Protein AF-0000000075761284 (afdb_homodimer)

Foldseek 3Di:
DDDDDDDPPPDPPPPPPCPDPDDPCPDDDDDPPPDPDDDDDDDDDDDDDDDDDDDDDDDDDPDPDPDPPPPDPPPPPPPPPVPPCPPPPFPPPPPPCPVVDVPPPDWAKEWEAEQCAQVFFDPLLLVQVLVVCLVPAHAEYEYQENQHQAQDLVSLVVSLVSVVSSCVSHHNYYHHAYALNNFHDPPPVCLVPPRNPSVCVRVNDDRWDWDDDPAAIEIEDHQYHSVDRQAGEDDPVNLVVLLVVLQVDDLQHQYEYGHAFWLDDPDPVCPVRHYHVSQVSQQSNLVSRHAEYEYERVQDFDKDWCCVVHVNHPDIYIYGYAHHAGGPPHDDPAARKIWMWTWDTGPKTKIKIWIWGDDPSHTGTDDIDIDID/DCPDDDDPCPDPDDPPPPPDPDDPCPDDDPDPCPPPDDDDDDDDDDDDDDDDDDDDDDDDDDDDDPDDPPPDPPPPPPPCPPPPCPPPPFPPPPPPCPVVDVPPPDWAKEWEAEQCAQVFFDPLLLVQVLVVCLVPAHAEYEYQENQHQAQDLVSLVVSLVSVVSSCVSHHNYYHHAYALNNFHDPPPVCLVPPRNPSVCVRVNDDRWDWDDDPAAIEIEDHQYHSVDRQAGEDDPVNLVVLLVVLQVDDLQHQYEYGHAFWLDDPDPVCPVRHYHVSQVSQQSNLVSRHAEYEYERVQDFDKDWCCVVHVNHPDIYIYGYAHHAGGPPHDDPAARKIWMWTWDTGPKTKIKIWIWGDDPSHTGTDDIDIDID

Organism: Stutzerimonas stutzeri (strain A1501) (NCBI:txid379731)

Secondary structure (DSSP, 8-state):
-----------------------------------------------------------------------------------------------------TT----EEEEEE----BTSB-HHHHHHHHHHHHHH-EEEEEE-S--BSS--HHHHHHHHHHHHHHHHHTEEEEEE---GGGS-SS-HHHHHH-TTHHHHHHH-S-SS-EEE-SSEEEEE----BTTBSS--B--HHHHHHHHHHHHHS-TTSEEEEE-SS-SS-SSGGGGGGSPBTHHHHHHHHHHTT--EEEE-SS---EEEEGGGT-TT-SS--EEEE---SSBS---TTPPSEEEEEEEE-SSS-EEEEEEEEEETTEEEEEEEEEEE-/-----------------------------------------------------------------------------------------------------TT----EEEEEE----BTSB-HHHHHHHHHHHHHH-EEEEEE-S--BSS--HHHHHHHHHHHHHHHHHTEEEEEE---GGGS-SS-HHHHHH-TTHHHHHHH-S-SS-EEE-SSEEEEE----BTTBSS--B--HHHHHHHHHHHHHS-TTSEEEEE-SS-SS-SSGGGGGGSPBTHHHHHHHHHHTT--EEEE-SS---EEEEGGGT-TT-SS--EEEE---SSBS---TTPPSEEEEEEEE-SSS-EEEEEEEEEETTEEEEEEEEEEE-

pLDDT: mean 73.94, std 33.38, range [15.12, 98.94]

Radius of gyration: 34.35 Å; Cα contacts (8 Å, |Δi|>4): 1394; chains: 2; bounding box: 116×117×104 Å

Solvent-accessible surface area (backbone atoms only — not comparable to full-atom values): 42391 Å² total; per-residue (Å²): 141,83,82,80,87,81,74,88,77,83,80,76,84,77,80,76,80,77,78,80,77,78,71,84,74,85,71,87,72,88,68,87,76,76,80,73,81,90,77,88,79,85,85,81,90,79,88,82,87,86,76,86,85,76,84,71,84,70,85,82,77,85,71,82,82,79,81,76,78,80,76,77,79,77,77,70,83,74,77,75,73,76,69,78,73,74,69,73,79,68,81,59,75,30,60,74,67,65,62,49,58,96,81,51,75,78,74,51,32,36,36,40,39,14,35,29,18,26,86,48,46,37,70,65,47,48,49,26,50,50,52,47,35,51,74,65,40,28,51,28,34,37,35,32,11,20,54,17,57,60,39,42,62,68,28,42,51,51,48,43,52,51,52,52,52,42,40,74,39,38,31,68,40,76,47,59,30,56,20,52,31,31,30,38,77,81,47,57,66,45,23,71,72,40,36,49,47,55,49,30,73,61,70,42,82,60,51,51,42,73,50,74,62,93,48,33,37,40,40,34,38,60,30,56,41,81,89,36,71,82,58,24,44,57,50,71,67,55,40,50,52,51,29,52,53,41,61,73,44,68,80,37,32,45,29,36,39,36,31,17,45,28,80,71,50,72,46,76,91,44,56,85,50,36,30,43,53,35,66,68,37,47,38,51,26,20,69,33,61,41,40,35,36,35,22,16,80,74,24,56,60,50,72,48,64,38,40,71,81,40,76,80,40,75,43,69,32,33,39,45,34,24,16,13,36,30,25,76,69,56,36,72,59,52,54,36,21,34,37,36,37,41,48,37,55,38,90,64,31,34,36,40,39,31,36,31,31,55,52,97,77,32,66,40,77,39,34,38,33,60,45,73,96,139,84,78,75,83,80,75,83,72,87,78,85,84,76,87,75,81,76,81,80,78,81,72,87,70,84,81,90,74,88,67,86,65,81,74,80,82,74,85,91,82,87,90,82,89,81,88,80,84,85,80,83,92,80,88,76,84,76,89,82,78,84,73,81,81,80,81,81,80,78,77,78,78,78,78,72,81,74,79,73,74,76,70,77,75,72,66,73,76,68,82,60,74,30,58,71,69,64,64,50,58,97,80,50,74,78,76,50,33,37,36,38,41,15,35,29,18,26,86,47,44,37,68,67,47,49,49,26,50,50,52,48,37,52,74,64,40,29,50,29,34,36,35,34,10,19,56,17,58,60,39,42,62,69,28,43,50,52,49,44,52,51,52,52,51,41,39,74,39,38,31,68,42,76,48,61,30,58,19,53,30,32,31,38,78,81,47,57,66,46,23,72,74,40,34,48,47,54,50,30,74,60,71,42,82,59,51,50,42,73,48,73,61,92,50,34,38,40,39,35,39,60,31,58,41,81,90,37,72,83,58,24,44,56,49,72,67,56,40,51,54,49,27,52,53,42,60,72,43,67,80,39,32,46,29,35,40,36,30,18,46,27,81,69,50,74,46,76,91,41,54,84,50,36,28,42,53,35,65,68,37,48,39,51,28,21,70,32,60,39,40,36,37,35,21,16,80,73,24,56,60,51,73,49,64,38,40,71,81,39,76,80,39,75,43,69,31,35,39,45,34,24,15,13,36,29,25,74,69,57,36,72,59,51,55,37,21,32,37,36,36,42,48,37,53,38,89,66,31,34,36,39,38,32,35,32,30,55,52,97,75,32,66,39,76,40,35,37,33,59,44,75,96

InterPro domains:
  IPR004843 Calcineurin-like, phosphoesterase domain [PF00149] (109-300)
  IPR029052 Metallo-dependent phosphatase-like [G3DSA:3.60.21.10] (109-354)
  IPR029052 Metallo-dependent phosphatase-like [SSF56300] (106-347)
  IPR050884 Cyclic nucleotide phosphodiesterase class-III [PTHR42988] (107-355)

Sequence (746 aa):
MRHPETAPSHASCTVAVAVSRLAYRCGGSAGIFVRMDRLPCFTRLAQGQGAPEATRRLVQGRTSRNHEVVAQPLQFPLASRRLERRTPKGFECNNASHQPGPSAKPMTSIVQISDTHFGTEQPAVVQALEDHVREHRADLLVFSGDITQRARRGQFASAAAFVRRLEADGVGDTLVIPGNHDIPLYNVFARLFTPYGNYRQHFGDDLEPVFENEQMLVIGLNTTHPRRHKDGVVTARQVERVARRLGESDPGKIRIVVAHQPFGAMVPSDLSNLQHGAEPALQRWAEHGLDLVMGGHIHLPYVLPLSRQYPGLAREIWMVQAGTTLSTRLRGTSPNSFNRLKLHPGDEKKVCVERWDLSAGRFVLGSHFNLSWMRHPETAPSHASCTVAVAVSRLAYRCGGSAGIFVRMDRLPCFTRLAQGQGAPEATRRLVQGRTSRNHEVVAQPLQFPLASRRLERRTPKGFECNNASHQPGPSAKPMTSIVQISDTHFGTEQPAVVQALEDHVREHRADLLVFSGDITQRARRGQFASAAAFVRRLEADGVGDTLVIPGNHDIPLYNVFARLFTPYGNYRQHFGDDLEPVFENEQMLVIGLNTTHPRRHKDGVVTARQVERVARRLGESDPGKIRIVVAHQPFGAMVPSDLSNLQHGAEPALQRWAEHGLDLVMGGHIHLPYVLPLSRQYPGLAREIWMVQAGTTLSTRLRGTSPNSFNRLKLHPGDEKKVCVERWDLSAGRFVLGSHFNLSW

Structure (mmCIF, N/CA/C/O backbone):
data_AF-0000000075761284-model_v1
#
loop_
_entity.id
_entity.type
_entity.pdbx_description
1 polymer 'Probable DNA repair exonuclease'
#
loop_
_atom_site.group_PDB
_atom_site.id
_atom_site.type_symbol
_atom_site.label_atom_id
_atom_site.label_alt_id
_atom_site.label_comp_id
_atom_site.label_asym_id
_atom_site.label_entity_id
_atom_site.label_seq_id
_atom_site.pdbx_PDB_ins_code
_atom_site.Cartn_x
_atom_site.Cartn_y
_atom_site.Cartn_z
_atom_site.occupancy
_atom_site.B_iso_or_equiv
_atom_site.auth_seq_id
_atom_site.auth_comp_id
_atom_site.auth_asym_id
_atom_site.auth_atom_id
_atom_site.pdbx_PDB_model_num
ATOM 1 N N . MET A 1 1 ? 57.562 38.781 41.344 1 19.28 1 MET A N 1
ATOM 2 C CA . MET A 1 1 ? 57.875 39.344 40.031 1 19.28 1 MET A CA 1
ATOM 3 C C . MET A 1 1 ? 57.25 38.469 38.906 1 19.28 1 MET A C 1
ATOM 5 O O . MET A 1 1 ? 57.625 37.312 38.75 1 19.28 1 MET A O 1
ATOM 9 N N . ARG A 1 2 ? 55.875 38.5 38.688 1 22.78 2 ARG A N 1
ATOM 10 C CA . ARG A 1 2 ? 54.594 37.875 38.469 1 22.78 2 ARG A CA 1
ATOM 11 C C . ARG A 1 2 ? 54.312 37.719 36.969 1 22.78 2 ARG A C 1
ATOM 13 O O . ARG A 1 2 ? 53.875 38.656 36.312 1 22.78 2 ARG A O 1
ATOM 20 N N . HIS A 1 3 ? 55.344 37.094 36.156 1 22.73 3 HIS A N 1
ATOM 21 C CA . HIS A 1 3 ? 55.531 37.312 34.719 1 22.73 3 HIS A CA 1
ATOM 22 C C . HIS A 1 3 ? 54.344 36.781 33.906 1 22.73 3 HIS A C 1
ATOM 24 O O . HIS A 1 3 ? 53.844 35.688 34.188 1 22.73 3 HIS A O 1
ATOM 30 N N . PRO A 1 4 ? 53.469 37.562 33.156 1 24.94 4 PRO A N 1
ATOM 31 C CA . PRO A 1 4 ? 52.188 37.531 32.5 1 24.94 4 PRO A CA 1
ATOM 32 C C . PRO A 1 4 ? 52.156 36.594 31.297 1 24.94 4 PRO A C 1
ATOM 34 O O . PRO A 1 4 ? 53.219 36.312 30.703 1 24.94 4 PRO A O 1
ATOM 37 N N . GLU A 1 5 ? 51.25 35.562 31.266 1 24.08 5 GLU A N 1
ATOM 38 C CA . GLU A 1 5 ? 50.875 34.375 30.5 1 24.08 5 GLU A CA 1
ATOM 39 C C . GLU A 1 5 ? 50.5 34.75 29.078 1 24.08 5 GLU A C 1
ATOM 41 O O . GLU A 1 5 ? 49.531 35.469 28.859 1 24.08 5 GLU A O 1
ATOM 46 N N . THR A 1 6 ? 51.5 34.969 28.188 1 20.44 6 THR A N 1
ATOM 47 C CA . THR A 1 6 ? 51.469 35.562 26.844 1 20.44 6 THR A CA 1
ATOM 48 C C . THR A 1 6 ? 50.531 34.781 25.938 1 20.44 6 THR A C 1
ATOM 50 O O . THR A 1 6 ? 50.312 33.562 26.125 1 20.44 6 THR A O 1
ATOM 53 N N . ALA A 1 7 ? 49.812 35.344 24.812 1 22.58 7 ALA A N 1
ATOM 54 C CA . ALA A 1 7 ? 48.656 35.594 23.969 1 22.58 7 ALA A CA 1
ATOM 55 C C . ALA A 1 7 ? 48.719 34.781 22.688 1 22.58 7 ALA A C 1
ATOM 57 O O . ALA A 1 7 ? 47.875 34.938 21.797 1 22.58 7 ALA A O 1
ATOM 58 N N . PRO A 1 8 ? 49.188 33.406 22.531 1 22.05 8 PRO A N 1
ATOM 59 C CA . PRO A 1 8 ? 49.656 33.125 21.172 1 22.05 8 PRO A CA 1
ATOM 60 C C . PRO A 1 8 ? 48.531 33.156 20.141 1 22.05 8 PRO A C 1
ATOM 62 O O . PRO A 1 8 ? 47.406 32.75 20.438 1 22.05 8 PRO A O 1
ATOM 65 N N . SER A 1 9 ? 48.469 34.156 19.141 1 19.34 9 SER A N 1
ATOM 66 C CA . SER A 1 9 ? 47.625 34.656 18.062 1 19.34 9 SER A CA 1
ATOM 67 C C . SER A 1 9 ? 47.531 33.656 16.922 1 19.34 9 SER A C 1
ATOM 69 O O . SER A 1 9 ? 48.5 33.375 16.25 1 19.34 9 SER A O 1
ATOM 71 N N . HIS A 1 10 ? 46.844 32.469 17.078 1 21.17 10 HIS A N 1
ATOM 72 C CA . HIS A 1 10 ? 46.812 31.422 16.062 1 21.17 10 HIS A CA 1
ATOM 73 C C . HIS A 1 10 ? 46.156 31.922 14.781 1 21.17 10 HIS A C 1
ATOM 75 O O . HIS A 1 10 ? 44.969 32.281 14.781 1 21.17 10 HIS A O 1
ATOM 81 N N . ALA A 1 11 ? 46.875 32.656 13.867 1 18.66 11 ALA A N 1
ATOM 82 C CA . ALA A 1 11 ? 46.531 33.344 12.609 1 18.66 11 ALA A CA 1
ATOM 83 C C . ALA A 1 11 ? 46 32.312 11.594 1 18.66 11 ALA A C 1
ATOM 85 O O . ALA A 1 11 ? 46.5 31.219 11.469 1 18.66 11 ALA A O 1
ATOM 86 N N . SER A 1 12 ? 44.688 32.531 11.164 1 19.27 12 SER A N 1
ATOM 87 C CA . SER A 1 12 ? 43.594 31.922 10.398 1 19.27 12 SER A CA 1
ATOM 88 C C . SER A 1 12 ? 43.906 31.906 8.906 1 19.27 12 SER A C 1
ATOM 90 O O . SER A 1 12 ? 43.031 31.688 8.078 1 19.27 12 SER A O 1
ATOM 92 N N . CYS A 1 13 ? 45.125 31.469 8.336 1 17.75 13 CYS A N 1
ATOM 93 C CA . CYS A 1 13 ? 45.438 31.812 6.953 1 17.75 13 CYS A CA 1
ATOM 94 C C . CYS A 1 13 ? 44.469 31.156 5.984 1 17.75 13 CYS A C 1
ATOM 96 O O . CYS A 1 13 ? 44.25 29.938 6.031 1 17.75 13 CYS A O 1
ATOM 98 N N . THR A 1 14 ? 43.469 31.953 5.465 1 19 14 THR A N 1
ATOM 99 C CA . THR A 1 14 ? 42.344 31.859 4.539 1 19 14 THR A CA 1
ATOM 100 C C . THR A 1 14 ? 42.812 31.469 3.143 1 19 14 THR A C 1
ATOM 102 O O . THR A 1 14 ? 43.594 32.219 2.514 1 19 14 THR A O 1
ATOM 105 N N . VAL A 1 15 ? 43.25 30.266 2.857 1 17.8 15 VAL A N 1
ATOM 106 C CA . VAL A 1 15 ? 43.844 29.969 1.55 1 17.8 15 VAL A CA 1
ATOM 107 C C . VAL A 1 15 ? 42.75 30.109 0.471 1 17.8 15 VAL A C 1
ATOM 109 O O . VAL A 1 15 ? 41.688 29.5 0.555 1 17.8 15 VAL A O 1
ATOM 112 N N . ALA A 1 16 ? 42.719 31.188 -0.371 1 18.83 16 ALA A N 1
ATOM 113 C CA . ALA A 1 16 ? 41.938 31.75 -1.463 1 18.83 16 ALA A CA 1
ATOM 114 C C . ALA A 1 16 ? 42 30.875 -2.705 1 18.83 16 ALA A C 1
ATOM 116 O O . ALA A 1 16 ? 43.062 30.734 -3.32 1 18.83 16 ALA A O 1
ATOM 117 N N . VAL A 1 17 ? 41.688 29.578 -2.703 1 18.42 17 VAL A N 1
ATOM 118 C CA . VAL A 1 17 ? 42.031 28.922 -3.971 1 18.42 17 VAL A CA 1
ATOM 119 C C . VAL A 1 17 ? 41.156 29.484 -5.082 1 18.42 17 VAL A C 1
ATOM 121 O O . VAL A 1 17 ? 39.906 29.562 -4.941 1 18.42 17 VAL A O 1
ATOM 124 N N . ALA A 1 18 ? 41.656 30.234 -6.004 1 18.38 18 ALA A N 1
ATOM 125 C CA . ALA A 1 18 ? 41.281 31 -7.191 1 18.38 18 ALA A CA 1
ATOM 126 C C . ALA A 1 18 ? 40.75 30.078 -8.297 1 18.38 18 ALA A C 1
ATOM 128 O O . ALA A 1 18 ? 41.531 29.375 -8.938 1 18.38 18 ALA A O 1
ATOM 129 N N . VAL A 1 19 ? 40.062 29.016 -8.109 1 19.11 19 VAL A N 1
ATOM 130 C CA . VAL A 1 19 ? 40 28.25 -9.344 1 19.11 19 VAL A CA 1
ATOM 131 C C . VAL A 1 19 ? 39.188 29.031 -10.383 1 19.11 19 VAL A C 1
ATOM 133 O O . VAL A 1 19 ? 38.094 29.5 -10.094 1 19.11 19 VAL A O 1
ATOM 136 N N . SER A 1 20 ? 39.781 29.578 -11.383 1 16.66 20 SER A N 1
ATOM 137 C CA . SER A 1 20 ? 39.375 30.359 -12.555 1 16.66 20 SER A CA 1
ATOM 138 C C . SER A 1 20 ? 38.375 29.594 -13.414 1 16.66 20 SER A C 1
ATOM 140 O O . SER A 1 20 ? 38.531 28.391 -13.641 1 16.66 20 SER A O 1
ATOM 142 N N . ARG A 1 21 ? 37.125 30.016 -13.367 1 18.89 21 ARG A N 1
ATOM 143 C CA . ARG A 1 21 ? 35.875 29.672 -14.062 1 18.89 21 ARG A CA 1
ATOM 144 C C . ARG A 1 21 ? 36.031 29.844 -15.57 1 18.89 21 ARG A C 1
ATOM 146 O O . ARG A 1 21 ? 36.219 30.969 -16.047 1 18.89 21 ARG A O 1
ATOM 153 N N . LEU A 1 22 ? 36.844 29.078 -16.203 1 17.3 22 LEU A N 1
ATOM 154 C CA . LEU A 1 22 ? 36.938 29.328 -17.641 1 17.3 22 LEU A CA 1
ATOM 155 C C . LEU A 1 22 ? 35.562 29.312 -18.266 1 17.3 22 LEU A C 1
ATOM 157 O O . LEU A 1 22 ? 34.688 28.5 -17.891 1 17.3 22 LEU A O 1
ATOM 161 N N . ALA A 1 23 ? 35.125 30.312 -19.141 1 18.09 23 ALA A N 1
ATOM 162 C CA . ALA A 1 23 ? 34.094 31.031 -19.875 1 18.09 23 ALA A CA 1
ATOM 163 C C . ALA A 1 23 ? 33.562 30.188 -21.031 1 18.09 23 ALA A C 1
ATOM 165 O O . ALA A 1 23 ? 32.594 30.578 -21.688 1 18.09 23 ALA A O 1
ATOM 166 N N . TYR A 1 24 ? 33.438 28.922 -20.984 1 18.19 24 TYR A N 1
ATOM 167 C CA . TYR A 1 24 ? 33.25 28.469 -22.359 1 18.19 24 TYR A CA 1
ATOM 168 C C . TYR A 1 24 ? 31.984 29.062 -22.969 1 18.19 24 TYR A C 1
ATOM 170 O O . TYR A 1 24 ? 30.938 29.078 -22.312 1 18.19 24 TYR A O 1
ATOM 178 N N . ARG A 1 25 ? 32 29.875 -24.031 1 17.42 25 ARG A N 1
ATOM 179 C CA . ARG A 1 25 ? 31.203 30.719 -24.891 1 17.42 25 ARG A CA 1
ATOM 180 C C . ARG A 1 25 ? 30.203 29.891 -25.688 1 17.42 25 ARG A C 1
ATOM 182 O O . ARG A 1 25 ? 30.547 29.312 -26.719 1 17.42 25 ARG A O 1
ATOM 189 N N . CYS A 1 26 ? 29.594 28.891 -25.297 1 18.55 26 CYS A N 1
ATOM 190 C CA . CYS A 1 26 ? 28.922 28.234 -26.406 1 18.55 26 CYS A CA 1
ATOM 191 C C . CYS A 1 26 ? 27.875 29.141 -27.016 1 18.55 26 CYS A C 1
ATOM 193 O O . CYS A 1 26 ? 26.984 29.641 -26.328 1 18.55 26 CYS A O 1
ATOM 195 N N . GLY A 1 27 ? 28.094 29.828 -28.156 1 16.64 27 GLY A N 1
ATOM 196 C CA . GLY A 1 27 ? 27.469 30.906 -28.922 1 16.64 27 GLY A CA 1
ATOM 197 C C . GLY A 1 27 ? 26.062 30.562 -29.375 1 16.64 27 GLY A C 1
ATOM 198 O O . GLY A 1 27 ? 25.141 31.344 -29.219 1 16.64 27 GLY A O 1
ATOM 199 N N . GLY A 1 28 ? 25.828 29.578 -30.281 1 18.45 28 GLY A N 1
ATOM 200 C CA . GLY A 1 28 ? 25.172 30.016 -31.5 1 18.45 28 GLY A CA 1
ATOM 201 C C . GLY A 1 28 ? 23.703 30.312 -31.312 1 18.45 28 GLY A C 1
ATOM 202 O O . GLY A 1 28 ? 23.094 29.875 -30.344 1 18.45 28 GLY A O 1
ATOM 203 N N . SER A 1 29 ? 23.031 31.219 -32.188 1 16.53 29 SER A N 1
ATOM 204 C CA . SER A 1 29 ? 22 32.219 -32.344 1 16.53 29 SER A CA 1
ATOM 205 C C . SER A 1 29 ? 20.641 31.609 -32.688 1 16.53 29 SER A C 1
ATOM 207 O O . SER A 1 29 ? 19.625 32.281 -32.719 1 16.53 29 SER A O 1
ATOM 209 N N . ALA A 1 30 ? 20.422 30.281 -33 1 19.69 30 ALA A N 1
ATOM 210 C CA . ALA A 1 30 ? 19.422 30.266 -34.062 1 19.69 30 ALA A CA 1
ATOM 211 C C . ALA A 1 30 ? 18.094 30.844 -33.562 1 19.69 30 ALA A C 1
ATOM 213 O O . ALA A 1 30 ? 17.719 30.641 -32.406 1 19.69 30 ALA A O 1
ATOM 214 N N . GLY A 1 31 ? 17.422 31.766 -34.344 1 17 31 GLY A N 1
ATOM 215 C CA . GLY A 1 31 ? 16.453 32.844 -34.312 1 17 31 GLY A CA 1
ATOM 216 C C . GLY A 1 31 ? 15.023 32.344 -34.188 1 17 31 GLY A C 1
ATOM 217 O O . GLY A 1 31 ? 14.102 33.156 -34 1 17 31 GLY A O 1
ATOM 218 N N . ILE A 1 32 ? 14.617 31.047 -34.031 1 19.94 32 ILE A N 1
ATOM 219 C CA . ILE A 1 32 ? 13.367 30.953 -34.781 1 19.94 32 ILE A CA 1
ATOM 220 C C . ILE A 1 32 ? 12.289 31.797 -34.125 1 19.94 32 ILE A C 1
ATOM 222 O O . ILE A 1 32 ? 12.125 31.734 -32.906 1 19.94 32 ILE A O 1
ATOM 226 N N . PHE A 1 33 ? 11.742 32.812 -34.875 1 16.5 33 PHE A N 1
ATOM 227 C CA . PHE A 1 33 ? 10.859 33.938 -34.688 1 16.5 33 PHE A CA 1
ATOM 228 C C . PHE A 1 33 ? 9.445 33.5 -34.344 1 16.5 33 PHE A C 1
ATOM 230 O O . PHE A 1 33 ? 8.82 32.75 -35.094 1 16.5 33 PHE A O 1
ATOM 237 N N . VAL A 1 34 ? 9.227 33.094 -33.188 1 17.59 34 VAL A N 1
ATOM 238 C CA . VAL A 1 34 ? 7.832 32.781 -32.875 1 17.59 34 VAL A CA 1
ATOM 239 C C . VAL A 1 34 ? 6.996 34.062 -32.969 1 17.59 34 VAL A C 1
ATOM 241 O O . VAL A 1 34 ? 7.227 35 -32.25 1 17.59 34 VAL A O 1
ATOM 244 N N . ARG A 1 35 ? 6.527 34.438 -34.219 1 15.56 35 ARG A N 1
ATOM 245 C CA . ARG A 1 35 ? 5.723 35.656 -34.375 1 15.56 35 ARG A CA 1
ATOM 246 C C . ARG A 1 35 ? 4.504 35.625 -33.469 1 15.56 35 ARG A C 1
ATOM 248 O O . ARG A 1 35 ? 3.758 34.625 -33.438 1 15.56 35 ARG A O 1
ATOM 255 N N . MET A 1 36 ? 4.316 36.531 -32.531 1 16.66 36 MET A N 1
ATOM 256 C CA . MET A 1 36 ? 3.389 36.969 -31.5 1 16.66 36 MET A CA 1
ATOM 257 C C . MET A 1 36 ? 2.127 37.562 -32.094 1 16.66 36 MET A C 1
ATOM 259 O O . MET A 1 36 ? 1.307 38.156 -31.391 1 16.66 36 MET A O 1
ATOM 263 N N . ASP A 1 37 ? 1.661 37.156 -33.281 1 15.7 37 ASP A N 1
ATOM 264 C CA . ASP A 1 37 ? 0.825 38.25 -33.781 1 15.7 37 ASP A CA 1
ATOM 265 C C . ASP A 1 37 ? -0.178 38.688 -32.688 1 15.7 37 ASP A C 1
ATOM 267 O O . ASP A 1 37 ? -0.492 37.906 -31.781 1 15.7 37 ASP A O 1
ATOM 271 N N . ARG A 1 38 ? -0.942 39.906 -33.094 1 16.14 38 ARG A N 1
ATOM 272 C CA . ARG A 1 38 ? -1.469 41.188 -32.625 1 16.14 38 ARG A CA 1
ATOM 273 C C . ARG A 1 38 ? -2.795 41 -31.891 1 16.14 38 ARG A C 1
ATOM 275 O O . ARG A 1 38 ? -3.447 39.969 -32.031 1 16.14 38 ARG A O 1
ATOM 282 N N . LEU A 1 39 ? -3.447 42.219 -31.531 1 16.2 39 LEU A N 1
ATOM 283 C CA . LEU A 1 39 ? -4.074 43.094 -30.516 1 16.2 39 LEU A CA 1
ATOM 284 C C . LEU A 1 39 ? -5.59 43.094 -30.688 1 16.2 39 LEU A C 1
ATOM 286 O O . LEU A 1 39 ? -6.324 43.312 -29.719 1 16.2 39 LEU A O 1
ATOM 290 N N . PRO A 1 40 ? -6.367 42.688 -31.797 1 16.16 40 PRO A N 1
ATOM 291 C CA . PRO A 1 40 ? -7.246 43.844 -32.031 1 16.16 40 PRO A CA 1
ATOM 292 C C . PRO A 1 40 ? -8.305 44 -30.938 1 16.16 40 PRO A C 1
ATOM 294 O O . PRO A 1 40 ? -8.664 43.031 -30.281 1 16.16 40 PRO A O 1
ATOM 297 N N . CYS A 1 41 ? -8.719 45.344 -30.594 1 16.38 41 CYS A N 1
ATOM 298 C CA . CYS A 1 41 ? -9.445 46.188 -29.656 1 16.38 41 CYS A CA 1
ATOM 299 C C . CYS A 1 41 ? -10.945 46.094 -29.906 1 16.38 41 CYS A C 1
ATOM 301 O O . CYS A 1 41 ? -11.742 46.562 -29.094 1 16.38 41 CYS A O 1
ATOM 303 N N . PHE A 1 42 ? -11.523 45.562 -31.031 1 15.48 42 PHE A N 1
ATOM 304 C CA . PHE A 1 42 ? -12.594 46.438 -31.484 1 15.48 42 PHE A CA 1
ATOM 305 C C . PHE A 1 42 ? -13.695 46.531 -30.438 1 15.48 42 PHE A C 1
ATOM 307 O O . PHE A 1 42 ? -13.828 45.656 -29.578 1 15.48 42 PHE A O 1
ATOM 314 N N . THR A 1 43 ? -14.867 47.312 -30.875 1 15.53 43 THR A N 1
ATOM 315 C CA . THR A 1 43 ? -15.734 48.469 -30.641 1 15.53 43 THR A CA 1
ATOM 316 C C . THR A 1 43 ? -17.031 48.031 -29.938 1 15.53 43 THR A C 1
ATOM 318 O O . THR A 1 43 ? -17.391 48.562 -28.891 1 15.53 43 THR A O 1
ATOM 321 N N . ARG A 1 44 ? -18.281 48.25 -30.688 1 15.12 44 ARG A N 1
ATOM 322 C CA . ARG A 1 44 ? -19.266 49.281 -30.422 1 15.12 44 ARG A CA 1
ATOM 323 C C . ARG A 1 44 ? -20.438 48.75 -29.609 1 15.12 44 ARG A C 1
ATOM 325 O O . ARG A 1 44 ? -20.844 49.344 -28.609 1 15.12 44 ARG A O 1
ATOM 332 N N . LEU A 1 45 ? -21.469 47.969 -30.25 1 15.48 45 LEU A N 1
ATOM 333 C CA . LEU A 1 45 ? -22.75 48.625 -30.422 1 15.48 45 LEU A CA 1
ATOM 334 C C . LEU A 1 45 ? -23.641 48.406 -29.203 1 15.48 45 LEU A C 1
ATOM 336 O O . LEU A 1 45 ? -23.594 47.344 -28.594 1 15.48 45 LEU A O 1
ATOM 340 N N . ALA A 1 46 ? -24.688 49.344 -28.969 1 15.48 46 ALA A N 1
ATOM 341 C CA . ALA A 1 46 ? -25.484 50.031 -27.953 1 15.48 46 ALA A CA 1
ATOM 342 C C . ALA A 1 46 ? -26.75 49.219 -27.609 1 15.48 46 ALA A C 1
ATOM 344 O O . ALA A 1 46 ? -27.219 49.281 -26.469 1 15.48 46 ALA A O 1
ATOM 345 N N . GLN A 1 47 ? -27.438 48.469 -28.484 1 15.96 47 GLN A N 1
ATOM 346 C CA . GLN A 1 47 ? -28.828 48.938 -28.531 1 15.96 47 GLN A CA 1
ATOM 347 C C . GLN A 1 47 ? -29.594 48.5 -27.281 1 15.96 47 GLN A C 1
ATOM 349 O O . GLN A 1 47 ? -29.219 47.531 -26.641 1 15.96 47 GLN A O 1
ATOM 354 N N . GLY A 1 48 ? -30.891 49.094 -27.109 1 15.29 48 GLY A N 1
ATOM 355 C CA . GLY A 1 48 ? -31.766 49.688 -26.109 1 15.29 48 GLY A CA 1
ATOM 356 C C . GLY A 1 48 ? -32.625 48.656 -25.406 1 15.29 48 GLY A C 1
ATOM 357 O O . GLY A 1 48 ? -32.562 48.531 -24.188 1 15.29 48 GLY A O 1
ATOM 358 N N . GLN A 1 49 ? -33.938 48.438 -25.953 1 15.55 49 GLN A N 1
ATOM 359 C CA . GLN A 1 49 ? -35.125 48.938 -25.266 1 15.55 49 GLN A CA 1
ATOM 360 C C . GLN A 1 49 ? -35.719 47.906 -24.312 1 15.55 49 GLN A C 1
ATOM 362 O O . GLN A 1 49 ? -35.281 46.75 -24.328 1 15.55 49 GLN A O 1
ATOM 367 N N . GLY A 1 50 ? -37.188 47.719 -24.422 1 15.82 50 GLY A N 1
ATOM 368 C CA . GLY A 1 50 ? -38.281 48.062 -23.547 1 15.82 50 GLY A CA 1
ATOM 369 C C . GLY A 1 50 ? -38.75 46.906 -22.703 1 15.82 50 GLY A C 1
ATOM 370 O O . GLY A 1 50 ? -38.344 45.75 -22.906 1 15.82 50 GLY A O 1
ATOM 371 N N . ALA A 1 51 ? -40.125 47.031 -22.141 1 15.95 51 ALA A N 1
ATOM 372 C CA . ALA A 1 51 ? -40.844 46.969 -20.859 1 15.95 51 ALA A CA 1
ATOM 373 C C . ALA A 1 51 ? -41.562 45.656 -20.703 1 15.95 51 ALA A C 1
ATOM 375 O O . ALA A 1 51 ? -42 45.312 -19.609 1 15.95 51 ALA A O 1
ATOM 376 N N . PRO A 1 52 ? -41.469 44.562 -21.594 1 16.19 52 PRO A N 1
ATOM 377 C CA . PRO A 1 52 ? -42.875 44.125 -21.562 1 16.19 52 PRO A CA 1
ATOM 378 C C . PRO A 1 52 ? -43.281 43.562 -20.203 1 16.19 52 PRO A C 1
ATOM 380 O O . PRO A 1 52 ? -42.406 43.125 -19.438 1 16.19 52 PRO A O 1
ATOM 383 N N . GLU A 1 53 ? -44.656 43.562 -19.984 1 16.39 53 GLU A N 1
ATOM 384 C CA . GLU A 1 53 ? -45.719 43.594 -18.984 1 16.39 53 GLU A CA 1
ATOM 385 C C . GLU A 1 53 ? -45.875 42.219 -18.297 1 16.39 53 GLU A C 1
ATOM 387 O O . GLU A 1 53 ? -45.469 41.219 -18.844 1 16.39 53 GLU A O 1
ATOM 392 N N . ALA A 1 54 ? -46.75 42.219 -17.25 1 15.57 54 ALA A N 1
ATOM 393 C CA . ALA A 1 54 ? -47.062 41.812 -15.883 1 15.57 54 ALA A CA 1
ATOM 394 C C . ALA A 1 54 ? -47.906 40.531 -15.867 1 15.57 54 ALA A C 1
ATOM 396 O O . ALA A 1 54 ? -48.094 39.938 -14.812 1 15.57 54 ALA A O 1
ATOM 397 N N . THR A 1 55 ? -48.281 39.844 -17.031 1 16.38 55 THR A N 1
ATOM 398 C CA . THR A 1 55 ? -49.625 39.344 -16.719 1 16.38 55 THR A CA 1
ATOM 399 C C . THR A 1 55 ? -49.594 38.25 -15.68 1 16.38 55 THR A C 1
ATOM 401 O O . THR A 1 55 ? -48.719 37.375 -15.719 1 16.38 55 THR A O 1
ATOM 404 N N . ARG A 1 56 ? -50.5 38.281 -14.648 1 15.21 56 ARG A N 1
ATOM 405 C CA . ARG A 1 56 ? -50.906 37.844 -13.312 1 15.21 56 ARG A CA 1
ATOM 406 C C . ARG A 1 56 ? -51.5 36.469 -13.336 1 15.21 56 ARG A C 1
ATOM 408 O O . ARG A 1 56 ? -51.969 35.938 -12.312 1 15.21 56 ARG A O 1
ATOM 415 N N . ARG A 1 57 ? -51.469 35.656 -14.453 1 16.52 57 ARG A N 1
ATOM 416 C CA . ARG A 1 57 ? -52.688 34.812 -14.328 1 16.52 57 ARG A CA 1
ATOM 417 C C . ARG A 1 57 ? -52.625 33.969 -13.07 1 16.52 57 ARG A C 1
ATOM 419 O O . ARG A 1 57 ? -51.562 33.531 -12.648 1 16.52 57 ARG A O 1
ATOM 426 N N . LEU A 1 58 ? -53.812 33.719 -12.445 1 15.88 58 LEU A N 1
ATOM 427 C CA . LEU A 1 58 ? -54.531 33.344 -11.242 1 15.88 58 LEU A CA 1
ATOM 428 C C . LEU A 1 58 ? -54.562 31.844 -11.047 1 15.88 58 LEU A C 1
ATOM 430 O O . LEU A 1 58 ? -55.062 31.344 -10.031 1 15.88 58 LEU A O 1
ATOM 434 N N . VAL A 1 59 ? -53.719 31.031 -11.703 1 17.02 59 VAL A N 1
ATOM 435 C CA . VAL A 1 59 ? -54.375 29.734 -11.766 1 17.02 59 VAL A CA 1
ATOM 436 C C . VAL A 1 59 ? -54.531 29.172 -10.359 1 17.02 59 VAL A C 1
ATOM 438 O O . VAL A 1 59 ? -53.688 29.344 -9.5 1 17.02 59 VAL A O 1
ATOM 441 N N . GLN A 1 60 ? -55.75 28.578 -10.102 1 17.77 60 GLN A N 1
ATOM 442 C CA . GLN A 1 60 ? -56.688 28.047 -9.094 1 17.77 60 GLN A CA 1
ATOM 443 C C . GLN A 1 60 ? -56.125 26.797 -8.445 1 17.77 60 GLN A C 1
ATOM 445 O O . GLN A 1 60 ? -55.438 26 -9.109 1 17.77 60 GLN A O 1
ATOM 450 N N . GLY A 1 61 ? -56.188 26.656 -7.074 1 16.45 61 GLY A N 1
ATOM 451 C CA . GLY A 1 61 ? -55.656 26 -5.879 1 16.45 61 GLY A CA 1
ATOM 452 C C . GLY A 1 61 ? -56.219 24.609 -5.664 1 16.45 61 GLY A C 1
ATOM 453 O O . GLY A 1 61 ? -56 23.984 -4.629 1 16.45 61 GLY A O 1
ATOM 454 N N . ARG A 1 62 ? -56.75 23.781 -6.715 1 18.28 62 ARG A N 1
ATOM 455 C CA . ARG A 1 62 ? -57.688 22.812 -6.145 1 18.28 62 ARG A CA 1
ATOM 456 C C . ARG A 1 62 ? -56.969 21.859 -5.195 1 18.28 62 ARG A C 1
ATOM 458 O O . ARG A 1 62 ? -55.844 21.422 -5.473 1 18.28 62 ARG A O 1
ATOM 465 N N . THR A 1 63 ? -57.5 21.625 -3.953 1 17.84 63 THR A N 1
ATOM 466 C CA . THR A 1 63 ? -57.219 21.109 -2.617 1 17.84 63 THR A CA 1
ATOM 467 C C . THR A 1 63 ? -57.312 19.578 -2.592 1 17.84 63 THR A C 1
ATOM 469 O O . THR A 1 63 ? -57.125 18.969 -1.539 1 17.84 63 THR A O 1
ATOM 472 N N . SER A 1 64 ? -56.938 18.766 -3.627 1 19.39 64 SER A N 1
ATOM 473 C CA . SER A 1 64 ? -57.438 17.422 -3.451 1 19.39 64 SER A CA 1
ATOM 474 C C . SER A 1 64 ? -56.906 16.781 -2.18 1 19.39 64 SER A C 1
ATOM 476 O O . SER A 1 64 ? -55.75 17.016 -1.805 1 19.39 64 SER A O 1
ATOM 478 N N . ARG A 1 65 ? -57.812 16.188 -1.297 1 19.86 65 ARG A N 1
ATOM 479 C CA . ARG A 1 65 ? -57.938 15.633 0.047 1 19.86 65 ARG A CA 1
ATOM 480 C C . ARG A 1 65 ? -57.188 14.305 0.155 1 19.86 65 ARG A C 1
ATOM 482 O O . ARG A 1 65 ? -57.469 13.367 -0.586 1 19.86 65 ARG A O 1
ATOM 489 N N . ASN A 1 66 ? -55.844 14.273 0.438 1 18.23 66 ASN A N 1
ATOM 490 C CA . ASN A 1 66 ? -54.938 13.133 0.521 1 18.23 66 ASN A CA 1
ATOM 491 C C . ASN A 1 66 ? -55.312 12.211 1.683 1 18.23 66 ASN A C 1
ATOM 493 O O . ASN A 1 66 ? -55.438 12.664 2.822 1 18.23 66 ASN A O 1
ATOM 497 N N . HIS A 1 67 ? -56.125 11.164 1.423 1 20.86 67 HIS A N 1
ATOM 498 C CA . HIS A 1 67 ? -56.594 10.156 2.359 1 20.86 67 HIS A CA 1
ATOM 499 C C . HIS A 1 67 ? -55.406 9.492 3.088 1 20.86 67 HIS A C 1
ATOM 501 O O . HIS A 1 67 ? -54.406 9.141 2.469 1 20.86 67 HIS A O 1
ATOM 507 N N . GLU A 1 68 ? -55.312 9.648 4.395 1 20.16 68 GLU A N 1
ATOM 508 C CA . GLU A 1 68 ? -54.375 9.32 5.465 1 20.16 68 GLU A CA 1
ATOM 509 C C . GLU A 1 68 ? -54.375 7.824 5.762 1 20.16 68 GLU A C 1
ATOM 511 O O . GLU A 1 68 ? -55.344 7.293 6.301 1 20.16 68 GLU A O 1
ATOM 516 N N . VAL A 1 69 ? -54.188 6.883 4.789 1 21.36 69 VAL A N 1
ATOM 517 C CA . VAL A 1 69 ? -54.281 5.484 5.203 1 21.36 69 VAL A CA 1
ATOM 518 C C . VAL A 1 69 ? -53.281 5.223 6.332 1 21.36 69 VAL A C 1
ATOM 520 O O . VAL A 1 69 ? -52.094 5.512 6.195 1 21.36 69 VAL A O 1
ATOM 523 N N . VAL A 1 70 ? -53.719 5.129 7.578 1 20.33 70 VAL A N 1
ATOM 524 C CA . VAL A 1 70 ? -53.062 4.926 8.867 1 20.33 70 VAL A CA 1
ATOM 525 C C . VAL A 1 70 ? -52.438 3.525 8.93 1 20.33 70 VAL A C 1
ATOM 527 O O . VAL A 1 70 ? -53.156 2.525 8.844 1 20.33 70 VAL A O 1
ATOM 530 N N . ALA A 1 71 ? -51.406 3.18 8.18 1 19.89 71 ALA A N 1
ATOM 531 C CA . ALA A 1 71 ? -50.75 1.872 8.219 1 19.89 71 ALA A CA 1
ATOM 532 C C . ALA A 1 71 ? -50.312 1.509 9.641 1 19.89 71 ALA A C 1
ATOM 534 O O . ALA A 1 71 ? -49.75 2.33 10.352 1 19.89 71 ALA A O 1
ATOM 535 N N . GLN A 1 72 ? -51.094 0.646 10.266 1 22.95 72 GLN A N 1
ATOM 536 C CA . GLN A 1 72 ? -50.875 0.095 11.594 1 22.95 72 GLN A CA 1
ATOM 537 C C . GLN A 1 72 ? -49.5 -0.546 11.719 1 22.95 72 GLN A C 1
ATOM 539 O O . GLN A 1 72 ? -49.062 -1.267 10.82 1 22.95 72 GLN A O 1
ATOM 544 N N . PRO A 1 73 ? -48.562 0.002 12.57 1 21.52 73 PRO A N 1
ATOM 545 C CA . PRO A 1 73 ? -47.156 -0.38 12.789 1 21.52 73 PRO A CA 1
ATOM 546 C C . PRO A 1 73 ? -47.031 -1.781 13.383 1 21.52 73 PRO A C 1
ATOM 548 O O . PRO A 1 73 ? -47.656 -2.1 14.383 1 21.52 73 PRO A O 1
ATOM 551 N N . LEU A 1 74 ? -47.062 -2.82 12.516 1 23.25 74 LEU A N 1
ATOM 552 C CA . LEU A 1 74 ? -46.844 -4.152 13.062 1 23.25 74 LEU A CA 1
ATOM 553 C C . LEU A 1 74 ? -45.594 -4.168 13.969 1 23.25 74 LEU A C 1
ATOM 555 O O . LEU A 1 74 ? -44.531 -3.672 13.586 1 23.25 74 LEU A O 1
ATOM 559 N N . GLN A 1 75 ? -45.781 -4.266 15.227 1 21.91 75 GLN A N 1
ATOM 560 C CA . GLN A 1 75 ? -44.844 -4.332 16.344 1 21.91 75 GLN A CA 1
ATOM 561 C C . GLN A 1 75 ? -43.938 -5.562 16.234 1 21.91 75 GLN A C 1
ATOM 563 O O . GLN A 1 75 ? -44.406 -6.695 16.344 1 21.91 75 GLN A O 1
ATOM 568 N N . PHE A 1 76 ? -43.125 -5.734 15.211 1 22.3 76 PHE A N 1
ATOM 569 C CA . PHE A 1 76 ? -42.281 -6.914 15.258 1 22.3 76 PHE A CA 1
ATOM 570 C C . PHE A 1 76 ? -41.375 -6.875 16.484 1 22.3 76 PHE A C 1
ATOM 572 O O . PHE A 1 76 ? -40.781 -5.832 16.781 1 22.3 76 PHE A O 1
ATOM 579 N N . PRO A 1 77 ? -41.625 -7.723 17.484 1 25.05 77 PRO A N 1
ATOM 580 C CA . PRO A 1 77 ? -40.75 -7.801 18.656 1 25.05 77 PRO A CA 1
ATOM 581 C C . PRO A 1 77 ? -39.281 -8.094 18.281 1 25.05 77 PRO A C 1
ATOM 583 O O . PRO A 1 77 ? -39 -9.055 17.562 1 25.05 77 PRO A O 1
ATOM 586 N N . LEU A 1 78 ? -38.5 -7.074 18.031 1 20.98 78 LEU A N 1
ATOM 587 C CA . LEU A 1 78 ? -37.062 -7.16 17.781 1 20.98 78 LEU A CA 1
ATOM 588 C C . LEU A 1 78 ? -36.344 -7.766 18.984 1 20.98 78 LEU A C 1
ATOM 590 O O . LEU A 1 78 ? -36.219 -7.125 20.047 1 20.98 78 LEU A O 1
ATOM 594 N N . ALA A 1 79 ? -36.594 -9 19.297 1 21.98 79 ALA A N 1
ATOM 595 C CA . ALA A 1 79 ? -35.75 -9.586 20.328 1 21.98 79 ALA A CA 1
ATOM 596 C C . ALA A 1 79 ? -34.281 -9.367 20 1 21.98 79 ALA A C 1
ATOM 598 O O . ALA A 1 79 ? -33.812 -9.727 18.906 1 21.98 79 ALA A O 1
ATOM 599 N N . SER A 1 80 ? -33.625 -8.344 20.562 1 21.48 80 SER A N 1
ATOM 600 C CA . SER A 1 80 ? -32.219 -7.91 20.547 1 21.48 80 SER A CA 1
ATOM 601 C C . SER A 1 80 ? -31.297 -9.023 21.016 1 21.48 80 SER A C 1
ATOM 603 O O . SER A 1 80 ? -31.234 -9.312 22.219 1 21.48 80 SER A O 1
ATOM 605 N N . ARG A 1 81 ? -31.312 -10.227 20.453 1 24.52 81 ARG A N 1
ATOM 606 C CA . ARG A 1 81 ? -30.219 -11.055 20.953 1 24.52 81 ARG A CA 1
ATOM 607 C C . ARG A 1 81 ? -28.891 -10.312 20.891 1 24.52 81 ARG A C 1
ATOM 609 O O . ARG A 1 81 ? -28.5 -9.828 19.828 1 24.52 81 ARG A O 1
ATOM 616 N N . ARG A 1 82 ? -28.469 -9.75 21.969 1 21.78 82 ARG A N 1
ATOM 617 C CA . ARG A 1 82 ? -27.156 -9.164 22.25 1 21.78 82 ARG A CA 1
ATOM 618 C C . ARG A 1 82 ? -26.031 -10.055 21.734 1 21.78 82 ARG A C 1
ATOM 620 O O . ARG A 1 82 ? -25.812 -11.156 22.234 1 21.78 82 ARG A O 1
ATOM 627 N N . LEU A 1 83 ? -25.953 -10.18 20.453 1 22.41 83 LEU A N 1
ATOM 628 C CA . LEU A 1 83 ? -24.734 -10.82 20 1 22.41 83 LEU A CA 1
ATOM 629 C C . LEU A 1 83 ? -23.516 -10.234 20.703 1 22.41 83 LEU A C 1
ATOM 631 O O . LEU A 1 83 ? -23.266 -9.031 20.625 1 22.41 83 LEU A O 1
ATOM 635 N N . GLU A 1 84 ? -23.078 -10.844 21.719 1 24.12 84 GLU A N 1
ATOM 636 C CA . GLU A 1 84 ? -21.781 -10.555 22.359 1 24.12 84 GLU A CA 1
ATOM 637 C C . GLU A 1 84 ? -20.688 -10.367 21.312 1 24.12 84 GLU A C 1
ATOM 639 O O . GLU A 1 84 ? -20.438 -11.258 20.5 1 24.12 84 GLU A O 1
ATOM 644 N N . ARG A 1 85 ? -20.578 -9.164 20.875 1 25.73 85 ARG A N 1
ATOM 645 C CA . ARG A 1 85 ? -19.5 -8.703 20 1 25.73 85 ARG A CA 1
ATOM 646 C C . ARG A 1 85 ? -18.141 -9.148 20.531 1 25.73 85 ARG A C 1
ATOM 648 O O . ARG A 1 85 ? -17.656 -8.625 21.531 1 25.73 85 ARG A O 1
ATOM 655 N N . ARG A 1 86 ? -17.812 -10.438 20.516 1 25.42 86 ARG A N 1
ATOM 656 C CA . ARG A 1 86 ? -16.406 -10.727 20.781 1 25.42 86 ARG A CA 1
ATOM 657 C C . ARG A 1 86 ? -15.508 -9.953 19.828 1 25.42 86 ARG A C 1
ATOM 659 O O . ARG A 1 86 ? -15.625 -10.078 18.609 1 25.42 86 ARG A O 1
ATOM 666 N N . THR A 1 87 ? -15.141 -8.805 20.281 1 25.42 87 THR A N 1
ATOM 667 C CA . THR A 1 87 ? -14.148 -7.969 19.594 1 25.42 87 THR A CA 1
ATOM 668 C C . THR A 1 87 ? -12.961 -8.805 19.125 1 25.42 87 THR A C 1
ATOM 670 O O . THR A 1 87 ? -12.359 -9.539 19.922 1 25.42 87 THR A O 1
ATOM 673 N N . PRO A 1 88 ? -12.969 -9.195 17.984 1 27.86 88 PRO A N 1
ATOM 674 C CA . PRO A 1 88 ? -11.742 -9.883 17.578 1 27.86 88 PRO A CA 1
ATOM 675 C C . PRO A 1 88 ? -10.477 -9.195 18.094 1 27.86 88 PRO A C 1
ATOM 677 O O . PRO A 1 88 ? -10.375 -7.969 18.047 1 27.86 88 PRO A O 1
ATOM 680 N N . LYS A 1 89 ? -9.922 -9.758 19.203 1 28.56 89 LYS A N 1
ATOM 681 C CA . LYS A 1 89 ? -8.656 -9.258 19.734 1 28.56 89 LYS A CA 1
ATOM 682 C C . LYS A 1 89 ? -7.68 -8.93 18.609 1 28.56 89 LYS A C 1
ATOM 684 O O . LYS A 1 89 ? -7.402 -9.773 17.75 1 28.56 89 LYS A O 1
ATOM 689 N N . GLY A 1 90 ? -7.598 -7.691 18.297 1 27.97 90 GLY A N 1
ATOM 690 C CA . GLY A 1 90 ? -6.684 -7.109 17.328 1 27.97 90 GLY A CA 1
ATOM 691 C C . GLY A 1 90 ? -5.273 -7.66 17.422 1 27.97 90 GLY A C 1
ATOM 692 O O . GLY A 1 90 ? -4.832 -8.047 18.516 1 27.97 90 GLY A O 1
ATOM 693 N N . PHE A 1 91 ? -4.844 -8.25 16.516 1 27.09 91 PHE A N 1
ATOM 694 C CA . PHE A 1 91 ? -3.457 -8.68 16.406 1 27.09 91 PHE A CA 1
ATOM 695 C C . PHE A 1 91 ? -2.508 -7.566 16.828 1 27.09 91 PHE A C 1
ATOM 697 O O . PHE A 1 91 ? -2.457 -6.516 16.172 1 27.09 91 PHE A O 1
ATOM 704 N N . GLU A 1 92 ? -2.307 -7.355 18.062 1 28.41 92 GLU A N 1
ATOM 705 C CA . GLU A 1 92 ? -1.368 -6.367 18.578 1 28.41 92 GLU A CA 1
ATOM 706 C C . GLU A 1 92 ? -0.012 -6.477 17.891 1 28.41 92 GLU A C 1
ATOM 708 O O . GLU A 1 92 ? 0.461 -7.578 17.609 1 28.41 92 GLU A O 1
ATOM 713 N N . CYS A 1 93 ? 0.326 -5.508 17.141 1 31.17 93 CYS A N 1
ATOM 714 C CA . CYS A 1 93 ? 1.732 -5.309 16.812 1 31.17 93 CYS A CA 1
ATOM 715 C C . CYS A 1 93 ? 2.633 -5.773 17.953 1 31.17 93 CYS A C 1
ATOM 717 O O . CYS A 1 93 ? 2.535 -5.27 19.078 1 31.17 93 CYS A O 1
ATOM 719 N N . ASN A 1 94 ? 2.77 -7.031 18.094 1 30.95 94 ASN A N 1
ATOM 720 C CA . ASN A 1 94 ? 3.668 -7.418 19.188 1 30.95 94 ASN A CA 1
ATOM 721 C C . ASN A 1 94 ? 4.793 -6.398 19.359 1 30.95 94 ASN A C 1
ATOM 723 O O . ASN A 1 94 ? 5.617 -6.211 18.469 1 30.95 94 ASN A O 1
ATOM 727 N N . ASN A 1 95 ? 4.609 -5.391 20.109 1 28.2 95 ASN A N 1
ATOM 728 C CA . ASN A 1 95 ? 5.605 -4.621 20.844 1 28.2 95 ASN A CA 1
ATOM 729 C C . ASN A 1 95 ? 6.68 -5.527 21.438 1 28.2 95 ASN A C 1
ATOM 731 O O . ASN A 1 95 ? 6.391 -6.32 22.344 1 28.2 95 ASN A O 1
ATOM 735 N N . ALA A 1 96 ? 7.609 -6.051 20.812 1 28.75 96 ALA A N 1
ATOM 736 C CA . ALA A 1 96 ? 8.641 -6.285 21.812 1 28.75 96 ALA A CA 1
ATOM 737 C C . ALA A 1 96 ? 8.523 -5.289 22.969 1 28.75 96 ALA A C 1
ATOM 739 O O . ALA A 1 96 ? 8.688 -4.082 22.766 1 28.75 96 ALA A O 1
ATOM 740 N N . SER A 1 97 ? 7.613 -5.543 23.859 1 28.02 97 SER A N 1
ATOM 741 C CA . SER A 1 97 ? 7.695 -4.84 25.141 1 28.02 97 SER A CA 1
ATOM 742 C C . SER A 1 97 ? 9.148 -4.625 25.562 1 2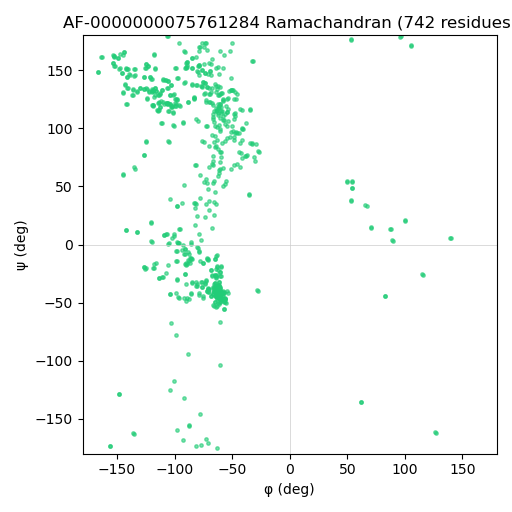8.02 97 SER A C 1
ATOM 744 O O . SER A 1 97 ? 9.766 -5.516 26.141 1 28.02 97 SER A O 1
ATOM 746 N N . HIS A 1 98 ? 10.039 -4.234 24.656 1 30.3 98 HIS A N 1
ATOM 747 C CA . HIS A 1 98 ? 11.039 -3.582 25.5 1 30.3 98 HIS A CA 1
ATOM 748 C C . HIS A 1 98 ? 10.375 -2.83 26.656 1 30.3 98 HIS A C 1
ATOM 750 O O . HIS A 1 98 ? 9.648 -1.86 26.422 1 30.3 98 HIS A O 1
ATOM 756 N N . GLN A 1 99 ? 9.977 -3.594 27.609 1 30.67 99 GLN A N 1
ATOM 757 C CA . GLN A 1 99 ? 9.789 -2.791 28.812 1 30.67 99 GLN A CA 1
ATOM 758 C C . GLN A 1 99 ? 10.812 -1.664 28.891 1 30.67 99 GLN A C 1
ATOM 760 O O . GLN A 1 99 ? 12.023 -1.913 28.875 1 30.67 99 GLN A O 1
ATOM 765 N N . PRO A 1 100 ? 10.492 -0.513 28.266 1 33.59 100 PRO A N 1
ATOM 766 C CA . PRO A 1 100 ? 11.523 0.439 28.672 1 33.59 100 PRO A CA 1
ATOM 767 C C . PRO A 1 100 ? 12.008 0.211 30.109 1 33.59 100 PRO A C 1
ATOM 769 O O . PRO A 1 100 ? 11.266 -0.321 30.938 1 33.59 100 PRO A O 1
ATOM 772 N N . GLY A 1 101 ? 13.18 -0.107 30.234 1 34.59 101 GLY A N 1
ATOM 773 C CA . GLY A 1 101 ? 13.523 0.149 31.625 1 34.59 101 GLY A CA 1
ATOM 774 C C . GLY A 1 101 ? 12.766 1.32 32.219 1 34.59 101 GLY A C 1
ATOM 775 O O . GLY A 1 101 ? 12.094 2.062 31.5 1 34.59 101 GLY A O 1
ATOM 776 N N . PRO A 1 102 ? 12.617 1.415 33.531 1 38.22 102 PRO A N 1
ATOM 777 C CA . PRO A 1 102 ? 11.961 2.557 34.156 1 38.22 102 PRO A CA 1
ATOM 778 C C . PRO A 1 102 ? 12.094 3.846 33.344 1 38.22 102 PRO A C 1
ATOM 780 O O . PRO A 1 102 ? 11.242 4.734 33.469 1 38.22 102 PRO A O 1
ATOM 783 N N . SER A 1 103 ? 13.25 4.172 32.688 1 41.06 103 SER A N 1
ATOM 784 C CA . SER A 1 103 ? 13.492 5.473 32.062 1 41.06 103 SER A CA 1
ATOM 785 C C . SER A 1 103 ? 12.938 5.523 30.641 1 41.06 103 SER A C 1
ATOM 787 O O . SER A 1 103 ? 13.312 6.395 29.859 1 41.06 103 SER A O 1
ATOM 789 N N . ALA A 1 104 ? 12.3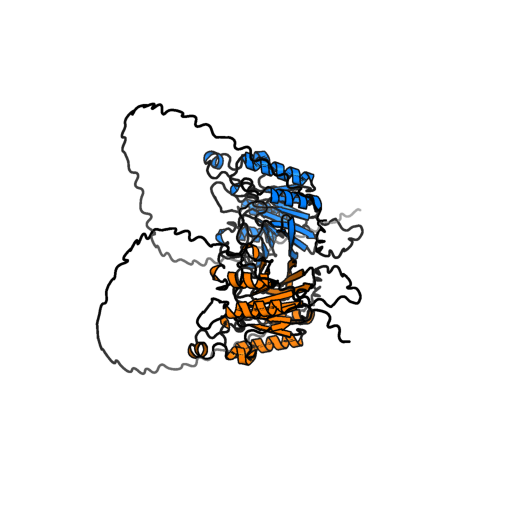28 4.547 30.078 1 47.25 104 ALA A N 1
ATOM 790 C CA . ALA A 1 104 ? 11.977 4.57 28.656 1 47.25 104 ALA A CA 1
ATOM 791 C C . ALA A 1 104 ? 10.82 5.531 28.391 1 47.25 104 ALA A C 1
ATOM 793 O O . ALA A 1 104 ? 9.758 5.422 29.016 1 47.25 104 ALA A O 1
ATOM 794 N N . LYS A 1 105 ? 11.047 6.766 27.859 1 52.38 105 LYS A N 1
ATOM 795 C CA . LYS A 1 105 ? 10.102 7.828 27.516 1 52.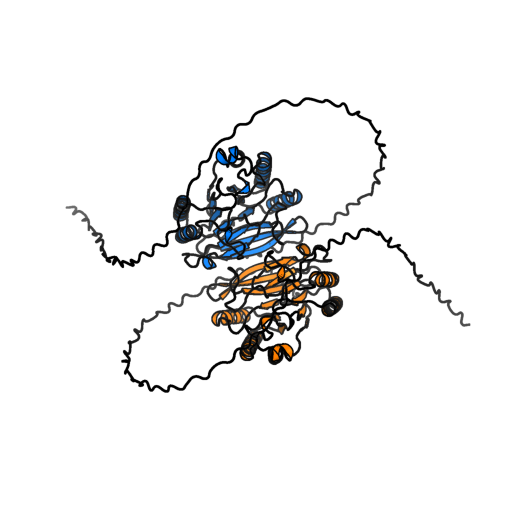38 105 LYS A CA 1
ATOM 796 C C . LYS A 1 105 ? 8.938 7.277 26.703 1 52.38 105 LYS A C 1
ATOM 798 O O . LYS A 1 105 ? 9.117 6.391 25.859 1 52.38 105 LYS A O 1
ATOM 803 N N . PRO A 1 106 ? 7.77 7.512 27.156 1 65.56 106 PRO A N 1
ATOM 804 C CA . PRO A 1 106 ? 6.57 6.988 26.5 1 65.56 106 PRO A CA 1
ATOM 805 C C . PRO A 1 106 ? 6.555 7.258 24.984 1 65.56 106 PRO A C 1
ATOM 807 O O . PRO A 1 106 ? 7.066 8.289 24.547 1 65.56 106 PRO A O 1
ATOM 810 N N . MET A 1 107 ? 6.238 6.242 24.188 1 78.12 107 MET A N 1
ATOM 811 C CA . MET A 1 107 ? 6.156 6.32 22.734 1 78.12 107 MET A CA 1
ATOM 812 C C . MET A 1 107 ? 5.125 7.359 22.297 1 78.12 107 MET A C 1
ATOM 814 O O . MET A 1 107 ? 4.016 7.398 22.828 1 78.12 107 MET A O 1
ATOM 818 N N . THR A 1 108 ? 5.59 8.453 21.625 1 90.94 108 THR A N 1
ATOM 819 C CA . THR A 1 108 ? 4.68 9.469 21.094 1 90.94 108 THR A CA 1
ATOM 820 C C . THR A 1 108 ? 3.979 8.961 19.844 1 90.94 108 THR A C 1
ATOM 822 O O . THR A 1 108 ? 4.578 8.242 19.031 1 90.94 108 THR A O 1
ATOM 825 N N . SER A 1 109 ? 2.66 9.297 19.766 1 95.75 109 SER A N 1
ATOM 826 C CA . SER A 1 109 ? 1.872 8.805 18.641 1 95.75 109 SER A CA 1
ATOM 827 C C . SER A 1 109 ? 1.166 9.953 17.922 1 95.75 109 SER A C 1
ATOM 829 O O . SER A 1 109 ? 0.783 10.945 18.547 1 95.75 109 SER A O 1
ATOM 831 N N . ILE A 1 110 ? 1.053 9.844 16.625 1 98.44 110 ILE A N 1
ATOM 832 C CA . ILE A 1 110 ? 0.351 10.789 15.766 1 98.44 110 ILE A CA 1
ATOM 833 C C . ILE A 1 110 ? -0.826 10.086 15.086 1 98.44 110 ILE A C 1
ATOM 835 O O . ILE A 1 110 ? -0.703 8.945 14.633 1 98.44 110 ILE A O 1
ATOM 839 N N . VAL A 1 111 ? -1.959 10.719 15.07 1 98.69 111 VAL A N 1
ATOM 840 C CA . VAL A 1 111 ? -3.045 10.32 14.18 1 98.69 111 VAL A CA 1
ATOM 841 C C . VAL A 1 111 ? -3.172 11.32 13.039 1 98.69 111 VAL A C 1
ATOM 843 O O . VAL A 1 111 ? -3.338 12.523 13.273 1 98.69 111 VAL A O 1
ATOM 846 N N . GLN A 1 112 ? -3.031 10.859 11.844 1 98.88 112 GLN A N 1
ATOM 847 C CA . GLN A 1 112 ? -3.18 11.711 10.664 1 98.88 112 GLN A CA 1
ATOM 848 C C . GLN A 1 112 ? -4.52 11.461 9.977 1 98.88 112 GLN A C 1
ATOM 850 O O . GLN A 1 112 ? -4.793 10.352 9.523 1 98.88 112 GLN A O 1
ATOM 855 N N . ILE A 1 113 ? -5.305 12.461 9.875 1 98.88 113 ILE A N 1
ATOM 856 C CA . ILE A 1 113 ? -6.523 12.422 9.07 1 98.88 113 ILE A CA 1
ATOM 857 C C . ILE A 1 113 ? -6.422 13.438 7.934 1 98.88 113 ILE A C 1
ATOM 859 O O . ILE A 1 113 ? -5.703 14.43 8.039 1 98.88 113 ILE A O 1
ATOM 863 N N . SER A 1 114 ? -7.102 13.148 6.84 1 98.75 114 SER A N 1
ATOM 864 C CA . SER A 1 114 ? -7.059 14.031 5.684 1 98.75 114 SER A CA 1
ATOM 865 C C . SER A 1 114 ? -8.32 13.898 4.836 1 98.75 114 SER A C 1
ATOM 867 O O . SER A 1 114 ? -9.031 12.898 4.926 1 98.75 114 SER A O 1
ATOM 869 N N . ASP A 1 115 ? -8.625 14.914 4.09 1 98.56 115 ASP A N 1
ATOM 870 C CA . ASP A 1 115 ? -9.672 14.891 3.074 1 98.56 115 ASP A CA 1
ATOM 871 C C . ASP A 1 115 ? -11 14.422 3.668 1 98.56 115 ASP A C 1
ATOM 873 O O . ASP A 1 115 ? -11.641 13.508 3.135 1 98.56 115 ASP A O 1
ATOM 877 N N . THR A 1 116 ? -11.281 15.047 4.758 1 98.69 116 THR A N 1
ATOM 878 C CA . THR A 1 116 ? -12.547 14.719 5.418 1 98.69 116 THR A CA 1
ATOM 879 C C . THR A 1 116 ? -13.727 15.297 4.645 1 98.69 116 THR A C 1
ATOM 881 O O . THR A 1 116 ? -14.844 14.781 4.73 1 98.69 116 THR A O 1
ATOM 884 N N . HIS A 1 117 ? -13.531 16.359 4.02 1 98.5 117 HIS A N 1
ATOM 885 C CA . HIS A 1 117 ? -14.547 16.984 3.178 1 98.5 117 HIS A CA 1
ATOM 886 C C . HIS A 1 117 ? -15.875 17.109 3.918 1 98.5 117 HIS A C 1
ATOM 888 O O . HIS A 1 117 ? -16.922 16.703 3.406 1 98.5 117 HIS A O 1
ATOM 894 N N . PHE A 1 118 ? -15.891 17.688 5.059 1 98.56 118 PHE A N 1
ATOM 895 C CA . PHE A 1 118 ? -17.156 18 5.715 1 98.56 118 PHE A CA 1
ATOM 896 C C . PHE A 1 118 ? -18.141 18.641 4.738 1 98.56 118 PHE A C 1
ATOM 898 O O . PHE A 1 118 ? -17.812 19.656 4.109 1 98.56 118 PHE A O 1
ATOM 905 N N . GLY A 1 119 ? -19.25 18.266 4.605 1 97.88 119 GLY A N 1
ATOM 906 C CA . GLY A 1 119 ? -20.234 18.469 3.564 1 97.88 119 GLY A CA 1
ATOM 907 C C . GLY A 1 119 ? -20.625 17.203 2.84 1 97.88 119 GLY A C 1
ATOM 908 O O . GLY A 1 119 ? -21.703 17.109 2.244 1 97.88 119 GLY A O 1
ATOM 909 N N . THR A 1 120 ? -19.656 16.203 2.83 1 98.06 120 THR A N 1
ATOM 910 C CA . THR A 1 120 ? -19.922 14.891 2.26 1 98.06 120 THR A CA 1
ATOM 911 C C . THR A 1 120 ? -19.469 13.789 3.213 1 98.06 120 THR A C 1
ATOM 913 O O . THR A 1 120 ? -19.312 12.633 2.809 1 98.06 120 THR A O 1
ATOM 916 N N . GLU A 1 121 ? -19.125 14.164 4.453 1 97.88 121 GLU A N 1
ATOM 917 C CA . GLU A 1 121 ? -18.719 13.188 5.457 1 97.88 121 GLU A CA 1
ATOM 918 C C . GLU A 1 121 ? -19.844 12.211 5.773 1 97.88 121 GLU A C 1
ATOM 920 O O . GLU A 1 121 ? -21.031 12.562 5.641 1 97.88 121 GLU A O 1
ATOM 925 N N . GLN A 1 122 ? -19.484 11.07 6.172 1 97.81 122 GLN A N 1
ATOM 926 C CA . GLN A 1 122 ? -20.453 10.039 6.547 1 97.81 122 GLN A CA 1
ATOM 927 C C . GLN A 1 122 ? -20.562 9.914 8.062 1 97.81 122 GLN A C 1
ATOM 929 O O . GLN A 1 122 ? -19.609 9.484 8.727 1 97.81 122 GLN A O 1
ATOM 934 N N . PRO A 1 123 ? -21.719 10.156 8.617 1 97.88 123 PRO A N 1
ATOM 935 C CA . PRO A 1 123 ? -21.875 10.172 10.078 1 97.88 123 PRO A CA 1
ATOM 936 C C . PRO A 1 123 ? -21.391 8.883 10.734 1 97.88 123 PRO A C 1
ATOM 938 O O . PRO A 1 123 ? -20.766 8.922 11.789 1 97.88 123 PRO A O 1
ATOM 941 N N . ALA A 1 124 ? -21.672 7.789 10.117 1 97.94 124 ALA A N 1
ATOM 942 C CA . ALA A 1 124 ? -21.25 6.512 10.695 1 97.94 124 ALA A CA 1
ATOM 943 C C . ALA A 1 124 ? -19.734 6.406 10.742 1 97.94 124 ALA A C 1
ATOM 945 O O . ALA A 1 124 ? -19.172 5.809 11.656 1 97.94 124 ALA A O 1
ATOM 946 N N . VAL A 1 125 ? -19.062 6.891 9.742 1 98.44 125 VAL A N 1
ATOM 947 C CA . VAL A 1 125 ? -17.609 6.852 9.68 1 98.44 125 VAL A CA 1
ATOM 948 C C . VAL A 1 125 ? -17.016 7.812 10.711 1 98.44 125 VAL A C 1
ATOM 950 O O . VAL A 1 125 ? -16.016 7.508 11.359 1 98.44 125 VAL A O 1
ATOM 953 N N . VAL A 1 126 ? -17.641 8.969 10.906 1 98.62 126 VAL A N 1
ATOM 954 C CA . VAL A 1 126 ? -17.25 9.938 11.93 1 98.62 126 VAL A CA 1
ATOM 955 C C . VAL A 1 126 ? -17.297 9.273 13.305 1 98.62 126 VAL A C 1
ATOM 957 O O . VAL A 1 126 ? -16.328 9.359 14.07 1 98.62 126 VAL A O 1
ATOM 960 N N . GLN A 1 127 ? -18.359 8.602 13.523 1 98.31 127 GLN A N 1
ATOM 961 C CA . GLN A 1 127 ? -18.516 7.926 14.805 1 98.31 127 GLN A CA 1
ATOM 962 C C . GLN A 1 127 ? -17.438 6.852 14.992 1 98.31 127 GLN A C 1
ATOM 964 O O . GLN A 1 127 ? -16.875 6.707 16.078 1 98.31 127 GLN A O 1
ATOM 969 N N . ALA A 1 128 ? -17.203 6.125 13.953 1 98.44 128 ALA A N 1
ATOM 970 C CA . ALA A 1 128 ? -16.188 5.074 14.016 1 98.44 128 ALA A CA 1
ATOM 971 C C . ALA A 1 128 ? -14.82 5.648 14.375 1 98.44 128 ALA A C 1
ATOM 973 O O . ALA A 1 128 ? -14.07 5.043 15.148 1 98.44 128 ALA A O 1
ATOM 974 N N . LEU A 1 129 ? -14.5 6.758 13.812 1 98.56 129 LEU A N 1
ATOM 975 C CA . LEU A 1 129 ? -13.211 7.383 14.102 1 98.56 129 LEU A CA 1
ATOM 976 C C . LEU A 1 129 ? -13.172 7.891 15.539 1 98.56 129 LEU A C 1
ATOM 978 O O . LEU A 1 129 ? -12.156 7.73 16.234 1 98.56 129 LEU A O 1
ATOM 982 N N . GLU A 1 130 ? -14.219 8.531 15.977 1 98.38 130 GLU A N 1
ATOM 983 C CA . GLU A 1 130 ? -14.289 9 17.359 1 98.38 130 GLU A CA 1
ATOM 984 C C . GLU A 1 130 ? -14.125 7.844 18.344 1 98.38 130 GLU A C 1
ATOM 986 O O . GLU A 1 130 ? -13.406 7.969 19.344 1 98.38 130 GLU A O 1
ATOM 991 N N . ASP A 1 131 ? -14.766 6.742 18.031 1 98.12 131 ASP A N 1
ATOM 992 C CA . ASP A 1 131 ? -14.617 5.551 18.859 1 98.12 131 ASP A CA 1
ATOM 993 C C . ASP A 1 131 ? -13.164 5.086 18.891 1 98.12 131 ASP A C 1
ATOM 995 O O . ASP A 1 131 ? -12.648 4.727 19.953 1 98.12 131 ASP A O 1
ATOM 999 N N . HIS A 1 132 ? -12.562 5.109 17.797 1 97.94 132 HIS A N 1
ATOM 1000 C CA . HIS A 1 132 ? -11.164 4.688 17.719 1 97.94 132 HIS A CA 1
ATOM 1001 C C . HIS A 1 132 ? -10.266 5.574 18.578 1 97.94 132 HIS A C 1
ATOM 1003 O O . HIS A 1 132 ? -9.414 5.078 19.312 1 97.94 132 HIS A O 1
ATOM 1009 N N . VAL A 1 133 ? -10.445 6.844 18.484 1 97.88 133 VAL A N 1
ATOM 1010 C CA . VAL A 1 133 ? -9.609 7.793 19.219 1 97.88 133 VAL A CA 1
ATOM 1011 C C . VAL A 1 133 ? -9.859 7.652 20.719 1 97.88 133 VAL A C 1
ATOM 1013 O O . VAL A 1 133 ? -8.93 7.758 21.516 1 97.88 133 VAL A O 1
ATOM 1016 N N . ARG A 1 134 ? -11.047 7.41 21.078 1 97.19 134 ARG A N 1
ATOM 1017 C CA . ARG A 1 134 ? -11.359 7.188 22.5 1 97.19 134 ARG A CA 1
ATOM 1018 C C . ARG A 1 134 ? -10.617 5.969 23.031 1 97.19 134 ARG A C 1
ATOM 1020 O O . ARG A 1 134 ? -10.125 5.98 24.156 1 97.19 134 ARG A O 1
ATOM 1027 N N . GLU A 1 135 ? -10.492 5.012 22.188 1 96.62 135 GLU A N 1
ATOM 1028 C CA . GLU A 1 135 ? -9.891 3.748 22.594 1 96.62 135 GLU A CA 1
ATOM 1029 C C . GLU A 1 135 ? -8.367 3.836 22.578 1 96.62 135 GLU A C 1
ATOM 1031 O O . GLU A 1 135 ? -7.695 3.246 23.438 1 96.62 135 GLU A O 1
ATOM 1036 N N . HIS A 1 136 ? -7.859 4.621 21.672 1 95.94 136 HIS A N 1
ATOM 1037 C CA . HIS A 1 136 ? -6.426 4.5 21.422 1 95.94 136 HIS A CA 1
ATOM 1038 C C . HIS A 1 136 ? -5.703 5.805 21.75 1 95.94 136 HIS A C 1
ATOM 1040 O O . HIS A 1 136 ? -4.473 5.828 21.859 1 95.94 136 HIS A O 1
ATOM 1046 N N . ARG A 1 137 ? -6.383 6.898 21.875 1 96.38 137 ARG A N 1
ATOM 1047 C CA . ARG A 1 137 ? -5.816 8.211 22.172 1 96.38 137 ARG A CA 1
ATOM 1048 C C . ARG A 1 137 ? -4.707 8.562 21.188 1 96.38 137 ARG A C 1
ATOM 1050 O O . ARG A 1 137 ? -4.465 7.828 20.219 1 96.38 137 ARG A O 1
ATOM 1057 N N . ALA A 1 138 ? -4.121 9.703 21.234 1 96.94 138 ALA A N 1
ATOM 1058 C CA . ALA A 1 138 ? -2.988 10.164 20.438 1 96.94 138 ALA A CA 1
ATOM 1059 C C . ALA A 1 138 ? -2.395 11.438 21.016 1 96.94 138 ALA A C 1
ATOM 1061 O O . ALA A 1 138 ? -3.107 12.242 21.625 1 96.94 138 ALA A O 1
ATOM 1062 N N . ASP A 1 139 ? -1.105 11.586 20.844 1 97.56 139 ASP A N 1
ATOM 1063 C CA . ASP A 1 139 ? -0.445 12.789 21.328 1 97.56 139 ASP A CA 1
ATOM 1064 C C . ASP A 1 139 ? -0.715 13.977 20.406 1 97.56 139 ASP A C 1
ATOM 1066 O O . ASP A 1 139 ? -0.789 15.117 20.875 1 97.56 139 ASP A O 1
ATOM 1070 N N . LEU A 1 140 ? -0.854 13.688 19.172 1 98.44 140 LEU A N 1
ATOM 1071 C CA . LEU A 1 140 ? -1.049 14.75 18.188 1 98.44 140 LEU A CA 1
ATOM 1072 C C . LEU A 1 140 ? -1.985 14.305 17.078 1 98.44 140 LEU A C 1
ATOM 1074 O O . LEU A 1 140 ? -1.842 13.195 16.547 1 98.44 140 LEU A O 1
ATOM 1078 N N . LEU A 1 141 ? -2.945 15.086 16.781 1 98.69 141 LEU A N 1
ATOM 1079 C CA . LEU A 1 141 ? -3.754 14.953 15.57 1 98.69 141 LEU A CA 1
ATOM 1080 C C . LEU A 1 141 ? -3.225 15.852 14.453 1 98.69 141 LEU A C 1
ATOM 1082 O O . LEU A 1 141 ? -3.115 17.062 14.633 1 98.69 141 LEU A O 1
ATOM 1086 N N . VAL A 1 142 ? -2.852 15.266 13.391 1 98.88 142 VAL A N 1
ATOM 1087 C CA . VAL A 1 142 ? -2.484 16.016 12.188 1 98.88 142 VAL A CA 1
ATOM 1088 C C . VAL A 1 142 ? -3.641 15.984 11.195 1 98.88 142 VAL A C 1
ATOM 1090 O O . VAL A 1 142 ? -4.02 14.922 10.695 1 98.88 142 VAL A O 1
ATOM 1093 N N . PHE A 1 143 ? -4.238 17.094 10.938 1 98.81 143 PHE A N 1
ATOM 1094 C CA . PHE A 1 143 ? -5.281 17.281 9.93 1 98.81 143 PHE A CA 1
ATOM 1095 C C . PHE A 1 143 ? -4.711 17.922 8.672 1 98.81 143 PHE A C 1
ATOM 1097 O O . PHE A 1 143 ? -4.574 19.141 8.594 1 98.81 143 PHE A O 1
ATOM 1104 N N . SER A 1 144 ? -4.492 17.062 7.609 1 98.62 144 SER A N 1
ATOM 1105 C CA . SER A 1 144 ? -3.596 17.469 6.531 1 98.62 144 SER A CA 1
ATOM 1106 C C . SER A 1 144 ? -4.371 18.016 5.34 1 98.62 144 SER A C 1
ATOM 1108 O O . SER A 1 144 ? -3.998 17.781 4.188 1 98.62 144 SER A O 1
ATOM 1110 N N . GLY A 1 145 ? -5.48 18.672 5.586 1 97.94 145 GLY A N 1
ATOM 1111 C CA . GLY A 1 145 ? -6.078 19.516 4.547 1 97.94 145 GLY A CA 1
ATOM 1112 C C . GLY A 1 145 ? -7.316 18.891 3.93 1 97.94 145 GLY A C 1
ATOM 1113 O O . GLY A 1 145 ? -7.691 17.766 4.266 1 97.94 145 GLY A O 1
ATOM 1114 N N . ASP A 1 146 ? -7.977 19.766 3.098 1 97.94 146 ASP A N 1
ATOM 1115 C CA . ASP A 1 146 ? -9.281 19.453 2.51 1 97.94 146 ASP A CA 1
ATOM 1116 C C . ASP A 1 146 ? -10.289 19.062 3.584 1 97.94 146 ASP A C 1
ATOM 1118 O O . ASP A 1 146 ? -10.922 18.016 3.486 1 97.94 146 ASP A O 1
ATOM 1122 N N . ILE A 1 147 ? -10.367 19.938 4.48 1 98.5 147 ILE A N 1
ATOM 1123 C CA . ILE A 1 147 ? -11.234 19.812 5.645 1 98.5 147 ILE A CA 1
ATOM 1124 C C . ILE A 1 147 ? -12.695 19.828 5.203 1 98.5 147 ILE A C 1
ATOM 1126 O O . ILE A 1 147 ? -13.492 19 5.664 1 98.5 147 ILE A O 1
ATOM 1130 N N . THR A 1 148 ? -12.969 20.703 4.246 1 98 148 THR A N 1
ATOM 1131 C CA . THR A 1 148 ? -14.336 20.922 3.795 1 98 148 THR A CA 1
ATOM 1132 C C . THR A 1 148 ? -14.492 20.547 2.322 1 98 148 THR A C 1
ATOM 1134 O O . THR A 1 148 ? -13.5 20.438 1.6 1 98 148 THR A O 1
ATOM 1137 N N . GLN A 1 149 ? -15.758 20.406 1.935 1 97 149 GLN A N 1
ATOM 1138 C CA . GLN A 1 149 ? -16.047 20.141 0.531 1 97 149 GLN A CA 1
ATOM 1139 C C . GLN A 1 149 ? -16.031 21.422 -0.29 1 97 149 GLN A C 1
ATOM 1141 O O . GLN A 1 149 ? -15.562 21.422 -1.434 1 97 149 GLN A O 1
ATOM 1146 N N . ARG A 1 150 ? -16.547 22.578 0.395 1 94.25 150 ARG A N 1
ATOM 1147 C CA . ARG A 1 150 ? -16.734 23.781 -0.406 1 94.25 150 ARG A CA 1
ATOM 1148 C C . ARG A 1 150 ? -16.375 25.031 0.387 1 94.25 150 ARG A C 1
ATOM 1150 O O . ARG A 1 150 ? -16.844 26.125 0.084 1 94.25 150 ARG A O 1
ATOM 1157 N N . ALA A 1 151 ? -15.758 24.906 1.474 1 95 151 ALA A N 1
ATOM 1158 C CA . ALA A 1 151 ? -15.258 26.016 2.281 1 95 151 ALA A CA 1
ATOM 1159 C C . ALA A 1 151 ? -16.406 26.859 2.832 1 95 151 ALA A C 1
ATOM 1161 O O . ALA A 1 151 ? -16.312 28.094 2.908 1 95 151 ALA A O 1
ATOM 1162 N N . ARG A 1 152 ? -17.484 26.234 3.139 1 94.81 152 ARG A N 1
ATOM 1163 C CA . ARG A 1 152 ? -18.625 26.938 3.715 1 94.81 152 ARG A CA 1
ATOM 1164 C C . ARG A 1 152 ? -18.484 27.062 5.23 1 94.81 152 ARG A C 1
ATOM 1166 O O . ARG A 1 152 ? -17.906 26.172 5.875 1 94.81 152 ARG A O 1
ATOM 1173 N N . ARG A 1 153 ? -19.078 28.094 5.723 1 95.19 153 ARG A N 1
ATOM 1174 C CA . ARG A 1 153 ? -18.984 28.375 7.148 1 95.19 153 ARG A CA 1
ATOM 1175 C C . ARG A 1 153 ? -19.5 27.203 7.977 1 95.19 153 ARG A C 1
ATOM 1177 O O . ARG A 1 153 ? -18.859 26.797 8.953 1 95.19 153 ARG A O 1
ATOM 1184 N N . GLY A 1 154 ? -20.641 26.688 7.605 1 97.44 154 GLY A N 1
ATOM 1185 C CA . GLY A 1 154 ? -21.219 25.562 8.328 1 97.44 154 GLY A CA 1
ATOM 1186 C C . GLY A 1 154 ? -20.344 24.312 8.289 1 97.44 154 GLY A C 1
ATOM 1187 O O . GLY A 1 154 ? -20.281 23.562 9.258 1 97.44 154 GLY A O 1
ATOM 1188 N N . GLN A 1 155 ? -19.688 24.062 7.23 1 97.88 155 GLN A N 1
ATOM 1189 C CA . GLN A 1 155 ? -18.797 22.922 7.082 1 97.88 155 GLN A CA 1
ATOM 1190 C C . GLN A 1 155 ? -17.578 23.047 7.988 1 97.88 155 GLN A C 1
ATOM 1192 O O . GLN A 1 155 ? -17.188 22.078 8.648 1 97.88 155 GLN A O 1
ATOM 1197 N N . PHE A 1 156 ? -17 24.219 8.07 1 98.06 156 PHE A N 1
ATOM 1198 C CA . PHE A 1 156 ? -15.891 24.469 8.977 1 98.06 156 PHE A CA 1
ATOM 1199 C C . PHE A 1 156 ? -16.328 24.297 10.43 1 98.06 156 PHE A C 1
ATOM 1201 O O . PHE A 1 156 ? -15.586 23.766 11.25 1 98.06 156 PHE A O 1
ATOM 1208 N N . ALA A 1 157 ? -17.516 24.812 10.695 1 98.19 157 ALA A N 1
ATOM 1209 C CA . ALA A 1 157 ? -18.031 24.688 12.055 1 98.19 157 ALA A CA 1
ATOM 1210 C C . ALA A 1 157 ? -18.172 23.219 12.461 1 98.19 157 ALA A C 1
ATOM 1212 O O . ALA A 1 157 ? -17.812 22.844 13.586 1 98.19 157 ALA A O 1
ATOM 1213 N N . SER A 1 158 ? -18.688 22.469 11.547 1 98.38 158 SER A N 1
ATOM 1214 C CA . SER A 1 158 ? -18.828 21.031 11.805 1 98.38 158 SER A CA 1
ATOM 1215 C C . SER A 1 158 ? -17.469 20.375 12.023 1 98.38 158 SER A C 1
ATOM 1217 O O . SER A 1 158 ? -17.312 19.547 12.922 1 98.38 158 SER A O 1
ATOM 1219 N N . ALA A 1 159 ? -16.562 20.703 11.258 1 98.69 159 ALA A N 1
ATOM 1220 C CA . ALA A 1 159 ? -15.211 20.141 11.383 1 98.69 159 ALA A CA 1
ATOM 1221 C C . ALA A 1 159 ? -14.57 20.547 12.703 1 98.69 159 ALA A C 1
ATOM 1223 O O . ALA A 1 159 ? -13.945 19.719 13.375 1 98.69 159 ALA A O 1
ATOM 1224 N N . ALA A 1 160 ? -14.719 21.797 13.047 1 98.44 160 ALA A N 1
ATOM 1225 C CA . ALA A 1 160 ? -14.164 22.297 14.297 1 98.44 160 ALA A CA 1
ATOM 1226 C C . ALA A 1 160 ? -14.773 21.578 15.492 1 98.44 160 ALA A C 1
ATOM 1228 O O . ALA A 1 160 ? -14.07 21.234 16.453 1 98.44 160 ALA A O 1
ATOM 1229 N N . ALA A 1 161 ? -16.062 21.359 15.414 1 98.38 161 ALA A N 1
ATOM 1230 C CA . ALA A 1 161 ? -16.75 20.625 16.469 1 98.38 161 ALA A CA 1
ATOM 1231 C C . ALA A 1 161 ? -16.219 19.188 16.578 1 98.38 161 ALA A C 1
ATOM 1233 O O . ALA A 1 161 ? -16.031 18.672 17.672 1 98.38 161 ALA A O 1
ATOM 1234 N N . PHE A 1 162 ? -16.078 18.609 15.492 1 98.69 162 PHE A N 1
ATOM 1235 C CA . PHE A 1 162 ? -15.531 17.25 15.414 1 98.69 162 PHE A CA 1
ATOM 1236 C C . PHE A 1 162 ? -14.156 17.203 16.062 1 98.69 162 PHE A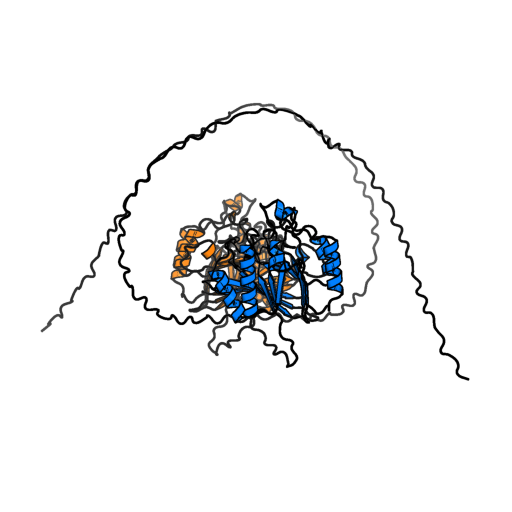 C 1
ATOM 1238 O O . PHE A 1 162 ? -13.883 16.312 16.875 1 98.69 162 PHE A O 1
ATOM 1245 N N . VAL A 1 163 ? -13.219 18.094 15.766 1 98.56 163 VAL A N 1
ATOM 1246 C CA . VAL A 1 163 ? -11.867 18.141 16.312 1 98.56 163 VAL A CA 1
ATOM 1247 C C . VAL A 1 163 ? -11.922 18.328 17.828 1 98.56 163 VAL A C 1
ATOM 1249 O O . VAL A 1 163 ? -11.164 17.688 18.562 1 98.56 163 VAL A O 1
ATOM 1252 N N . ARG A 1 164 ? -12.836 19.203 18.297 1 98.06 164 ARG A N 1
ATOM 1253 C CA . ARG A 1 164 ? -12.984 19.406 19.734 1 98.06 164 ARG A CA 1
ATOM 1254 C C . ARG A 1 164 ? -13.383 18.125 20.438 1 98.06 164 ARG A C 1
ATOM 1256 O O . ARG A 1 164 ? -12.922 17.844 21.547 1 98.06 164 ARG A O 1
ATOM 1263 N N . ARG A 1 165 ? -14.227 17.375 19.781 1 98.12 165 ARG A N 1
ATOM 1264 C CA . ARG A 1 165 ? -14.625 16.094 20.359 1 98.12 165 ARG A CA 1
ATOM 1265 C C . ARG A 1 165 ? -13.445 15.133 20.438 1 98.12 165 ARG A C 1
ATOM 1267 O O . ARG A 1 165 ? -13.281 14.406 21.422 1 98.12 165 ARG A O 1
ATOM 1274 N N . LEU A 1 166 ? -12.633 15.133 19.406 1 98.19 166 LEU A N 1
ATOM 1275 C CA . LEU A 1 166 ? -11.461 14.266 19.422 1 98.19 166 LEU A CA 1
ATOM 1276 C C . LEU A 1 166 ? -10.5 14.68 20.531 1 98.19 166 LEU A C 1
ATOM 1278 O O . LEU A 1 166 ? -9.906 13.828 21.188 1 98.19 166 LEU A O 1
ATOM 1282 N N . GLU A 1 167 ? -10.336 15.945 20.703 1 97.44 167 GLU A N 1
ATOM 1283 C CA . GLU A 1 167 ? -9.484 16.453 21.781 1 97.44 167 GLU A CA 1
ATOM 1284 C C . GLU A 1 167 ? -10 16.031 23.141 1 97.44 167 GLU A C 1
ATOM 1286 O O . GLU A 1 167 ? -9.227 15.609 24 1 97.44 167 GLU A O 1
ATOM 1291 N N . ALA A 1 168 ? -11.219 16.078 23.297 1 97.06 168 ALA A N 1
ATOM 1292 C CA . ALA A 1 168 ? -11.836 15.664 24.562 1 97.06 168 ALA A CA 1
ATOM 1293 C C . ALA A 1 168 ? -11.672 14.164 24.781 1 97.06 168 ALA A C 1
ATOM 1295 O O . ALA A 1 168 ? -11.594 13.703 25.938 1 97.06 168 ALA A O 1
ATOM 1296 N N . ASP A 1 169 ? -11.555 13.492 23.719 1 94.75 169 ASP A N 1
ATOM 1297 C CA . ASP A 1 169 ? -11.539 12.031 23.797 1 94.75 169 ASP A CA 1
ATOM 1298 C C . ASP A 1 169 ? -10.109 11.508 23.922 1 94.75 169 ASP A C 1
ATOM 1300 O O . ASP A 1 169 ? -9.898 10.305 24.094 1 94.75 169 ASP A O 1
ATOM 1304 N N . GLY A 1 170 ? -9.109 12.367 23.781 1 94.81 170 GLY A N 1
ATOM 1305 C CA . GLY A 1 170 ? -7.797 11.82 24.094 1 94.81 170 GLY A CA 1
ATOM 1306 C C . GLY A 1 170 ? -6.715 12.297 23.141 1 94.81 170 GLY A C 1
ATOM 1307 O O . GLY A 1 170 ? -5.578 11.828 23.203 1 94.81 170 GLY A O 1
ATOM 1308 N N . VAL A 1 171 ? -7.059 13.156 22.297 1 96.88 171 VAL A N 1
ATOM 1309 C CA . VAL A 1 171 ? -6.035 13.781 21.469 1 96.88 171 VAL A CA 1
ATOM 1310 C C . VAL A 1 171 ? -5.383 14.938 22.219 1 96.88 171 VAL A C 1
ATOM 1312 O O . VAL A 1 171 ? -6.074 15.82 22.719 1 96.88 171 VAL A O 1
ATOM 1315 N N . GLY A 1 172 ? -4.051 14.898 22.328 1 96 172 GLY A N 1
ATOM 1316 C CA . GLY A 1 172 ? -3.344 15.867 23.156 1 96 172 GLY A CA 1
ATOM 1317 C C . GLY A 1 172 ? -3.26 17.234 22.5 1 96 172 GLY A C 1
ATOM 1318 O O . GLY A 1 172 ? -3.445 18.266 23.172 1 96 172 GLY A O 1
ATOM 1319 N N . ASP A 1 173 ? -2.928 17.328 21.281 1 97.25 173 ASP A N 1
ATOM 1320 C CA . ASP A 1 173 ? -2.801 18.562 20.5 1 97.25 173 ASP A CA 1
ATOM 1321 C C . ASP A 1 173 ? -3.227 18.344 19.047 1 97.25 173 ASP A C 1
ATOM 1323 O O . ASP A 1 173 ? -3.389 17.203 18.609 1 97.25 173 ASP A O 1
ATOM 1327 N N . THR A 1 174 ? -3.469 19.469 18.391 1 98.12 174 THR A N 1
ATOM 1328 C CA . THR A 1 174 ? -3.922 19.359 17 1 98.12 174 THR A CA 1
ATOM 1329 C C . THR A 1 174 ? -3.131 20.297 16.109 1 98.12 174 THR A C 1
ATOM 1331 O O . THR A 1 174 ? -2.871 21.453 16.469 1 98.12 174 THR A O 1
ATOM 1334 N N . LEU A 1 175 ? -2.648 19.812 15.016 1 98.56 175 LEU A N 1
ATOM 1335 C CA . LEU A 1 175 ? -2.029 20.578 13.938 1 98.56 175 LEU A CA 1
ATOM 1336 C C . LEU A 1 175 ? -2.857 20.484 12.664 1 98.56 175 LEU A C 1
ATOM 1338 O O . LEU A 1 175 ? -3.012 19.391 12.094 1 98.56 175 LEU A O 1
ATOM 1342 N N . VAL A 1 176 ? -3.404 21.625 12.195 1 98.56 176 VAL A N 1
ATOM 1343 C CA . VAL A 1 176 ? -4.328 21.656 11.062 1 98.56 176 VAL A CA 1
ATOM 1344 C C . VAL A 1 176 ? -3.775 22.562 9.969 1 98.56 176 VAL A C 1
ATOM 1346 O O . VAL A 1 176 ? -3.311 23.672 10.242 1 98.56 176 VAL A O 1
ATOM 1349 N N . ILE A 1 177 ? -3.779 22.062 8.758 1 98.19 177 ILE A N 1
ATOM 1350 C CA . ILE A 1 177 ? -3.422 22.891 7.613 1 98.19 177 ILE A CA 1
ATOM 1351 C C . ILE A 1 177 ? -4.562 22.891 6.598 1 98.19 177 ILE A C 1
ATOM 1353 O O . ILE A 1 177 ? -5.352 21.938 6.547 1 98.19 177 ILE A O 1
ATOM 1357 N N . PRO A 1 178 ? -4.68 23.953 5.793 1 96.75 178 PRO A N 1
ATOM 1358 C CA . PRO A 1 178 ? -5.723 23.984 4.766 1 96.75 178 PRO A CA 1
ATOM 1359 C C . PRO A 1 178 ? -5.34 23.188 3.521 1 96.75 178 PRO A C 1
ATOM 1361 O O . PRO A 1 178 ? -4.152 23 3.236 1 96.75 178 PRO A O 1
ATOM 1364 N N . GLY A 1 179 ? -6.293 22.609 2.838 1 96.75 179 GLY A N 1
ATOM 1365 C CA . GLY A 1 179 ? -6.184 22.094 1.484 1 96.75 179 GLY A CA 1
ATOM 1366 C C . GLY A 1 179 ? -6.883 22.953 0.452 1 96.75 179 GLY A C 1
ATOM 1367 O O . GLY A 1 179 ? -7.414 24.016 0.783 1 96.75 179 GLY A O 1
ATOM 1368 N N . ASN A 1 180 ? -6.848 22.609 -0.807 1 93.75 180 ASN A N 1
ATOM 1369 C CA . ASN A 1 180 ? -7.395 23.438 -1.877 1 93.75 180 ASN A CA 1
ATOM 1370 C C . ASN A 1 180 ? -8.906 23.578 -1.758 1 93.75 180 ASN A C 1
ATOM 1372 O O . ASN A 1 180 ? -9.477 24.578 -2.172 1 93.75 180 ASN A O 1
ATOM 1376 N N . HIS A 1 181 ? -9.625 22.656 -1.164 1 94.31 181 HIS A N 1
ATOM 1377 C CA . HIS A 1 181 ? -11.07 22.719 -0.989 1 94.31 181 HIS A CA 1
ATOM 1378 C C . HIS A 1 181 ? -11.445 23.625 0.182 1 94.31 181 HIS A C 1
ATOM 1380 O O . HIS A 1 181 ? -12.625 23.906 0.408 1 94.31 181 HIS A O 1
ATOM 1386 N N . ASP A 1 182 ? -10.516 24.094 0.797 1 95.5 182 ASP A N 1
ATOM 1387 C CA . ASP A 1 182 ? -10.766 24.953 1.951 1 95.5 182 ASP A CA 1
ATOM 1388 C C . ASP A 1 182 ? -10.695 26.422 1.568 1 95.5 182 ASP A C 1
ATOM 1390 O O . ASP A 1 182 ? -10.781 27.297 2.432 1 95.5 182 ASP A O 1
ATOM 1394 N N . ILE A 1 183 ? -10.469 26.609 0.36 1 90.88 183 ILE A N 1
ATOM 1395 C CA . ILE A 1 183 ? -10.57 27.922 -0.269 1 90.88 183 ILE A CA 1
ATOM 1396 C C . ILE A 1 183 ? -11.828 28 -1.125 1 90.88 183 ILE A C 1
ATOM 1398 O O . ILE A 1 183 ? -12.117 27.078 -1.899 1 90.88 183 ILE A O 1
ATOM 1402 N N . PRO A 1 184 ? -12.547 29.109 -0.986 1 86.19 184 PRO A N 1
ATOM 1403 C CA . PRO A 1 184 ? -13.773 29.203 -1.778 1 86.19 184 PRO A CA 1
ATOM 1404 C C . PRO A 1 184 ? -13.516 29.094 -3.279 1 86.19 184 PRO A C 1
ATOM 1406 O O . PRO A 1 184 ? -12.641 29.781 -3.809 1 86.19 184 PRO A O 1
ATOM 1409 N N . LEU A 1 185 ? -14.289 28.234 -3.908 1 75.88 185 LEU A N 1
ATOM 1410 C CA . LEU A 1 185 ? -14.117 28.047 -5.344 1 75.88 185 LEU A CA 1
ATOM 1411 C C . LEU A 1 185 ? -14.977 29.016 -6.133 1 75.88 185 LEU A C 1
ATOM 1413 O O . LEU A 1 185 ? -14.477 29.703 -7.039 1 75.88 185 LEU A O 1
ATOM 1417 N N . TYR A 1 186 ? -16.281 29.188 -5.785 1 74.38 186 TYR A N 1
ATOM 1418 C CA . TYR A 1 186 ? -17.234 29.922 -6.602 1 74.38 186 TYR A CA 1
ATOM 1419 C C . TYR A 1 186 ? -17.391 31.359 -6.109 1 74.38 186 TYR A C 1
ATOM 1421 O O . TYR A 1 186 ? -17.812 32.25 -6.863 1 74.38 186 TYR A O 1
ATOM 1429 N N . ASN A 1 187 ? -17.203 31.578 -4.793 1 73.56 187 ASN A N 1
ATOM 1430 C CA . ASN A 1 187 ? -17.219 32.938 -4.273 1 73.56 187 ASN A CA 1
ATOM 1431 C C . ASN A 1 187 ? -15.93 33.688 -4.598 1 73.56 187 ASN A C 1
ATOM 1433 O O . ASN A 1 187 ? -15.008 33.719 -3.779 1 73.56 187 ASN A O 1
ATOM 1437 N N . VAL A 1 188 ? -15.977 34.281 -5.695 1 75.06 188 VAL A N 1
ATOM 1438 C CA . VAL A 1 188 ? -14.781 34.906 -6.262 1 75.06 188 VAL A CA 1
ATOM 1439 C C . VAL A 1 188 ? -14.312 36.031 -5.355 1 75.06 188 VAL A C 1
ATOM 1441 O O . VAL A 1 188 ? -13.109 36.219 -5.168 1 75.06 188 VAL A O 1
ATOM 1444 N N . PHE A 1 189 ? -15.336 36.688 -4.812 1 73.31 189 PHE A N 1
ATOM 1445 C CA . PHE A 1 189 ? -14.984 37.812 -3.928 1 73.31 189 PHE A CA 1
ATOM 1446 C C . PHE A 1 189 ? -14.25 37.312 -2.693 1 73.31 189 PHE A C 1
ATOM 1448 O O . PHE A 1 189 ? -13.203 37.844 -2.328 1 73.31 189 PHE A O 1
ATOM 1455 N N . ALA A 1 190 ? -14.742 36.375 -2.07 1 78 190 ALA A N 1
ATOM 1456 C CA . ALA A 1 190 ? -14.109 35.781 -0.887 1 78 190 ALA A CA 1
ATOM 1457 C C . ALA A 1 190 ? -12.773 35.125 -1.238 1 78 190 ALA A C 1
ATOM 1459 O O . ALA A 1 190 ? -11.82 35.219 -0.465 1 78 190 ALA A O 1
ATOM 1460 N N . ARG A 1 191 ? -12.711 34.5 -2.326 1 78.12 191 ARG A N 1
ATOM 1461 C CA . ARG A 1 191 ? -11.477 33.844 -2.771 1 78.12 191 ARG A CA 1
ATOM 1462 C C . ARG A 1 191 ? -10.367 34.875 -2.975 1 78.12 191 ARG A C 1
ATOM 1464 O O . ARG A 1 191 ? -9.203 34.594 -2.668 1 78.12 191 ARG A O 1
ATOM 1471 N N . LEU A 1 192 ? -10.805 36.031 -3.422 1 74.81 192 LEU A N 1
ATOM 1472 C CA . LEU A 1 192 ? -9.828 37.062 -3.748 1 74.81 192 LEU A CA 1
ATOM 1473 C C . LEU A 1 192 ? -9.438 37.875 -2.508 1 74.81 192 LEU A C 1
ATOM 1475 O O . LEU A 1 192 ? -8.273 38.219 -2.332 1 74.81 192 LEU A O 1
ATOM 1479 N N . PHE A 1 193 ? -10.43 38.031 -1.597 1 80.06 193 PHE A N 1
ATOM 1480 C CA . PHE A 1 193 ? -10.18 39 -0.546 1 80.06 193 PHE A CA 1
ATOM 1481 C C . PHE A 1 193 ? -9.977 38.312 0.799 1 80.06 193 PHE A C 1
ATOM 1483 O O . PHE A 1 193 ? -9.32 38.875 1.688 1 80.06 193 PHE A O 1
ATOM 1490 N N . THR A 1 194 ? -10.562 37.219 0.939 1 83.88 194 THR A N 1
ATOM 1491 C CA . THR A 1 194 ? -10.422 36.5 2.199 1 83.88 194 THR A CA 1
ATOM 1492 C C . THR A 1 194 ? -10.406 35 1.957 1 83.88 194 THR A C 1
ATOM 1494 O O . THR A 1 194 ? -11.211 34.25 2.527 1 83.88 194 THR A O 1
ATOM 1497 N N . PRO A 1 195 ? -9.461 34.562 1.214 1 85.69 195 PRO A N 1
ATOM 1498 C CA . PRO A 1 195 ? -9.484 33.156 0.782 1 85.69 195 PRO A CA 1
ATOM 1499 C C . PRO A 1 195 ? -9.461 32.188 1.952 1 85.69 195 PRO A C 1
ATOM 1501 O O . PRO A 1 195 ? -9.977 31.062 1.84 1 85.69 195 PRO A O 1
ATOM 1504 N N . TYR A 1 196 ? -9.055 32.625 3.105 1 92.06 196 TYR A N 1
ATOM 1505 C CA . TYR A 1 196 ? -8.969 31.734 4.25 1 92.06 196 TYR A CA 1
ATOM 1506 C C . TYR A 1 196 ? -9.852 32.219 5.395 1 92.06 196 TYR A C 1
ATOM 1508 O O . TYR A 1 196 ? -9.625 31.859 6.555 1 92.06 196 TYR A O 1
ATOM 1516 N N . GLY A 1 197 ? -10.766 33.031 5.117 1 92 197 GLY A N 1
ATOM 1517 C CA . GLY A 1 197 ? -11.57 33.656 6.156 1 92 197 GLY A CA 1
ATOM 1518 C C . GLY A 1 197 ? -12.281 32.656 7.051 1 92 197 GLY A C 1
ATOM 1519 O O . GLY A 1 197 ? -12.102 32.688 8.266 1 92 197 GLY A O 1
ATOM 1520 N N . ASN A 1 198 ? -13.047 31.797 6.41 1 93.06 198 ASN A N 1
ATOM 1521 C CA . ASN A 1 198 ? -13.789 30.812 7.191 1 93.06 198 ASN A CA 1
ATOM 1522 C C . ASN A 1 198 ? -12.852 29.828 7.898 1 93.06 198 ASN A C 1
ATOM 1524 O O . ASN A 1 198 ? -13.125 29.422 9.023 1 93.06 198 ASN A O 1
ATOM 1528 N N . TYR A 1 199 ? -11.805 29.453 7.258 1 95.12 199 TYR A N 1
ATOM 1529 C CA . TYR A 1 199 ? -10.797 28.609 7.898 1 95.12 199 TYR A CA 1
ATOM 1530 C C . TYR A 1 199 ? -10.266 29.266 9.164 1 95.12 199 TYR A C 1
ATOM 1532 O O . TYR A 1 199 ? -10.242 28.656 10.234 1 95.12 199 TYR A O 1
ATOM 1540 N N . ARG A 1 200 ? -9.875 30.547 9.094 1 95.5 200 ARG A N 1
ATOM 1541 C CA . ARG A 1 200 ? -9.266 31.281 10.195 1 95.5 200 ARG A CA 1
ATOM 1542 C C . ARG A 1 200 ? -10.25 31.469 11.344 1 95.5 200 ARG A C 1
ATOM 1544 O O . ARG A 1 200 ? -9.859 31.453 12.516 1 95.5 200 ARG A O 1
ATOM 1551 N N . GLN A 1 201 ? -11.453 31.625 10.984 1 94.5 201 GLN A N 1
ATOM 1552 C CA . GLN A 1 201 ? -12.484 31.812 11.992 1 94.5 201 GLN A CA 1
ATOM 1553 C C . GLN A 1 201 ? -12.617 30.578 12.875 1 94.5 201 GLN A C 1
ATOM 1555 O O . GLN A 1 201 ? -12.93 30.672 14.062 1 94.5 201 GLN A O 1
ATOM 1560 N N . HIS A 1 202 ? -12.289 29.469 12.375 1 95.81 202 HIS A N 1
ATOM 1561 C CA . HIS A 1 202 ? -12.586 28.25 13.094 1 95.81 202 HIS A CA 1
ATOM 1562 C C . HIS A 1 202 ? -11.312 27.547 13.555 1 95.81 202 HIS A C 1
ATOM 1564 O O . HIS A 1 202 ? -11.32 26.828 14.555 1 95.81 202 HIS A O 1
ATOM 1570 N N . PHE A 1 203 ? -10.227 27.703 12.852 1 96.19 203 PHE A N 1
ATOM 1571 C CA . PHE A 1 203 ? -9.008 26.969 13.172 1 96.19 203 PHE A CA 1
ATOM 1572 C C . PHE A 1 203 ? -7.867 27.938 13.484 1 96.19 203 PHE A C 1
ATOM 1574 O O . PHE A 1 203 ? -6.738 27.5 13.734 1 96.19 203 PHE A O 1
ATOM 1581 N N . GLY A 1 204 ? -8.18 29.234 13.477 1 94.44 204 GLY A N 1
ATOM 1582 C CA . GLY A 1 204 ? -7.188 30.234 13.859 1 94.44 204 GLY A CA 1
ATOM 1583 C C . GLY A 1 204 ? -6.473 30.844 12.672 1 94.44 204 GLY A C 1
ATOM 1584 O O . GLY A 1 204 ? -6.668 30.406 11.531 1 94.44 204 GLY A O 1
ATOM 1585 N N . ASP A 1 205 ? -5.562 31.766 12.922 1 94.56 205 ASP A N 1
ATOM 1586 C CA . ASP A 1 205 ? -4.941 32.594 11.883 1 94.56 205 ASP A CA 1
ATOM 1587 C C . ASP A 1 205 ? -3.664 31.938 11.359 1 94.56 205 ASP A C 1
ATOM 1589 O O . ASP A 1 205 ? -3.154 32.312 10.305 1 94.56 205 ASP A O 1
ATOM 1593 N N . ASP A 1 206 ? -3.166 31 12.102 1 96.31 206 ASP A N 1
ATOM 1594 C CA . ASP A 1 206 ? -1.9 30.391 11.719 1 96.31 206 ASP A CA 1
ATOM 1595 C C . ASP A 1 206 ? -2.107 29.328 10.641 1 96.31 206 ASP A C 1
ATOM 1597 O O . ASP A 1 206 ? -2.609 28.234 10.914 1 96.31 206 ASP A O 1
ATOM 1601 N N . LEU A 1 207 ? -1.704 29.625 9.438 1 96.12 207 LEU A N 1
ATOM 1602 C CA . LEU A 1 207 ? -1.874 28.734 8.289 1 96.12 207 LEU A CA 1
ATOM 1603 C C . LEU A 1 207 ? -0.715 27.75 8.195 1 96.12 207 LEU A C 1
ATOM 1605 O O . LEU A 1 207 ? -0.77 26.797 7.414 1 96.12 207 LEU A O 1
ATOM 1609 N N . GLU A 1 208 ? 0.312 27.953 8.922 1 98.12 208 GLU A N 1
ATOM 1610 C CA . GLU A 1 208 ? 1.498 27.109 8.914 1 98.12 208 GLU A CA 1
ATOM 1611 C C . GLU A 1 208 ? 1.973 26.797 10.336 1 98.12 208 GLU A C 1
ATOM 1613 O O . GLU A 1 208 ? 3.092 27.156 10.711 1 98.12 208 GLU A O 1
ATOM 1618 N N . PRO A 1 209 ? 1.166 26.078 11.078 1 98.38 209 PRO A N 1
ATOM 1619 C CA . PRO A 1 209 ? 1.476 25.812 12.484 1 98.38 209 PRO A CA 1
ATOM 1620 C C . PRO A 1 209 ? 2.674 24.891 12.672 1 98.38 209 PRO A C 1
ATOM 1622 O O . PRO A 1 209 ? 3.004 24.109 11.766 1 98.38 209 PRO A O 1
ATOM 1625 N N . VAL A 1 210 ? 3.322 25 13.852 1 98.56 210 VAL A N 1
ATOM 1626 C CA . VAL A 1 210 ? 4.449 24.156 14.227 1 98.56 210 VAL A CA 1
ATOM 1627 C C . VAL A 1 210 ? 4.176 23.5 15.578 1 98.56 210 VAL A C 1
ATOM 1629 O O . VAL A 1 210 ? 3.67 24.141 16.5 1 98.56 210 VAL A O 1
ATOM 1632 N N . PHE A 1 211 ? 4.41 22.234 15.719 1 98.31 211 PHE A N 1
ATOM 1633 C CA . PHE A 1 211 ? 4.348 21.484 16.969 1 98.31 211 PHE A CA 1
ATOM 1634 C C . PHE A 1 211 ? 5.699 20.859 17.297 1 98.31 211 PHE A C 1
ATOM 1636 O O . PHE A 1 211 ? 6.336 20.266 16.422 1 98.31 211 PHE A O 1
ATOM 1643 N N . GLU A 1 212 ? 6.105 21.062 18.516 1 97.62 212 GLU A N 1
ATOM 1644 C CA . GLU A 1 212 ? 7.363 20.453 18.922 1 97.62 212 GLU A CA 1
ATOM 1645 C C . GLU A 1 212 ? 7.289 19.938 20.359 1 97.62 212 GLU A C 1
ATOM 1647 O O . GLU A 1 212 ? 6.73 20.609 21.234 1 97.62 212 GLU A O 1
ATOM 1652 N N . ASN A 1 213 ? 7.758 18.75 20.609 1 96.06 213 ASN A N 1
ATOM 1653 C CA . ASN A 1 213 ? 8.016 18.203 21.938 1 96.06 213 ASN A CA 1
ATOM 1654 C C . ASN A 1 213 ? 9.367 17.484 22 1 96.06 213 ASN A C 1
ATOM 1656 O O . ASN A 1 213 ? 10.242 17.734 21.172 1 96.06 213 ASN A O 1
ATOM 1660 N N . GLU A 1 214 ? 9.586 16.703 22.938 1 95 214 GLU A N 1
ATOM 1661 C CA . GLU A 1 214 ? 10.891 16.094 23.141 1 95 214 GLU A CA 1
ATOM 1662 C C . GLU A 1 214 ? 11.195 15.047 22.078 1 95 214 GLU A C 1
ATOM 1664 O O . GLU A 1 214 ? 12.359 14.703 21.844 1 95 214 GLU A O 1
ATOM 1669 N N . GLN A 1 215 ? 10.164 14.703 21.344 1 96.62 215 GLN A N 1
ATOM 1670 C CA . GLN A 1 215 ? 10.359 13.539 20.5 1 96.62 215 GLN A CA 1
ATOM 1671 C C . GLN A 1 215 ? 10.195 13.906 19.016 1 96.62 215 GLN A C 1
ATOM 1673 O O . GLN A 1 215 ? 10.625 13.156 18.141 1 96.62 215 GLN A O 1
ATOM 1678 N N . MET A 1 216 ? 9.539 15.008 18.781 1 98.06 216 MET A N 1
ATOM 1679 C CA . MET A 1 216 ? 9.258 15.273 17.375 1 98.06 216 MET A CA 1
ATOM 1680 C C . MET A 1 216 ? 9.141 16.781 17.109 1 98.06 216 MET A C 1
ATOM 1682 O O . MET A 1 216 ? 8.906 17.547 1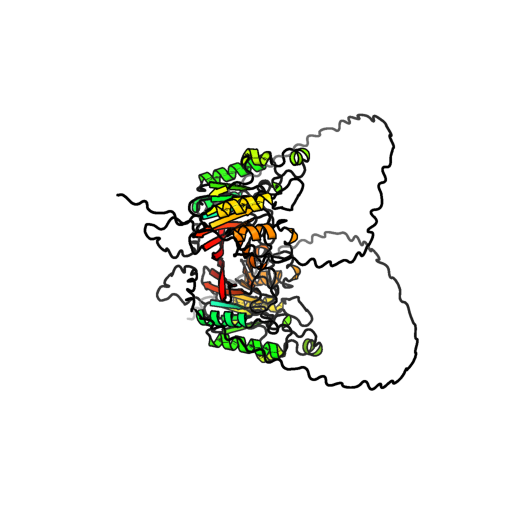8.047 1 98.06 216 MET A O 1
ATOM 1686 N N . LEU A 1 217 ? 9.414 17.156 15.93 1 98.62 217 LEU A N 1
ATOM 1687 C CA . LEU A 1 217 ? 9.109 18.453 15.32 1 98.62 217 LEU A CA 1
ATOM 1688 C C . LEU A 1 217 ? 8.203 18.266 14.109 1 98.62 217 LEU A C 1
ATOM 1690 O O . LEU A 1 217 ? 8.523 17.516 13.188 1 98.62 217 LEU A O 1
ATOM 1694 N N . VAL A 1 218 ? 7.016 18.859 14.133 1 98.81 218 VAL A N 1
ATOM 1695 C CA . VAL A 1 218 ? 6.066 18.797 13.031 1 98.81 218 VAL A CA 1
ATOM 1696 C C . VAL A 1 218 ? 5.789 20.203 12.5 1 98.81 218 VAL A C 1
ATOM 1698 O O . VAL A 1 218 ? 5.32 21.078 13.242 1 98.81 218 VAL A O 1
ATOM 1701 N N . ILE A 1 219 ? 6.09 20.438 11.242 1 98.88 219 ILE A N 1
ATOM 1702 C CA . ILE A 1 219 ? 5.93 21.75 10.617 1 98.88 219 ILE A CA 1
ATOM 1703 C C . ILE A 1 219 ? 4.828 21.672 9.562 1 98.88 219 ILE A C 1
ATOM 1705 O O . ILE A 1 219 ? 4.938 20.922 8.586 1 98.88 219 ILE A O 1
ATOM 1709 N N . GLY A 1 220 ? 3.762 22.438 9.734 1 98.81 220 GLY A N 1
ATOM 1710 C CA . GLY A 1 220 ? 2.729 22.578 8.719 1 98.81 220 GLY A CA 1
ATOM 1711 C C . GLY A 1 220 ? 3.053 23.625 7.676 1 98.81 220 GLY A C 1
ATOM 1712 O O . GLY A 1 220 ? 3.545 24.703 8.008 1 98.81 220 GLY A O 1
ATOM 1713 N N . LEU A 1 221 ? 2.785 23.297 6.406 1 98.06 221 LEU A N 1
ATOM 1714 C CA . LEU A 1 221 ? 2.979 24.219 5.293 1 98.06 221 LEU A CA 1
ATOM 1715 C C . LEU A 1 221 ? 1.661 24.484 4.574 1 98.06 221 LEU A C 1
ATOM 1717 O O . LEU A 1 221 ? 0.882 23.562 4.328 1 98.06 221 LEU A O 1
ATOM 1721 N N . ASN A 1 222 ? 1.444 25.719 4.328 1 97 222 ASN A N 1
ATOM 1722 C CA . ASN A 1 222 ? 0.352 26.078 3.432 1 97 222 ASN A CA 1
ATOM 1723 C C . ASN A 1 222 ? 0.834 26.219 1.991 1 97 222 ASN A C 1
ATOM 1725 O O . ASN A 1 222 ? 1.47 27.219 1.643 1 97 222 ASN A O 1
ATOM 1729 N N . THR A 1 223 ? 0.501 25.25 1.188 1 95.81 223 THR A N 1
ATOM 1730 C CA . THR A 1 223 ? 0.972 25.266 -0.193 1 95.81 223 THR A CA 1
ATOM 1731 C C . THR A 1 223 ? -0.165 25.625 -1.146 1 95.81 223 THR A C 1
ATOM 1733 O O . THR A 1 223 ? 0.02 25.625 -2.365 1 95.81 223 THR A O 1
ATOM 1736 N N . THR A 1 224 ? -1.313 25.859 -0.601 1 92.38 224 THR A N 1
ATOM 1737 C CA . THR A 1 224 ? -2.469 26.219 -1.417 1 92.38 224 THR A CA 1
ATOM 1738 C C . THR A 1 224 ? -2.408 27.688 -1.831 1 92.38 224 THR A C 1
ATOM 1740 O O . THR A 1 224 ? -1.72 28.484 -1.196 1 92.38 224 THR A O 1
ATOM 1743 N N . HIS A 1 225 ? -3.023 27.953 -2.904 1 84.69 225 HIS A N 1
ATOM 1744 C CA . HIS A 1 225 ? -3.098 29.312 -3.412 1 84.69 225 HIS A CA 1
ATOM 1745 C C . HIS A 1 225 ? -4.453 29.594 -4.051 1 84.69 225 HIS A C 1
ATOM 1747 O O . HIS A 1 225 ? -4.965 28.766 -4.816 1 84.69 225 HIS A O 1
ATOM 1753 N N . PRO A 1 226 ? -4.941 30.781 -3.74 1 79.06 226 PRO A N 1
ATOM 1754 C CA . PRO A 1 226 ? -6.266 31.109 -4.27 1 79.06 226 PRO A CA 1
ATOM 1755 C C . PRO A 1 226 ? -6.312 31.094 -5.797 1 79.06 226 PRO A C 1
ATOM 1757 O O . PRO A 1 226 ? -7.375 30.859 -6.383 1 79.06 226 PRO A O 1
ATOM 1760 N N . ARG A 1 227 ? -5.266 31.328 -6.43 1 75.81 227 ARG A N 1
ATOM 1761 C CA . ARG A 1 227 ? -5.266 31.391 -7.887 1 75.81 227 ARG A CA 1
ATOM 1762 C C . ARG A 1 227 ? -5.043 30.016 -8.492 1 75.81 227 ARG A C 1
ATOM 1764 O O . ARG A 1 227 ? -5.199 29.828 -9.703 1 75.81 227 ARG A O 1
ATOM 1771 N N . ARG A 1 228 ? -4.629 29.156 -7.676 1 72.12 228 ARG A N 1
ATOM 1772 C CA . ARG A 1 228 ? -4.395 27.797 -8.133 1 72.12 228 ARG A CA 1
ATOM 1773 C C . ARG A 1 228 ? -5.434 26.844 -7.559 1 72.12 228 ARG A C 1
ATOM 1775 O O . ARG A 1 228 ? -5.551 26.703 -6.336 1 72.12 228 ARG A O 1
ATOM 1782 N N . HIS A 1 229 ? -6.152 26.203 -8.375 1 73.06 229 HIS A N 1
ATOM 1783 C CA . HIS A 1 229 ? -7.297 25.422 -7.922 1 73.06 229 HIS A CA 1
ATOM 1784 C C . HIS A 1 229 ? -6.855 24.094 -7.336 1 73.06 229 HIS A C 1
ATOM 1786 O O . HIS A 1 229 ? -7.348 23.672 -6.285 1 73.06 229 HIS A O 1
ATOM 1792 N N . LYS A 1 230 ? -5.922 23.469 -7.961 1 80.81 230 LYS A N 1
ATOM 1793 C CA . LYS A 1 230 ? -5.617 22.109 -7.52 1 80.81 230 LYS A CA 1
ATOM 1794 C C . LYS A 1 230 ? -4.137 21.953 -7.18 1 80.81 230 LYS A C 1
ATOM 1796 O O . LYS A 1 230 ? -3.775 21.188 -6.281 1 80.81 230 LYS A O 1
ATOM 1801 N N . ASP A 1 231 ? -3.35 22.812 -7.684 1 85.56 231 ASP A N 1
ATOM 1802 C CA . ASP A 1 231 ? -1.904 22.609 -7.602 1 85.56 231 ASP A CA 1
ATOM 1803 C C . ASP A 1 231 ? -1.333 23.281 -6.348 1 85.56 231 ASP A C 1
ATOM 1805 O O . ASP A 1 231 ? -1.749 24.375 -5.977 1 85.56 231 ASP A O 1
ATOM 1809 N N . GLY A 1 232 ? -0.405 22.578 -5.711 1 92.62 232 GLY A N 1
ATOM 1810 C CA . GLY A 1 232 ? 0.349 23.172 -4.613 1 92.62 232 GLY A CA 1
ATOM 1811 C C . GLY A 1 232 ? 1.717 23.672 -5.031 1 92.62 232 GLY A C 1
ATOM 1812 O O . GLY A 1 232 ? 2.287 23.203 -6.016 1 92.62 232 GLY A O 1
ATOM 1813 N N . VAL A 1 233 ? 2.17 24.672 -4.309 1 94.25 233 VAL A N 1
ATOM 1814 C CA . VAL A 1 233 ? 3.498 25.219 -4.574 1 94.25 233 VAL A CA 1
ATOM 1815 C C . VAL A 1 233 ? 4.23 25.453 -3.256 1 94.25 233 VAL A C 1
ATOM 1817 O O . VAL A 1 233 ? 3.664 26.016 -2.312 1 94.25 233 VAL A O 1
ATOM 1820 N N . VAL A 1 234 ? 5.434 25.031 -3.215 1 96.94 234 VAL A N 1
ATOM 1821 C CA . VAL A 1 234 ? 6.336 25.375 -2.121 1 96.94 234 VAL A CA 1
ATOM 1822 C C . VAL A 1 234 ? 7.238 26.531 -2.539 1 96.94 234 VAL A C 1
ATOM 1824 O O . VAL A 1 234 ? 8.039 26.406 -3.469 1 96.94 234 VAL A O 1
ATOM 1827 N N . THR A 1 235 ? 7.207 27.594 -1.849 1 95.94 235 THR A N 1
ATOM 1828 C CA . THR A 1 235 ? 7.984 28.766 -2.213 1 95.94 235 THR A CA 1
ATOM 1829 C C . THR A 1 235 ? 9.406 28.672 -1.663 1 95.94 235 THR A C 1
ATOM 1831 O O . THR A 1 235 ? 9.656 27.953 -0.698 1 95.94 235 THR A O 1
ATOM 1834 N N . ALA A 1 236 ? 10.289 29.453 -2.244 1 97.19 236 ALA A N 1
ATOM 1835 C CA . ALA A 1 236 ? 11.672 29.516 -1.784 1 97.19 236 ALA A CA 1
ATOM 1836 C C . ALA A 1 236 ? 11.75 29.969 -0.331 1 97.19 236 ALA A C 1
ATOM 1838 O O . ALA A 1 236 ? 12.586 29.484 0.438 1 97.19 236 ALA A O 1
ATOM 1839 N N . ARG A 1 237 ? 10.945 30.922 -0.017 1 97.56 237 ARG A N 1
ATOM 1840 C CA . ARG A 1 237 ? 10.914 31.422 1.353 1 97.56 237 ARG A CA 1
ATOM 1841 C C . ARG A 1 237 ? 10.523 30.328 2.332 1 97.56 237 ARG A C 1
ATOM 1843 O O . ARG A 1 237 ? 11.117 30.203 3.404 1 97.56 237 ARG A O 1
ATOM 1850 N N . GLN A 1 238 ? 9.516 29.578 1.989 1 98 238 GLN A N 1
ATOM 1851 C CA . GLN A 1 238 ? 9.094 28.453 2.818 1 98 238 GLN A CA 1
ATOM 1852 C C . GLN A 1 238 ? 10.211 27.422 2.969 1 98 238 GLN A C 1
ATOM 1854 O O . GLN A 1 238 ? 10.43 26.891 4.059 1 98 238 GLN A O 1
ATOM 1859 N N . VAL A 1 239 ? 10.883 27.125 1.878 1 98.62 239 VAL A N 1
ATOM 1860 C CA . VAL A 1 239 ? 11.969 26.156 1.886 1 98.62 239 VAL A CA 1
ATOM 1861 C C . VAL A 1 239 ? 13.023 26.562 2.91 1 98.62 239 VAL A C 1
ATOM 1863 O O . VAL A 1 239 ? 13.43 25.766 3.746 1 98.62 239 VAL A O 1
ATOM 1866 N N . GLU A 1 240 ? 13.383 27.797 2.879 1 98.62 240 GLU A N 1
ATOM 1867 C CA . GLU A 1 240 ? 14.438 28.266 3.766 1 98.62 240 GLU A CA 1
ATOM 1868 C C . GLU A 1 240 ? 13.961 28.312 5.215 1 98.62 240 GLU A C 1
ATOM 1870 O O . GLU A 1 240 ? 14.727 28 6.133 1 98.62 240 GLU A O 1
ATOM 1875 N N . ARG A 1 241 ? 12.758 28.75 5.398 1 98.5 241 ARG A N 1
ATOM 1876 C CA . ARG A 1 241 ? 12.203 28.781 6.75 1 98.5 241 ARG A CA 1
ATOM 1877 C C . ARG A 1 241 ? 12.188 27.406 7.383 1 98.5 241 ARG A C 1
ATOM 1879 O O . ARG A 1 241 ? 12.586 27.234 8.539 1 98.5 241 ARG A O 1
ATOM 1886 N N . VAL A 1 242 ? 11.734 26.406 6.641 1 98.75 242 VAL A N 1
ATOM 1887 C CA . VAL A 1 242 ? 11.695 25.031 7.129 1 98.75 242 VAL A CA 1
ATOM 1888 C C . VAL A 1 242 ? 13.117 24.547 7.402 1 98.75 242 VAL A C 1
ATOM 1890 O O . VAL A 1 242 ? 13.383 23.938 8.445 1 98.75 242 VAL A O 1
ATOM 1893 N N . ALA A 1 243 ? 13.992 24.797 6.465 1 98.75 243 ALA A N 1
ATOM 1894 C CA . ALA A 1 243 ? 15.383 24.359 6.629 1 98.75 243 ALA A CA 1
ATOM 1895 C C . ALA A 1 243 ? 15.984 24.922 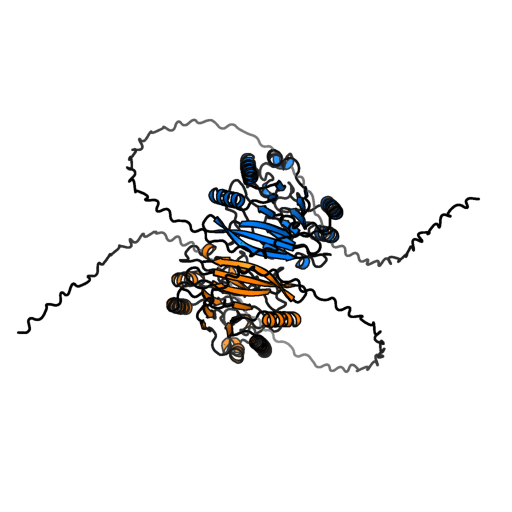7.914 1 98.75 243 ALA A C 1
ATOM 1897 O O . ALA A 1 243 ? 16.656 24.203 8.656 1 98.75 243 ALA A O 1
ATOM 1898 N N . ARG A 1 244 ? 15.766 26.188 8.133 1 98.56 244 ARG A N 1
ATOM 1899 C CA . ARG A 1 244 ? 16.281 26.828 9.344 1 98.56 244 ARG A CA 1
ATOM 1900 C C . ARG A 1 244 ? 15.711 26.172 10.594 1 98.56 244 ARG A C 1
ATOM 1902 O O . ARG A 1 244 ? 16.453 25.875 11.539 1 98.56 244 ARG A O 1
ATOM 1909 N N . ARG A 1 245 ? 14.406 25.938 10.555 1 98.56 245 ARG A N 1
ATOM 1910 C CA . ARG A 1 245 ? 13.75 25.328 11.711 1 98.56 245 ARG A CA 1
ATOM 1911 C C . ARG A 1 245 ? 14.289 23.922 11.961 1 98.56 245 ARG A C 1
ATOM 1913 O O . ARG A 1 245 ? 14.484 23.531 13.117 1 98.56 245 ARG A O 1
ATOM 1920 N N . LEU A 1 246 ? 14.461 23.172 10.945 1 98.56 246 LEU A N 1
ATOM 1921 C CA . LEU A 1 246 ? 15.047 21.828 11.039 1 98.56 246 LEU A CA 1
ATOM 1922 C C . LEU A 1 246 ? 16.438 21.891 11.648 1 98.56 246 LEU A C 1
ATOM 1924 O O . LEU A 1 246 ? 16.781 21.094 12.531 1 98.56 246 LEU A O 1
ATOM 1928 N N . GLY A 1 247 ? 17.234 22.828 11.211 1 97.75 247 GLY A N 1
ATOM 1929 C CA . GLY A 1 247 ? 18.609 22.984 11.688 1 97.75 247 GLY A CA 1
ATOM 1930 C C . GLY A 1 247 ? 18.688 23.328 13.164 1 97.75 247 GLY A C 1
ATOM 1931 O O . GLY A 1 247 ? 19.656 22.969 13.836 1 97.75 247 GLY A O 1
ATOM 1932 N N . GLU A 1 248 ? 17.656 23.969 13.648 1 97.69 248 GLU A N 1
ATOM 1933 C CA . GLU A 1 248 ? 17.625 24.422 15.039 1 97.69 248 GLU A CA 1
ATOM 1934 C C . GLU A 1 248 ? 17.125 23.312 15.961 1 97.69 248 GLU A C 1
ATOM 1936 O O . GLU A 1 248 ? 17.25 23.406 17.188 1 97.69 248 GLU A O 1
ATOM 1941 N N . SER A 1 249 ? 16.578 22.25 15.398 1 97.19 249 SER A N 1
ATOM 1942 C CA . SER A 1 249 ? 15.953 21.203 16.188 1 97.19 249 SER A CA 1
ATOM 1943 C C . SER A 1 249 ? 16.953 20.109 16.547 1 97.19 249 SER A C 1
ATOM 1945 O O . SER A 1 249 ? 17.922 19.891 15.82 1 97.19 249 SER A O 1
ATOM 1947 N N . ASP A 1 250 ? 16.719 19.422 17.688 1 97.19 250 ASP A N 1
ATOM 1948 C CA . ASP A 1 250 ? 17.516 18.266 18.094 1 97.19 250 ASP A CA 1
ATOM 1949 C C . ASP A 1 250 ? 17.484 17.172 17.016 1 97.19 250 ASP A C 1
ATOM 1951 O O . ASP A 1 250 ? 16.406 16.703 16.641 1 97.19 250 ASP A O 1
ATOM 1955 N N . PRO A 1 251 ? 18.641 16.766 16.562 1 96.38 251 PRO A N 1
ATOM 1956 C CA . PRO A 1 251 ? 18.688 15.766 15.484 1 96.38 251 PRO A CA 1
ATOM 1957 C C . PRO A 1 251 ? 18.094 14.422 15.891 1 96.38 251 PRO A C 1
ATOM 1959 O O . PRO A 1 251 ? 17.781 13.602 15.031 1 96.38 251 PRO A O 1
ATOM 1962 N N . GLY A 1 252 ? 17.984 14.203 17.094 1 96.25 252 GLY A N 1
ATOM 1963 C CA . GLY A 1 252 ? 17.406 12.953 17.562 1 96.25 252 GLY A CA 1
ATOM 1964 C C . GLY A 1 252 ? 15.898 12.891 17.422 1 96.25 252 GLY A C 1
ATOM 1965 O O . GLY A 1 252 ? 15.305 11.82 17.516 1 96.25 252 GLY A O 1
ATOM 1966 N N . LYS A 1 253 ? 15.211 14.031 17.219 1 97.75 253 LYS A N 1
ATOM 1967 C CA . LYS A 1 253 ? 13.766 14.094 17.047 1 97.75 253 LYS A CA 1
ATOM 1968 C C . LYS A 1 253 ? 13.336 13.57 15.688 1 97.75 253 LYS A C 1
ATOM 1970 O O . LYS A 1 253 ? 14.117 13.617 14.727 1 97.75 253 LYS A O 1
ATOM 1975 N N . ILE A 1 254 ? 12.18 12.984 15.625 1 98.31 254 ILE A N 1
ATOM 1976 C CA . ILE A 1 254 ? 11.578 12.75 14.32 1 98.31 254 ILE A CA 1
ATOM 1977 C C . ILE A 1 254 ? 11.07 14.062 13.742 1 98.31 254 ILE A C 1
ATOM 1979 O O . ILE A 1 254 ? 10.297 14.781 14.383 1 98.31 254 ILE A O 1
ATOM 1983 N N . ARG A 1 255 ? 11.492 14.438 12.625 1 98.75 255 ARG A N 1
ATOM 1984 C CA . ARG A 1 255 ? 11.195 15.734 12.016 1 98.75 255 ARG A CA 1
ATOM 1985 C C . ARG A 1 255 ? 10.305 15.57 10.789 1 98.75 255 ARG A C 1
ATOM 1987 O O . ARG A 1 255 ? 10.688 14.914 9.82 1 98.75 255 ARG A O 1
ATOM 1994 N N . ILE A 1 256 ? 9.148 16.25 10.812 1 98.88 256 ILE A N 1
ATOM 1995 C CA . ILE A 1 256 ? 8.07 15.984 9.867 1 98.88 256 ILE A CA 1
ATOM 1996 C C . ILE A 1 256 ? 7.598 17.297 9.25 1 98.88 256 ILE A C 1
ATOM 1998 O O . ILE A 1 256 ? 7.438 18.297 9.953 1 98.88 256 ILE A O 1
ATOM 2002 N N . VAL A 1 257 ? 7.43 17.281 7.965 1 98.94 257 VAL A N 1
ATOM 2003 C CA . VAL A 1 257 ? 6.746 18.375 7.277 1 98.94 257 VAL A CA 1
ATOM 2004 C C . VAL A 1 257 ? 5.398 17.891 6.75 1 98.94 257 VAL A C 1
ATOM 2006 O O . VAL A 1 257 ? 5.305 16.828 6.156 1 98.94 257 VAL A O 1
ATOM 2009 N N . VAL A 1 258 ? 4.348 18.656 6.984 1 98.88 258 VAL A N 1
ATOM 2010 C CA . VAL A 1 258 ? 2.998 18.344 6.531 1 98.88 258 VAL A CA 1
ATOM 2011 C C . VAL A 1 258 ? 2.547 19.359 5.484 1 98.88 258 VAL A C 1
ATOM 2013 O O . VAL A 1 258 ? 2.564 20.562 5.734 1 98.88 258 VAL A O 1
ATOM 2016 N N . ALA A 1 259 ? 2.219 18.922 4.336 1 98.62 259 ALA A N 1
ATOM 2017 C CA . ALA A 1 259 ? 1.639 19.719 3.254 1 98.62 259 ALA A CA 1
ATOM 2018 C C . ALA A 1 259 ? 0.565 18.922 2.512 1 98.62 259 ALA A C 1
ATOM 2020 O O . ALA A 1 259 ? 0.713 17.719 2.287 1 98.62 259 ALA A O 1
ATOM 2021 N N . HIS A 1 260 ? -0.451 19.562 2.088 1 98.19 260 HIS A N 1
ATOM 2022 C CA . HIS A 1 260 ? -1.637 18.859 1.599 1 98.19 260 HIS A CA 1
ATOM 2023 C C . HIS A 1 260 ? -1.333 18.094 0.323 1 98.19 260 HIS A C 1
ATOM 2025 O O . HIS A 1 260 ? -1.63 16.891 0.232 1 98.19 260 HIS A O 1
ATOM 2031 N N . GLN A 1 261 ? -0.761 18.75 -0.691 1 97 261 GLN A N 1
ATOM 2032 C CA . GLN A 1 261 ? -0.421 18.062 -1.937 1 97 261 GLN A CA 1
ATOM 2033 C C . GLN A 1 261 ? 0.832 17.219 -1.774 1 97 261 GLN A C 1
ATOM 2035 O O . GLN A 1 261 ? 1.73 17.562 -1.005 1 97 261 GLN A O 1
ATOM 2040 N N . PRO A 1 262 ? 0.963 16.156 -2.49 1 96.75 262 PRO A N 1
ATOM 2041 C CA . PRO A 1 262 ? 2.033 15.188 -2.26 1 96.75 262 PRO A CA 1
ATOM 2042 C C . PRO A 1 262 ? 3.375 15.641 -2.834 1 96.75 262 PRO A C 1
ATOM 2044 O O . PRO A 1 262 ? 3.412 16.422 -3.783 1 96.75 262 PRO A O 1
ATOM 2047 N N . PHE A 1 263 ? 4.457 15.094 -2.199 1 97.56 263 PHE A N 1
ATOM 2048 C CA . PHE A 1 263 ? 5.816 15.305 -2.678 1 97.56 263 PHE A CA 1
ATOM 2049 C C . PHE A 1 263 ? 6.285 14.125 -3.52 1 97.56 263 PHE A C 1
ATOM 2051 O O . PHE A 1 263 ? 7.309 14.211 -4.199 1 97.56 263 PHE A O 1
ATOM 2058 N N . GLY A 1 264 ? 5.605 13.047 -3.465 1 95.38 264 GLY A N 1
ATOM 2059 C CA . GLY A 1 264 ? 5.902 11.844 -4.227 1 95.38 264 GLY A CA 1
ATOM 2060 C C . GLY A 1 264 ? 4.656 11.133 -4.727 1 95.38 264 GLY A C 1
ATOM 2061 O O . GLY A 1 264 ? 3.594 11.227 -4.109 1 95.38 264 GLY A O 1
ATOM 2062 N N . ALA A 1 265 ? 4.809 10.422 -5.867 1 91.75 265 ALA A N 1
ATOM 2063 C CA . ALA A 1 265 ? 3.689 9.711 -6.48 1 91.75 265 ALA A CA 1
ATOM 2064 C C . ALA A 1 265 ? 3.967 8.211 -6.543 1 91.75 265 ALA A C 1
ATOM 2066 O O . ALA A 1 265 ? 5.055 7.789 -6.945 1 91.75 265 ALA A O 1
ATOM 2067 N N . MET A 1 266 ? 2.98 7.473 -6.121 1 86.62 266 MET A N 1
ATOM 2068 C CA . MET A 1 266 ? 3.107 6.02 -6.18 1 86.62 266 MET A CA 1
ATOM 2069 C C . MET A 1 266 ? 2.928 5.516 -7.605 1 86.62 266 MET A C 1
ATOM 2071 O O . MET A 1 266 ? 3.557 4.535 -8.008 1 86.62 266 MET A O 1
ATOM 2075 N N . VAL A 1 267 ? 2.018 6.188 -8.32 1 84.81 267 VAL A N 1
ATOM 2076 C CA . VAL A 1 267 ? 1.718 5.773 -9.68 1 84.81 267 VAL A CA 1
ATOM 2077 C C . VAL A 1 267 ? 1.919 6.949 -10.633 1 84.81 267 VAL A C 1
ATOM 2079 O O . VAL A 1 267 ? 1.735 8.109 -10.25 1 84.81 267 VAL A O 1
ATOM 2082 N N . PRO A 1 268 ? 2.184 6.672 -11.906 1 83.94 268 PRO A N 1
ATOM 2083 C CA . PRO A 1 268 ? 2.484 7.734 -12.867 1 83.94 268 PRO A CA 1
ATOM 2084 C C . PRO A 1 268 ? 1.326 8.711 -13.047 1 83.94 268 PRO A C 1
ATOM 2086 O O . PRO A 1 268 ? 1.55 9.906 -13.273 1 83.94 268 PRO A O 1
ATOM 2089 N N . SER A 1 269 ? 0.106 8.258 -12.922 1 83.81 269 SER A N 1
ATOM 2090 C CA . SER A 1 269 ? -1.055 9.109 -13.148 1 83.81 269 SER A CA 1
ATOM 2091 C C . SER A 1 269 ? -1.129 10.234 -12.117 1 83.81 269 SER A C 1
ATOM 2093 O O . SER A 1 269 ? -1.868 11.203 -12.297 1 83.81 269 SER A O 1
ATOM 2095 N N . ASP A 1 270 ? -0.318 10.148 -11.047 1 88.38 270 ASP A N 1
ATOM 2096 C CA . ASP A 1 270 ? -0.412 11.141 -9.984 1 88.38 270 ASP A CA 1
ATOM 2097 C C . ASP A 1 270 ? 0.78 12.094 -10.016 1 88.38 270 ASP A C 1
ATOM 2099 O O . ASP A 1 270 ? 0.917 12.961 -9.148 1 88.38 270 ASP A O 1
ATOM 2103 N N . LEU A 1 271 ? 1.58 12.016 -11.031 1 88.69 271 LEU A N 1
ATOM 2104 C CA . LEU A 1 271 ? 2.762 12.867 -11.141 1 88.69 271 LEU A CA 1
ATOM 2105 C C . LEU A 1 271 ? 2.365 14.336 -11.273 1 88.69 271 LEU A C 1
ATOM 2107 O O . LEU A 1 271 ? 3.064 15.219 -10.773 1 88.69 271 LEU A O 1
ATOM 2111 N N . SER A 1 272 ? 1.227 14.609 -11.922 1 90.31 272 SER A N 1
ATOM 2112 C CA . SER A 1 272 ? 0.786 15.984 -12.133 1 90.31 272 SER A CA 1
ATOM 2113 C C . SER A 1 272 ? 0.299 16.609 -10.836 1 90.31 272 SER A C 1
ATOM 2115 O O . SER A 1 272 ? 0.122 17.828 -10.758 1 90.31 272 SER A O 1
ATOM 2117 N N . ASN A 1 273 ? 0.086 15.82 -9.773 1 92.31 273 ASN A N 1
ATOM 2118 C CA . ASN A 1 273 ? -0.423 16.312 -8.492 1 92.31 273 ASN A CA 1
ATOM 2119 C C . ASN A 1 273 ? 0.71 16.719 -7.555 1 92.31 273 ASN A C 1
ATOM 2121 O O . ASN A 1 273 ? 0.466 17.266 -6.48 1 92.31 273 ASN A O 1
ATOM 2125 N N . LEU A 1 274 ? 1.932 16.5 -7.98 1 94.19 274 LEU A N 1
ATOM 2126 C CA . LEU A 1 274 ? 3.074 16.75 -7.105 1 94.19 274 LEU A CA 1
ATOM 2127 C C . LEU A 1 274 ? 3.25 18.25 -6.863 1 94.19 274 LEU A C 1
ATOM 2129 O O . LEU A 1 274 ? 2.945 19.062 -7.738 1 94.19 274 LEU A O 1
ATOM 2133 N N . GLN A 1 275 ? 3.775 18.547 -5.668 1 94.88 275 GLN A N 1
ATOM 2134 C CA . GLN A 1 275 ? 4.113 19.922 -5.297 1 94.88 275 GLN A CA 1
ATOM 2135 C C . GLN A 1 275 ? 5.035 20.562 -6.332 1 94.88 275 GLN A C 1
ATOM 2137 O O . GLN A 1 275 ? 6.07 19.984 -6.684 1 94.88 275 GLN A O 1
ATOM 2142 N N . HIS A 1 276 ? 4.621 21.75 -6.875 1 94.81 276 HIS A N 1
ATOM 2143 C CA . HIS A 1 276 ? 5.617 22.562 -7.57 1 94.81 276 HIS A CA 1
ATOM 2144 C C . HIS A 1 276 ? 6.738 22.984 -6.629 1 94.81 276 HIS A C 1
ATOM 2146 O O . HIS A 1 276 ? 6.477 23.469 -5.523 1 94.81 276 HIS A O 1
ATOM 2152 N N . GLY A 1 277 ? 7.973 22.75 -7.023 1 96 277 GLY A N 1
ATOM 2153 C CA . GLY A 1 277 ? 9.109 23.078 -6.18 1 96 277 GLY A CA 1
ATOM 2154 C C . GLY A 1 277 ? 9.484 21.969 -5.215 1 96 277 GLY A C 1
ATOM 2155 O O . GLY A 1 277 ? 10.25 22.188 -4.273 1 96 277 GLY A O 1
ATOM 2156 N N . ALA A 1 278 ? 8.938 20.828 -5.473 1 97.06 278 ALA A N 1
ATOM 2157 C CA . ALA A 1 278 ? 9.156 19.688 -4.574 1 97.06 278 ALA A CA 1
ATOM 2158 C C . ALA A 1 278 ? 10.641 19.344 -4.496 1 97.06 278 ALA A C 1
ATOM 2160 O O . ALA A 1 278 ? 11.195 19.188 -3.404 1 97.06 278 ALA A O 1
ATOM 2161 N N . GLU A 1 279 ? 11.312 19.203 -5.59 1 97.12 279 GLU A N 1
ATOM 2162 C CA . GLU A 1 279 ? 12.672 18.688 -5.625 1 97.12 279 GLU A CA 1
ATOM 2163 C C . GLU A 1 279 ? 13.641 19.594 -4.879 1 97.12 279 GLU A C 1
ATOM 2165 O O . GLU A 1 279 ? 14.344 19.156 -3.967 1 97.12 279 GLU A O 1
ATOM 2170 N N . PRO A 1 280 ? 13.672 20.938 -5.215 1 97.56 280 PRO A N 1
ATOM 2171 C CA . PRO A 1 280 ? 14.586 21.797 -4.449 1 97.56 280 PRO A CA 1
ATOM 2172 C C . PRO A 1 280 ? 14.242 21.844 -2.961 1 97.56 280 PRO A C 1
ATOM 2174 O O . PRO A 1 280 ? 15.133 21.938 -2.119 1 97.56 280 PRO A O 1
ATOM 2177 N N . ALA A 1 281 ? 12.992 21.812 -2.598 1 98.62 281 ALA A N 1
ATOM 2178 C CA . ALA A 1 281 ? 12.586 21.812 -1.193 1 98.62 281 ALA A CA 1
ATOM 2179 C C . ALA A 1 281 ? 13.117 20.562 -0.478 1 98.62 281 ALA A C 1
ATOM 2181 O O . ALA A 1 281 ? 13.766 20.672 0.567 1 98.62 281 ALA A O 1
ATOM 2182 N N . LEU A 1 282 ? 12.859 19.438 -1.095 1 98.69 282 LEU A N 1
ATOM 2183 C CA . LEU A 1 282 ? 13.25 18.172 -0.491 1 98.69 282 LEU A CA 1
ATOM 2184 C C . LEU A 1 282 ? 14.766 18.094 -0.354 1 98.69 282 LEU A C 1
ATOM 2186 O O . LEU A 1 282 ? 15.273 17.594 0.654 1 98.69 282 LEU A O 1
ATOM 2190 N N . GLN A 1 283 ? 15.484 18.516 -1.352 1 98.31 283 GLN A N 1
ATOM 2191 C CA . GLN A 1 283 ? 16.938 18.5 -1.29 1 98.31 283 GLN A CA 1
ATOM 2192 C C . GLN A 1 283 ? 17.453 19.344 -0.125 1 98.31 283 GLN A C 1
ATOM 2194 O O . GLN A 1 283 ? 18.281 18.875 0.672 1 98.31 283 GLN A O 1
ATOM 2199 N N . ARG A 1 284 ? 16.906 20.516 -0.065 1 98.62 284 ARG A N 1
ATOM 2200 C CA . ARG A 1 284 ? 17.312 21.422 1.002 1 98.62 284 ARG A CA 1
ATOM 2201 C C . ARG A 1 284 ? 16.938 20.859 2.371 1 98.62 284 ARG A C 1
ATOM 2203 O O . ARG A 1 284 ? 17.75 20.922 3.305 1 98.62 284 ARG A O 1
ATOM 2210 N N . TRP A 1 285 ? 15.789 20.328 2.523 1 98.81 285 TRP A N 1
ATOM 2211 C CA . TRP A 1 285 ? 15.305 19.828 3.805 1 98.81 285 TRP A CA 1
ATOM 2212 C C . TRP A 1 285 ? 16.047 18.547 4.203 1 98.81 285 TRP A C 1
ATOM 2214 O O . TRP A 1 285 ? 16.297 18.312 5.391 1 98.81 285 TRP A O 1
ATOM 2224 N N . ALA A 1 286 ? 16.328 17.703 3.215 1 98.56 286 ALA A N 1
ATOM 2225 C CA . ALA A 1 286 ? 17.109 16.5 3.484 1 98.56 286 ALA A CA 1
ATOM 2226 C C . ALA A 1 286 ? 18.469 16.859 4.102 1 98.56 286 ALA A C 1
ATOM 2228 O O . ALA A 1 286 ? 18.922 16.203 5.047 1 98.56 286 ALA A O 1
ATOM 2229 N N . GLU A 1 287 ? 19.094 17.891 3.602 1 98.12 287 GLU A N 1
ATOM 2230 C CA . GLU A 1 287 ? 20.391 18.359 4.105 1 98.12 287 GLU A CA 1
ATOM 2231 C C . GLU A 1 287 ? 20.281 18.812 5.559 1 98.12 287 GLU A C 1
ATOM 2233 O O . GLU A 1 287 ? 21.281 18.891 6.27 1 98.12 287 GLU A O 1
ATOM 2238 N N . HIS A 1 288 ? 19.109 19.109 5.898 1 98.5 288 HIS A N 1
ATOM 2239 C CA . HIS A 1 288 ? 18.906 19.641 7.25 1 98.5 288 HIS A CA 1
ATOM 2240 C C . HIS A 1 288 ? 18.188 18.625 8.133 1 98.5 288 HIS A C 1
ATOM 2242 O O . HIS A 1 288 ? 17.672 18.969 9.195 1 98.5 288 HIS A O 1
ATOM 2248 N N . GLY A 1 289 ? 18 17.406 7.652 1 98 289 GLY A N 1
ATOM 2249 C CA . GLY A 1 289 ? 17.656 16.297 8.539 1 98 289 GLY A CA 1
ATOM 2250 C C . GLY A 1 289 ? 16.172 15.977 8.523 1 98 289 GLY A C 1
ATOM 2251 O O . GLY A 1 289 ? 15.656 15.336 9.445 1 98 289 GLY A O 1
ATOM 2252 N N . LEU A 1 290 ? 15.445 16.375 7.469 1 98.75 290 LEU A N 1
ATOM 2253 C CA . LEU A 1 290 ? 14.031 16 7.383 1 98.75 290 LEU A CA 1
ATOM 2254 C C . LEU A 1 290 ? 13.875 14.484 7.273 1 98.75 290 LEU A C 1
ATOM 2256 O O . LEU A 1 290 ? 14.609 13.836 6.527 1 98.75 290 LEU A O 1
ATOM 2260 N N . ASP A 1 291 ? 12.883 13.953 8.047 1 98.5 291 ASP A N 1
ATOM 2261 C CA . ASP A 1 291 ? 12.68 12.508 8.055 1 98.5 291 ASP A CA 1
ATOM 2262 C C . ASP A 1 291 ? 11.461 12.125 7.223 1 98.5 291 ASP A C 1
ATOM 2264 O O . ASP A 1 291 ? 11.516 11.18 6.43 1 98.5 291 ASP A O 1
ATOM 2268 N N . LEU A 1 292 ? 10.344 12.906 7.352 1 98.12 292 LEU A N 1
ATOM 2269 C CA . LEU A 1 292 ? 9.055 12.531 6.766 1 98.12 292 LEU A CA 1
ATOM 2270 C C . LEU A 1 292 ? 8.367 13.742 6.148 1 98.12 292 LEU A C 1
ATOM 2272 O O . LEU A 1 292 ? 8.469 14.852 6.68 1 98.12 292 LEU A O 1
ATOM 2276 N N . VAL A 1 293 ? 7.688 13.445 5.105 1 98.75 293 VAL A N 1
ATOM 2277 C CA . VAL A 1 293 ? 6.652 14.375 4.652 1 98.75 293 VAL A CA 1
ATOM 2278 C C . VAL A 1 293 ? 5.293 13.672 4.668 1 98.75 293 VAL A C 1
ATOM 2280 O O . VAL A 1 293 ? 5.199 12.484 4.363 1 98.75 293 VAL A O 1
ATOM 2283 N N . MET A 1 294 ? 4.266 14.398 5.043 1 98.62 294 MET A N 1
ATOM 2284 C CA . MET A 1 294 ? 2.896 13.891 5.109 1 98.62 294 MET A CA 1
ATOM 2285 C C . MET A 1 294 ? 1.97 14.703 4.215 1 98.62 294 MET A C 1
ATOM 2287 O O . MET A 1 294 ? 2.127 15.922 4.094 1 98.62 294 MET A O 1
ATOM 2291 N N . GLY A 1 295 ? 0.986 14.016 3.598 1 97.69 295 GLY A N 1
ATOM 2292 C CA . GLY A 1 295 ? 0.053 14.719 2.734 1 97.69 295 GLY A CA 1
ATOM 2293 C C . GLY A 1 295 ? -1.275 14.008 2.58 1 97.69 295 GLY A C 1
ATOM 2294 O O . GLY A 1 295 ? -1.595 13.102 3.355 1 97.69 295 GLY A O 1
ATOM 2295 N N . GLY A 1 296 ? -2.146 14.469 1.733 1 97.44 296 GLY A N 1
ATOM 2296 C CA . GLY A 1 296 ? -3.438 13.953 1.309 1 97.44 296 GLY A CA 1
ATOM 2297 C C . GLY A 1 296 ? -3.775 14.305 -0.13 1 97.44 296 GLY A C 1
ATOM 2298 O O . GLY A 1 296 ? -2.986 14.031 -1.039 1 97.44 296 GLY A O 1
ATOM 2299 N N . HIS A 1 297 ? -4.816 14.828 -0.486 1 96.06 297 HIS A N 1
ATOM 2300 C CA . HIS A 1 297 ? -5.18 15.484 -1.737 1 96.06 297 HIS A CA 1
ATOM 2301 C C . HIS A 1 297 ? -5.586 14.461 -2.795 1 96.06 297 HIS A C 1
ATOM 2303 O O . HIS A 1 297 ? -6.617 14.617 -3.453 1 96.06 297 HIS A O 1
ATOM 2309 N N . ILE A 1 298 ? -4.855 13.359 -2.951 1 93.62 298 ILE A N 1
ATOM 2310 C CA . ILE A 1 298 ? -5.145 12.484 -4.078 1 93.62 298 ILE A CA 1
ATOM 2311 C C . ILE A 1 298 ? -6.012 11.312 -3.613 1 93.62 298 ILE A C 1
ATOM 2313 O O . ILE A 1 298 ? -6.387 10.453 -4.414 1 93.62 298 ILE A O 1
ATOM 2317 N N . HIS A 1 299 ? -6.289 11.148 -2.391 1 94.19 299 HIS A N 1
ATOM 2318 C CA . HIS A 1 299 ? -7.246 10.227 -1.784 1 94.19 299 HIS A CA 1
ATOM 2319 C C . HIS A 1 299 ? -6.766 8.789 -1.884 1 94.19 299 HIS A C 1
ATOM 2321 O O . HIS A 1 299 ? -7.574 7.855 -1.84 1 94.19 299 HIS A O 1
ATOM 2327 N N . LEU A 1 300 ? -5.566 8.578 -2.172 1 92.5 300 LEU A N 1
ATOM 2328 C CA . LEU A 1 300 ? -4.918 7.27 -2.205 1 92.5 300 LEU A CA 1
ATOM 2329 C C . LEU A 1 300 ? -3.842 7.164 -1.129 1 92.5 300 LEU A C 1
ATOM 2331 O O . LEU A 1 300 ? -2.82 7.852 -1.201 1 92.5 300 LEU A O 1
ATOM 2335 N N . PRO A 1 301 ? -4.062 6.266 -0.165 1 94.88 301 PRO A N 1
ATOM 2336 C CA . PRO A 1 301 ? -3.057 6.152 0.894 1 94.88 301 PRO A CA 1
ATOM 2337 C C . PRO A 1 301 ? -1.859 5.301 0.479 1 94.88 301 PRO A C 1
ATOM 2339 O O . PRO A 1 301 ? -2.025 4.281 -0.197 1 94.88 301 PRO A O 1
ATOM 2342 N N . TYR A 1 302 ? -0.66 5.738 0.815 1 93.06 302 TYR A N 1
ATOM 2343 C CA . TYR A 1 302 ? 0.549 4.957 0.586 1 93.06 302 TYR A CA 1
ATOM 2344 C C . TYR A 1 302 ? 1.714 5.5 1.405 1 93.06 302 TYR A C 1
ATOM 2346 O O . TYR A 1 302 ? 1.647 6.617 1.924 1 93.06 302 TYR A O 1
ATOM 2354 N N . VAL A 1 303 ? 2.703 4.734 1.593 1 95.31 303 VAL A N 1
ATOM 2355 C CA . VAL A 1 303 ? 4 5.086 2.16 1 95.31 303 VAL A CA 1
ATOM 2356 C C . VAL A 1 303 ? 5.113 4.703 1.189 1 95.31 303 VAL A C 1
ATOM 2358 O O . VAL A 1 303 ? 5.168 3.562 0.719 1 95.31 303 VAL A O 1
ATOM 2361 N N . LEU A 1 304 ? 5.98 5.633 0.817 1 92.25 304 LEU A N 1
ATOM 2362 C CA . LEU A 1 304 ? 7.062 5.273 -0.093 1 92.25 304 LEU A CA 1
ATOM 2363 C C . LEU A 1 304 ? 8.312 6.102 0.195 1 92.25 304 LEU A C 1
ATOM 2365 O O . LEU A 1 304 ? 8.211 7.215 0.719 1 92.25 304 LEU A O 1
ATOM 2369 N N . PRO A 1 305 ? 9.445 5.59 -0.075 1 92.94 305 PRO A N 1
ATOM 2370 C CA . PRO A 1 305 ? 10.688 6.363 0.007 1 92.94 305 PRO A CA 1
ATOM 2371 C C . PRO A 1 305 ? 10.844 7.355 -1.143 1 92.94 305 PRO A C 1
ATOM 2373 O O . PRO A 1 305 ? 10.586 7.012 -2.299 1 92.94 305 PRO A O 1
ATOM 2376 N N . LEU A 1 306 ? 11.305 8.523 -0.842 1 96 306 LEU A N 1
ATOM 2377 C CA . LEU A 1 306 ? 11.352 9.562 -1.87 1 96 306 LEU A CA 1
ATOM 2378 C C . LEU A 1 306 ? 12.68 9.516 -2.627 1 96 306 LEU A C 1
ATOM 2380 O O . LEU A 1 306 ? 12.805 10.102 -3.703 1 96 306 LEU A O 1
ATOM 2384 N N . SER A 1 307 ? 13.672 8.875 -2.131 1 92.62 307 SER A N 1
ATOM 2385 C CA . SER A 1 307 ? 14.969 8.812 -2.791 1 92.62 307 SER A CA 1
ATOM 2386 C C . SER A 1 307 ? 14.859 8.156 -4.168 1 92.62 307 SER A C 1
ATOM 2388 O O . SER A 1 307 ? 15.688 8.406 -5.043 1 92.62 307 SER A O 1
ATOM 2390 N N . ARG A 1 308 ? 13.867 7.387 -4.336 1 86.5 308 ARG A N 1
ATOM 2391 C CA . ARG A 1 308 ? 13.688 6.711 -5.617 1 86.5 308 ARG A CA 1
ATOM 2392 C C . ARG A 1 308 ? 13.219 7.688 -6.691 1 86.5 308 ARG A C 1
ATOM 2394 O O . ARG A 1 308 ? 13.555 7.535 -7.867 1 86.5 308 ARG A O 1
ATOM 2401 N N . GLN A 1 309 ? 12.469 8.609 -6.297 1 91.81 309 GLN A N 1
ATOM 2402 C CA . GLN A 1 309 ? 11.969 9.625 -7.215 1 91.81 309 GLN A CA 1
ATOM 2403 C C . GLN A 1 309 ? 12.906 10.828 -7.262 1 91.81 309 GLN A C 1
ATOM 2405 O O . GLN A 1 309 ? 12.961 11.547 -8.266 1 91.81 309 GLN A O 1
ATOM 2410 N N . TYR A 1 310 ? 13.609 10.969 -6.164 1 94.94 310 TYR A N 1
ATOM 2411 C CA . TYR A 1 310 ? 14.57 12.055 -6.035 1 94.94 310 TYR A CA 1
ATOM 2412 C C . TYR A 1 310 ? 15.945 11.531 -5.648 1 94.94 310 TYR A C 1
ATOM 2414 O O . TYR A 1 310 ? 16.375 11.695 -4.508 1 94.94 310 TYR A O 1
ATOM 2422 N N . PRO A 1 311 ? 16.781 10.945 -6.516 1 89.44 311 PRO A N 1
ATOM 2423 C CA . PRO A 1 311 ? 18.047 10.266 -6.199 1 89.44 311 PRO A CA 1
ATOM 2424 C C . PRO A 1 311 ? 19.094 11.203 -5.602 1 89.44 311 PRO A C 1
ATOM 2426 O O . PRO A 1 311 ? 20.031 10.75 -4.957 1 89.44 311 PRO A O 1
ATOM 2429 N N . GLY A 1 312 ? 18.938 12.5 -5.559 1 92.69 312 GLY A N 1
ATOM 2430 C CA . GLY A 1 312 ? 19.938 13.438 -5.078 1 92.69 312 GLY A CA 1
ATOM 2431 C C . GLY A 1 312 ? 19.734 13.836 -3.631 1 92.69 312 GLY A C 1
ATOM 2432 O O . GLY A 1 312 ? 20.469 14.68 -3.109 1 92.69 312 GLY A O 1
ATOM 2433 N N . LEU A 1 313 ? 18.891 13.109 -2.936 1 96.81 313 LEU A N 1
ATOM 2434 C CA . LEU A 1 313 ? 18.609 13.484 -1.552 1 96.81 313 LEU A CA 1
ATOM 2435 C C . LEU A 1 313 ? 19.766 13.07 -0.64 1 96.81 313 LEU A C 1
ATOM 2437 O O . LEU A 1 313 ? 20.297 11.961 -0.762 1 96.81 313 LEU A O 1
ATOM 2441 N N . ALA A 1 314 ? 20.188 13.922 0.27 1 97 314 ALA A N 1
ATOM 2442 C CA . ALA A 1 314 ? 21.297 13.688 1.2 1 97 314 ALA A CA 1
ATOM 2443 C C . ALA A 1 314 ? 20.938 12.609 2.213 1 97 314 ALA A C 1
ATOM 2445 O O . ALA A 1 314 ? 21.812 12.023 2.842 1 97 314 ALA A O 1
ATOM 2446 N N . ARG A 1 315 ? 19.672 12.383 2.408 1 95.62 315 ARG A N 1
ATOM 2447 C CA . ARG A 1 315 ? 19.156 11.336 3.275 1 95.62 315 ARG A CA 1
ATOM 2448 C C . ARG A 1 315 ? 17.766 10.891 2.818 1 95.62 315 ARG A C 1
ATOM 2450 O O . ARG A 1 315 ? 17.094 11.594 2.062 1 95.62 315 ARG A O 1
ATOM 2457 N N . GLU A 1 316 ? 17.344 9.719 3.314 1 95.19 316 GLU A N 1
ATOM 2458 C CA . GLU A 1 316 ? 16.016 9.25 2.951 1 95.19 316 GLU A CA 1
ATOM 2459 C C . GLU A 1 316 ? 14.93 10.102 3.604 1 95.19 316 GLU A C 1
ATOM 2461 O O . GLU A 1 316 ? 15.031 10.445 4.781 1 95.19 316 GLU A O 1
ATOM 2466 N N . ILE A 1 317 ? 14.023 10.539 2.824 1 98.06 317 ILE A N 1
ATOM 2467 C CA . ILE A 1 317 ? 12.773 11.125 3.289 1 98.06 317 ILE A CA 1
ATOM 2468 C C . ILE A 1 317 ? 11.602 10.227 2.885 1 98.06 317 ILE A C 1
ATOM 2470 O O . ILE A 1 317 ? 11.5 9.82 1.726 1 98.06 317 ILE A O 1
ATOM 2474 N N . TRP A 1 318 ? 10.781 9.906 3.822 1 97.44 318 TRP A N 1
ATOM 2475 C CA . TRP A 1 318 ? 9.625 9.07 3.52 1 97.44 318 TRP A CA 1
ATOM 2476 C C . TRP A 1 318 ? 8.375 9.93 3.311 1 97.44 318 TRP A C 1
ATOM 2478 O O . TRP A 1 318 ? 8.172 10.922 4.016 1 97.44 318 TRP A O 1
ATOM 2488 N N . MET A 1 319 ? 7.57 9.508 2.393 1 97.56 319 MET A N 1
ATOM 2489 C CA . MET A 1 319 ? 6.242 10.086 2.199 1 97.56 319 MET A CA 1
ATOM 2490 C C . MET A 1 319 ? 5.176 9.234 2.877 1 97.56 319 MET A C 1
ATOM 2492 O O . MET A 1 319 ? 5.102 8.023 2.646 1 97.56 319 MET A O 1
ATOM 2496 N N . VAL A 1 320 ? 4.41 9.797 3.725 1 98.19 320 VAL A N 1
ATOM 2497 C CA . VAL A 1 320 ? 3.221 9.18 4.309 1 98.19 320 VAL A CA 1
ATOM 2498 C C . VAL A 1 320 ? 1.967 9.883 3.787 1 98.19 320 VAL A C 1
ATOM 2500 O O . VAL A 1 320 ? 1.627 10.977 4.242 1 98.19 320 VAL A O 1
ATOM 2503 N N . GLN A 1 321 ? 1.317 9.227 2.906 1 97.25 321 GLN A N 1
ATOM 2504 C CA . GLN A 1 321 ? 0.143 9.781 2.238 1 97.25 321 GLN A CA 1
ATOM 2505 C C . GLN A 1 321 ? -1.144 9.227 2.844 1 97.25 321 GLN A C 1
ATOM 2507 O O . GLN A 1 321 ? -1.279 8.016 3.025 1 97.25 321 GLN A O 1
ATOM 2512 N N . ALA A 1 322 ? -2.023 10.148 3.186 1 97.94 322 ALA A N 1
ATOM 2513 C CA . ALA A 1 322 ? -3.316 9.734 3.723 1 97.94 322 ALA A CA 1
ATOM 2514 C C . ALA A 1 322 ? -4.34 9.539 2.605 1 97.94 322 ALA A C 1
ATOM 2516 O O . ALA A 1 322 ? -4.227 10.148 1.54 1 97.94 322 ALA A O 1
ATOM 2517 N N . GLY A 1 323 ? -5.316 8.648 2.877 1 96.25 323 GLY A N 1
ATOM 2518 C CA . GLY A 1 323 ? -6.504 8.57 2.037 1 96.25 323 GLY A CA 1
ATOM 2519 C C . GLY A 1 323 ? -7.605 9.516 2.467 1 96.25 323 GLY A C 1
ATOM 2520 O O . GLY A 1 323 ? -7.328 10.586 3.016 1 96.25 323 GLY A O 1
ATOM 2521 N N . THR A 1 324 ? -8.82 9.156 2.107 1 97.88 324 THR A N 1
ATOM 2522 C CA . THR A 1 324 ? -10 9.875 2.564 1 97.88 324 THR A CA 1
ATOM 2523 C C . THR A 1 324 ? -10.5 9.312 3.891 1 97.88 324 THR A C 1
ATOM 2525 O O . THR A 1 324 ? -10.867 8.141 3.973 1 97.88 324 THR A O 1
ATOM 2528 N N . THR A 1 325 ? -10.578 10.148 4.887 1 98.62 325 THR A N 1
ATOM 2529 C CA . THR A 1 325 ? -10.836 9.617 6.223 1 98.62 325 THR A CA 1
ATOM 2530 C C . THR A 1 325 ? -12.336 9.445 6.461 1 98.62 325 THR A C 1
ATOM 2532 O O . THR A 1 325 ? -12.781 8.406 6.941 1 98.62 325 THR A O 1
ATOM 2535 N N . LEU A 1 326 ? -13.148 10.484 6.004 1 98.62 326 LEU A N 1
ATOM 2536 C CA . LEU A 1 326 ? -14.523 10.469 6.488 1 98.62 326 LEU A CA 1
ATOM 2537 C C . LEU A 1 326 ? -15.508 10.531 5.328 1 98.62 326 LEU A C 1
ATOM 2539 O O . LEU A 1 326 ? -16.688 10.234 5.5 1 98.62 326 LEU A O 1
ATOM 2543 N N . SER A 1 327 ? -15.086 10.961 4.168 1 98 327 SER A N 1
ATOM 2544 C CA . SER A 1 327 ? -15.961 11.375 3.078 1 98 327 SER A CA 1
ATOM 2545 C C . SER A 1 327 ? -16.281 10.219 2.143 1 98 327 SER A C 1
ATOM 2547 O O . SER A 1 327 ? -15.586 9.195 2.166 1 98 327 SER A O 1
ATOM 2549 N N . THR A 1 328 ? -17.266 10.406 1.306 1 95.12 328 THR A N 1
ATOM 2550 C CA . THR A 1 328 ? -17.625 9.453 0.265 1 95.12 328 THR A CA 1
ATOM 2551 C C . THR A 1 328 ? -16.688 9.562 -0.929 1 95.12 328 THR A C 1
ATOM 2553 O O . THR A 1 328 ? -16.75 8.75 -1.854 1 95.12 328 THR A O 1
ATOM 2556 N N . ARG A 1 329 ? -15.828 10.531 -0.892 1 92.69 329 ARG A N 1
ATOM 2557 C CA . ARG A 1 329 ? -14.93 10.773 -2.016 1 92.69 329 ARG A CA 1
ATOM 2558 C C . ARG A 1 329 ? -13.727 9.844 -1.964 1 92.69 329 ARG A C 1
ATOM 2560 O O . ARG A 1 329 ? -12.586 10.297 -1.807 1 92.69 329 ARG A O 1
ATOM 2567 N N . LEU A 1 330 ? -14.055 8.633 -2.184 1 91 330 LEU A N 1
ATOM 2568 C CA . LEU A 1 330 ? -13.023 7.602 -2.154 1 91 330 LEU A CA 1
ATOM 2569 C C . LEU A 1 330 ? -12.398 7.418 -3.533 1 91 330 LEU A C 1
ATOM 2571 O O . LEU A 1 330 ? -12.977 7.836 -4.539 1 91 330 LEU A O 1
ATOM 2575 N N . ARG A 1 331 ? -11.211 6.91 -3.523 1 85.25 331 ARG A N 1
ATOM 2576 C CA . ARG A 1 331 ? -10.508 6.629 -4.773 1 85.25 331 ARG A CA 1
ATOM 2577 C C . ARG A 1 331 ? -10.227 5.137 -4.918 1 85.25 331 ARG A C 1
ATOM 2579 O O . ARG A 1 331 ? -9.602 4.531 -4.047 1 85.25 331 ARG A O 1
ATOM 2586 N N . GLY A 1 332 ? -10.625 4.676 -5.992 1 79.12 332 GLY A N 1
ATOM 2587 C CA . GLY A 1 332 ? -10.383 3.266 -6.246 1 79.12 332 GLY A CA 1
ATOM 2588 C C . GLY A 1 332 ? -11.07 2.354 -5.246 1 79.12 332 GLY A C 1
ATOM 2589 O O . GLY A 1 332 ? -12.266 2.502 -4.984 1 79.12 332 GLY A O 1
ATOM 2590 N N . THR A 1 333 ? -10.258 1.355 -4.797 1 79.75 333 THR A N 1
ATOM 2591 C CA . THR A 1 333 ? -10.82 0.365 -3.885 1 79.75 333 THR A CA 1
ATOM 2592 C C . THR A 1 333 ? -10.422 0.664 -2.443 1 79.75 333 THR A C 1
ATOM 2594 O O . THR A 1 333 ? -10.688 -0.131 -1.541 1 79.75 333 THR A O 1
ATOM 2597 N N . SER A 1 334 ? -9.812 1.812 -2.32 1 86.38 334 SER A N 1
ATOM 2598 C CA . SER A 1 334 ? -9.391 2.154 -0.967 1 86.38 334 SER A CA 1
ATOM 2599 C C . SER A 1 334 ? -10.578 2.553 -0.098 1 86.38 334 SER A C 1
ATOM 2601 O O . SER A 1 334 ? -11.391 3.396 -0.492 1 86.38 334 SER A O 1
ATOM 2603 N N . PRO A 1 335 ? -10.703 1.988 1.062 1 91.69 335 PRO A N 1
ATOM 2604 C CA . PRO A 1 335 ? -11.742 2.42 1.996 1 91.69 335 PRO A CA 1
ATOM 2605 C C . PRO A 1 335 ? -11.383 3.705 2.734 1 91.69 335 PRO A C 1
ATOM 2607 O O . PRO A 1 335 ? -10.281 4.234 2.557 1 91.69 335 PRO A O 1
ATOM 2610 N N . ASN A 1 336 ? -12.383 4.223 3.418 1 97.25 336 ASN A N 1
ATOM 2611 C CA . ASN A 1 336 ? -11.992 5.258 4.375 1 97.25 336 ASN A CA 1
ATOM 2612 C C . ASN A 1 336 ? -10.859 4.781 5.281 1 97.25 336 ASN A C 1
ATOM 2614 O O . ASN A 1 336 ? -10.867 3.639 5.742 1 97.25 336 ASN A O 1
ATOM 2618 N N . SER A 1 337 ? -9.914 5.594 5.418 1 97.88 337 SER A N 1
ATOM 2619 C CA . SER A 1 337 ? -8.75 5.188 6.199 1 97.88 337 SER A CA 1
ATOM 2620 C C . SER A 1 337 ? -8.062 6.395 6.828 1 97.88 337 SER A C 1
ATOM 2622 O O . SER A 1 337 ? -8.336 7.539 6.461 1 97.88 337 SER A O 1
ATOM 2624 N N . PHE A 1 338 ? -7.254 6.184 7.824 1 98.56 338 PHE A N 1
ATOM 2625 C CA . PHE A 1 338 ? -6.344 7.16 8.414 1 98.56 338 PHE A CA 1
ATOM 2626 C C . PHE A 1 338 ? -5.043 6.492 8.844 1 98.56 338 PHE A C 1
ATOM 2628 O O . PHE A 1 338 ? -4.938 5.262 8.836 1 98.56 338 PHE A O 1
ATOM 2635 N N . ASN A 1 339 ? -4.035 7.289 9.117 1 98.62 339 ASN A N 1
ATOM 2636 C CA . ASN A 1 339 ? -2.742 6.77 9.547 1 98.62 339 ASN A CA 1
ATOM 2637 C C . ASN A 1 339 ? -2.488 7.031 11.023 1 98.62 339 ASN A C 1
ATOM 2639 O O . ASN A 1 339 ? -2.848 8.094 11.539 1 98.62 339 ASN A O 1
ATOM 2643 N N . ARG A 1 340 ? -1.889 6.09 11.664 1 98.19 340 ARG A N 1
ATOM 2644 C CA . ARG A 1 340 ? -1.27 6.281 12.969 1 98.19 340 ARG A CA 1
ATOM 2645 C C . ARG A 1 340 ? 0.238 6.062 12.898 1 98.19 340 ARG A C 1
ATOM 2647 O O . ARG A 1 340 ? 0.7 5.078 12.312 1 98.19 340 ARG A O 1
ATOM 2654 N N . LEU A 1 341 ? 0.93 6.965 13.453 1 98.19 341 LEU A N 1
ATOM 2655 C CA . LEU A 1 341 ? 2.383 6.84 13.516 1 98.19 341 LEU A CA 1
ATOM 2656 C C . LEU A 1 341 ? 2.854 6.652 14.953 1 98.19 341 LEU A C 1
ATOM 2658 O O . LEU A 1 341 ? 2.428 7.383 15.844 1 98.19 341 LEU A O 1
ATOM 2662 N N . LYS A 1 342 ? 3.648 5.699 15.164 1 97.12 342 LYS A N 1
ATOM 2663 C CA . LYS A 1 342 ? 4.383 5.496 16.406 1 97.12 342 LYS A CA 1
ATOM 2664 C C . LYS A 1 342 ? 5.863 5.816 16.234 1 97.12 342 LYS A C 1
ATOM 2666 O O . LYS A 1 342 ? 6.543 5.199 15.414 1 97.12 342 LYS A O 1
ATOM 2671 N N . LEU A 1 343 ? 6.309 6.719 17 1 97.06 343 LEU A N 1
ATOM 2672 C CA . LEU A 1 343 ? 7.641 7.281 16.781 1 97.06 343 LEU A CA 1
ATOM 2673 C C . LEU A 1 343 ? 8.641 6.715 17.781 1 97.06 343 LEU A C 1
ATOM 2675 O O . LEU A 1 343 ? 8.312 6.551 18.969 1 97.06 343 LEU A O 1
ATOM 2679 N N . HIS A 1 344 ? 9.797 6.402 17.266 1 94.06 344 HIS A N 1
ATOM 2680 C CA . HIS A 1 344 ? 10.961 6.008 18.062 1 94.06 344 HIS A CA 1
ATOM 2681 C C . HIS A 1 344 ? 12.164 6.883 17.75 1 94.06 344 HIS A C 1
ATOM 2683 O O . HIS A 1 344 ? 13.008 6.516 16.938 1 94.06 344 HIS A O 1
ATOM 2689 N N . PRO A 1 345 ? 12.25 8 18.5 1 94.38 345 PRO A N 1
ATOM 2690 C CA . PRO A 1 345 ? 13.367 8.93 18.266 1 94.38 345 PRO A CA 1
ATOM 2691 C C . PRO A 1 345 ? 14.695 8.391 18.781 1 94.38 345 PRO A C 1
ATOM 2693 O O . PRO A 1 345 ? 14.742 7.32 19.391 1 94.38 345 PRO A O 1
ATOM 2696 N N . GLY A 1 346 ? 15.836 9.195 18.453 1 92.88 346 GLY A N 1
ATOM 2697 C CA . GLY A 1 346 ? 17.188 8.82 18.875 1 92.88 346 GLY A CA 1
ATOM 2698 C C . GLY A 1 346 ? 18.156 8.766 17.719 1 92.88 346 GLY A C 1
ATOM 2699 O O . GLY A 1 346 ? 17.922 9.359 16.656 1 92.88 346 GLY A O 1
ATOM 2700 N N . ASP A 1 347 ? 19.219 8.125 17.906 1 90.81 347 ASP A N 1
ATOM 2701 C CA . ASP A 1 347 ? 20.25 8.023 16.875 1 90.81 347 ASP A CA 1
ATOM 2702 C C . ASP A 1 347 ? 19.797 7.121 15.734 1 90.81 347 ASP A C 1
ATOM 2704 O O . ASP A 1 347 ? 20.062 7.414 14.562 1 90.81 347 ASP A O 1
ATOM 2708 N N . GLU A 1 348 ? 19.156 6.09 16.141 1 92.31 348 GLU A N 1
ATOM 2709 C CA . GLU A 1 348 ? 18.516 5.223 15.156 1 92.31 348 GLU A CA 1
ATOM 2710 C C . GLU A 1 348 ? 17 5.422 15.148 1 92.31 348 GLU A C 1
ATOM 2712 O O . GLU A 1 348 ? 16.281 4.715 15.844 1 92.31 348 GLU A O 1
ATOM 2717 N N . LYS A 1 349 ? 16.641 6.336 14.359 1 95.25 349 LYS A N 1
ATOM 2718 C CA . LYS A 1 349 ? 15.227 6.715 14.305 1 95.25 349 LYS A CA 1
ATOM 2719 C C . LYS A 1 349 ? 14.391 5.633 13.625 1 95.25 349 LYS A C 1
ATOM 2721 O O . LYS A 1 349 ? 14.812 5.047 12.625 1 95.25 349 LYS A O 1
ATOM 2726 N N . LYS A 1 350 ? 13.273 5.328 14.203 1 93.94 350 LYS A N 1
ATOM 2727 C CA . LYS A 1 350 ? 12.305 4.41 13.609 1 93.94 350 LYS A CA 1
ATOM 2728 C C . LYS A 1 350 ? 10.891 4.969 13.719 1 93.94 350 LYS A C 1
ATOM 2730 O O . LYS A 1 350 ? 10.555 5.637 14.703 1 93.94 350 LYS A O 1
ATOM 2735 N N . VAL A 1 351 ? 10.086 4.688 12.734 1 96.69 351 VAL A N 1
ATOM 2736 C CA . VAL A 1 351 ? 8.672 5.051 12.75 1 96.69 351 VAL A CA 1
ATOM 2737 C C . VAL A 1 351 ? 7.832 3.883 12.234 1 96.69 351 VAL A C 1
ATOM 2739 O O . VAL A 1 351 ? 8.133 3.312 11.18 1 96.69 351 VAL A O 1
ATOM 2742 N N . CYS A 1 352 ? 6.871 3.533 12.977 1 95.94 352 CYS A N 1
ATOM 2743 C CA . CYS A 1 352 ? 5.867 2.59 12.5 1 95.94 352 CYS A CA 1
ATOM 2744 C C . CYS A 1 352 ? 4.613 3.32 12.031 1 95.94 352 CYS A C 1
ATOM 2746 O O . CYS A 1 352 ? 3.971 4.023 12.812 1 95.94 352 CYS A O 1
ATOM 2748 N N . VAL A 1 353 ? 4.312 3.15 10.797 1 98.06 353 VAL A N 1
ATOM 2749 C CA . VAL A 1 353 ? 3.096 3.742 10.25 1 98.06 353 VAL A CA 1
ATOM 2750 C C . VAL A 1 353 ? 2.014 2.67 10.117 1 98.06 353 VAL A C 1
ATOM 2752 O O . VAL A 1 353 ? 2.191 1.688 9.391 1 98.06 353 VAL A O 1
ATOM 2755 N N . GLU A 1 354 ? 0.951 2.926 10.82 1 97.38 354 GLU A N 1
ATOM 2756 C CA . GLU A 1 354 ? -0.216 2.053 10.727 1 97.38 354 GLU A CA 1
ATOM 2757 C C . GLU A 1 354 ? -1.321 2.693 9.898 1 97.38 354 GLU A C 1
ATOM 2759 O O . GLU A 1 354 ? -1.683 3.852 10.117 1 97.38 354 GLU A O 1
ATOM 2764 N N . ARG A 1 355 ? -1.755 1.941 8.977 1 97.25 355 ARG A N 1
ATOM 2765 C CA . ARG A 1 355 ? -2.975 2.369 8.305 1 97.25 355 ARG A CA 1
ATOM 2766 C C . ARG A 1 355 ? -4.191 1.638 8.859 1 97.25 355 ARG A C 1
ATOM 2768 O O . ARG A 1 355 ? -4.227 0.406 8.875 1 97.25 355 ARG A O 1
ATOM 2775 N N . TRP A 1 356 ? -5.148 2.389 9.281 1 97.44 356 TRP A N 1
ATOM 2776 C CA . TRP A 1 356 ? -6.406 1.856 9.805 1 97.44 356 TRP A CA 1
ATOM 2777 C C . TRP A 1 356 ? -7.535 2.055 8.797 1 97.44 356 TRP A C 1
ATOM 2779 O O . TRP A 1 356 ? -7.828 3.186 8.398 1 97.44 356 TRP A O 1
ATOM 2789 N N . ASP A 1 357 ? -8.133 0.961 8.414 1 94.81 357 ASP A N 1
ATOM 2790 C CA . ASP A 1 357 ? -9.141 0.948 7.359 1 94.81 357 ASP A CA 1
ATOM 2791 C C . ASP A 1 357 ? -10.531 0.674 7.926 1 94.81 357 ASP A C 1
ATOM 2793 O O . ASP A 1 357 ? -10.688 -0.134 8.844 1 94.81 357 ASP A O 1
ATOM 2797 N N . LEU A 1 358 ? -11.484 1.387 7.32 1 95.38 358 LEU A N 1
ATOM 2798 C CA . LEU A 1 358 ? -12.859 1.09 7.699 1 95.38 358 LEU A CA 1
ATOM 2799 C C . LEU A 1 358 ? -13.273 -0.289 7.195 1 95.38 358 LEU A C 1
ATOM 2801 O O . LEU A 1 358 ? -13.133 -0.592 6.012 1 95.38 358 LEU A O 1
ATOM 2805 N N . SER A 1 359 ? -13.68 -1.113 8.102 1 87.75 359 SER A N 1
ATOM 2806 C CA . SER A 1 359 ? -14.195 -2.449 7.812 1 87.75 359 SER A CA 1
ATOM 2807 C C . SER A 1 359 ? -15.359 -2.801 8.727 1 87.75 359 SER A C 1
ATOM 2809 O O . SER A 1 359 ? -15.227 -2.779 9.953 1 87.75 359 SER A O 1
ATOM 2811 N N . ALA A 1 360 ? -16.531 -3.084 8.109 1 87 360 ALA A N 1
ATOM 2812 C CA . ALA A 1 360 ? -17.734 -3.48 8.828 1 87 360 ALA A CA 1
ATOM 2813 C C . ALA A 1 360 ? -18.078 -2.467 9.922 1 87 360 ALA A C 1
ATOM 2815 O O . ALA A 1 360 ? -18.328 -2.842 11.07 1 87 360 ALA A O 1
ATOM 2816 N N . GLY A 1 361 ? -17.891 -1.214 9.641 1 92.69 361 GLY A N 1
ATOM 2817 C CA . GLY A 1 361 ? -18.359 -0.135 10.492 1 92.69 361 GLY A CA 1
ATOM 2818 C C . GLY A 1 361 ? -17.359 0.273 11.555 1 92.69 361 GLY A C 1
ATOM 2819 O O . GLY A 1 361 ? -17.656 1.107 12.406 1 92.69 361 GLY A O 1
ATOM 2820 N N . ARG A 1 362 ? -16.188 -0.37 11.477 1 95.5 362 ARG A N 1
ATOM 2821 C CA . ARG A 1 362 ? -15.125 -0.03 12.43 1 95.5 362 ARG A CA 1
ATOM 2822 C C . ARG A 1 362 ? -13.781 0.118 11.727 1 95.5 362 ARG A C 1
ATOM 2824 O O . ARG A 1 362 ? -13.555 -0.492 10.68 1 95.5 362 ARG A O 1
ATOM 2831 N N . PHE A 1 363 ? -12.969 0.974 12.344 1 96.88 363 PHE A N 1
ATOM 2832 C CA . PHE A 1 363 ? -11.602 1.036 11.836 1 96.88 363 PHE A CA 1
ATOM 2833 C C . PHE A 1 363 ? -10.75 -0.075 12.438 1 96.88 363 PHE A C 1
ATOM 2835 O O . PHE A 1 363 ? -10.68 -0.218 13.656 1 96.88 363 PHE A O 1
ATOM 2842 N N . VAL A 1 364 ? -10.117 -0.832 11.547 1 93.5 364 VAL A N 1
ATOM 2843 C CA . VAL A 1 364 ? -9.25 -1.928 11.953 1 93.5 364 VAL A CA 1
ATOM 2844 C C . VAL A 1 364 ? -7.867 -1.755 11.32 1 93.5 364 VAL A C 1
ATOM 2846 O O . VAL A 1 364 ? -7.73 -1.105 10.281 1 93.5 364 VAL A O 1
ATOM 2849 N N . LEU A 1 365 ? -6.883 -2.303 12.039 1 94.31 365 LEU A N 1
ATOM 2850 C CA . LEU A 1 365 ? -5.531 -2.236 11.492 1 94.31 365 LEU A CA 1
ATOM 2851 C C . LEU A 1 365 ? -5.438 -3.02 10.18 1 94.31 365 LEU A C 1
ATOM 2853 O O . LEU A 1 365 ? -5.57 -4.246 10.18 1 94.31 365 LEU A O 1
ATOM 2857 N N . GLY A 1 366 ? -5.18 -2.289 9.148 1 91.31 366 GLY A N 1
ATOM 2858 C CA . GLY A 1 366 ? -5.094 -2.92 7.844 1 91.31 366 GLY A CA 1
ATOM 2859 C C . GLY A 1 366 ? -3.668 -3.244 7.43 1 91.31 366 GLY A C 1
ATOM 2860 O O . GLY A 1 366 ? -3.395 -4.344 6.941 1 91.31 366 GLY A O 1
ATOM 2861 N N . SER A 1 367 ? -2.799 -2.256 7.648 1 91.94 367 SER A N 1
ATOM 2862 C CA . SER A 1 367 ? -1.406 -2.43 7.25 1 91.94 367 SER A CA 1
ATOM 2863 C C . SER A 1 367 ? -0.469 -1.649 8.164 1 91.94 367 SER A C 1
ATOM 2865 O O . SER A 1 367 ? -0.907 -0.761 8.898 1 91.94 367 SER A O 1
ATOM 2867 N N . HIS A 1 368 ? 0.705 -2.002 8.164 1 92.94 368 HIS A N 1
ATOM 2868 C CA . HIS A 1 368 ? 1.722 -1.188 8.82 1 92.94 368 HIS A CA 1
ATOM 2869 C C . HIS A 1 368 ? 3.018 -1.17 8.016 1 92.94 368 HIS A C 1
ATOM 2871 O O . HIS A 1 368 ? 3.324 -2.129 7.309 1 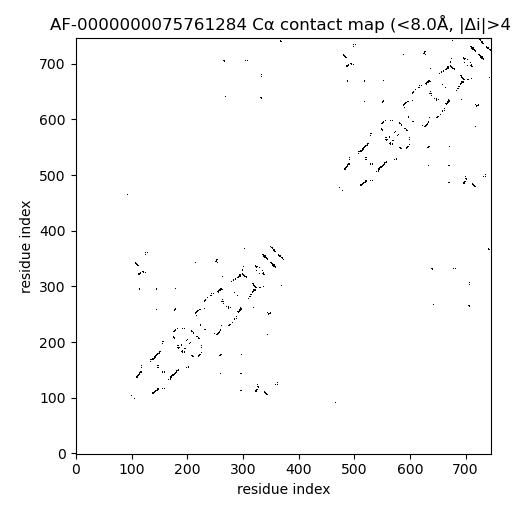92.94 368 HIS A O 1
ATOM 2877 N N . PHE A 1 369 ? 3.713 -0.14 8.133 1 93.62 369 PHE A N 1
ATOM 2878 C CA . PHE A 1 369 ? 4.992 0.127 7.484 1 93.62 369 PHE A CA 1
ATOM 2879 C C . PHE A 1 369 ? 6.059 0.473 8.516 1 93.62 369 PHE A C 1
ATOM 2881 O O . PHE A 1 369 ? 5.812 1.262 9.43 1 93.62 369 PHE A O 1
ATOM 2888 N N . ASN A 1 370 ? 7.199 -0.128 8.328 1 90.19 370 ASN A N 1
ATOM 2889 C CA . ASN A 1 370 ? 8.328 0.161 9.211 1 90.19 370 ASN A CA 1
ATOM 2890 C C . ASN A 1 370 ? 9.375 1.02 8.516 1 90.19 370 ASN A C 1
ATOM 2892 O O . ASN A 1 370 ? 10.023 0.569 7.566 1 90.19 370 ASN A O 1
ATOM 2896 N N . LEU A 1 371 ? 9.531 2.199 9.031 1 93.5 371 LEU A N 1
ATOM 2897 C CA . LEU A 1 371 ? 10.5 3.143 8.492 1 93.5 371 LEU A CA 1
ATOM 2898 C C . LEU A 1 371 ? 11.711 3.266 9.406 1 93.5 371 LEU A C 1
ATOM 2900 O O . LEU A 1 371 ? 11.578 3.246 10.633 1 93.5 371 LEU A O 1
ATOM 2904 N N . SER A 1 372 ? 12.867 3.359 8.797 1 90.19 372 SER A N 1
ATOM 2905 C CA . SER A 1 372 ? 14.078 3.51 9.594 1 90.19 372 SER A CA 1
ATOM 2906 C C . SER A 1 372 ? 15.109 4.387 8.883 1 90.19 372 SER A C 1
ATOM 2908 O O . SER A 1 372 ? 15.094 4.5 7.656 1 90.19 372 SER A O 1
ATOM 2910 N N . TRP A 1 373 ? 15.812 5.055 9.664 1 91.12 373 TRP A N 1
ATOM 2911 C CA . TRP A 1 373 ? 16.922 5.887 9.203 1 91.12 373 TRP A CA 1
ATOM 2912 C C . TRP A 1 373 ? 18.234 5.484 9.883 1 91.12 373 TRP A C 1
ATOM 2914 O O . TRP A 1 373 ? 18.234 5.129 11.062 1 91.12 373 TRP A O 1
ATOM 2924 N N . MET B 1 1 ? -45.312 -68.188 13.531 1 23.36 1 MET B N 1
ATOM 2925 C CA . MET B 1 1 ? -46.188 -67.375 12.68 1 23.36 1 MET B CA 1
ATOM 2926 C C . MET B 1 1 ? -45.719 -65.938 12.602 1 23.36 1 MET B C 1
ATOM 2928 O O . MET B 1 1 ? -45.344 -65.375 13.617 1 23.36 1 MET B O 1
ATOM 2932 N N . ARG B 1 2 ? -45.281 -65.5 11.359 1 23.47 2 ARG B N 1
ATOM 2933 C CA . ARG B 1 2 ? -44.406 -64.625 10.531 1 23.47 2 ARG B CA 1
ATOM 2934 C C . ARG B 1 2 ? -44.969 -63.188 10.484 1 23.47 2 ARG B C 1
ATOM 2936 O O . ARG B 1 2 ? -45.812 -62.875 9.656 1 23.47 2 ARG B O 1
ATOM 2943 N N . HIS B 1 3 ? -45.469 -62.719 11.617 1 25.23 3 HIS B N 1
ATOM 2944 C CA . HIS B 1 3 ? -46.281 -61.5 11.57 1 25.23 3 HIS B CA 1
ATOM 2945 C C . HIS B 1 3 ? -45.5 -60.312 11.016 1 25.23 3 HIS B C 1
ATOM 2947 O O . HIS B 1 3 ? -44.5 -59.906 11.602 1 25.23 3 HIS B O 1
ATOM 2953 N N . PRO B 1 4 ? -45.312 -60.156 9.656 1 25.81 4 PRO B N 1
ATOM 2954 C CA . PRO B 1 4 ? -44.438 -59.25 8.914 1 25.81 4 PRO B CA 1
ATOM 2955 C C . PRO B 1 4 ? -44.75 -57.781 9.172 1 25.81 4 PRO B C 1
ATOM 2957 O O . PRO B 1 4 ? -45.938 -57.438 9.297 1 25.81 4 PRO B O 1
ATOM 2960 N N . GLU B 1 5 ? -44 -57.156 10.062 1 25.56 5 GLU B N 1
ATOM 2961 C CA . GLU B 1 5 ? -43.969 -55.781 10.531 1 25.56 5 GLU B CA 1
ATOM 2962 C C . GLU B 1 5 ? -44 -54.781 9.367 1 25.56 5 GLU B C 1
ATOM 2964 O O . GLU B 1 5 ? -43.188 -54.875 8.453 1 25.56 5 GLU B O 1
ATOM 2969 N N . THR B 1 6 ? -45.156 -54.25 9.023 1 22.78 6 THR B N 1
ATOM 2970 C CA . THR B 1 6 ? -45.688 -53.406 7.973 1 22.78 6 THR B CA 1
ATOM 2971 C C . THR B 1 6 ? -44.906 -52.094 7.898 1 22.78 6 THR B C 1
ATOM 2973 O O . THR B 1 6 ? -44.688 -51.438 8.922 1 22.78 6 THR B O 1
ATOM 2976 N N . ALA B 1 7 ? -44.094 -51.75 6.82 1 23.53 7 ALA B N 1
ATOM 2977 C CA . ALA B 1 7 ? -43.094 -50.875 6.234 1 23.53 7 ALA B CA 1
ATOM 2978 C C . ALA B 1 7 ? -43.656 -49.469 6.016 1 23.53 7 ALA B C 1
ATOM 2980 O O . ALA B 1 7 ? -44.562 -49.281 5.207 1 23.53 7 ALA B O 1
ATOM 2981 N N . PRO B 1 8 ? -43.906 -48.625 7.047 1 21.88 8 PRO B N 1
ATOM 2982 C CA . PRO B 1 8 ? -44.688 -47.406 6.73 1 21.88 8 PRO B CA 1
ATOM 2983 C C . PRO B 1 8 ? -43.969 -46.531 5.711 1 21.88 8 PRO B C 1
ATOM 2985 O O . PRO B 1 8 ? -42.75 -46.312 5.809 1 21.88 8 PRO B O 1
ATOM 2988 N N . SER B 1 9 ? -44.312 -46.469 4.344 1 19.3 9 SER B N 1
ATOM 2989 C CA . SER B 1 9 ? -43.781 -45.875 3.121 1 19.3 9 SER B CA 1
ATOM 2990 C C . SER B 1 9 ? -43.938 -44.344 3.15 1 19.3 9 SER B C 1
ATOM 2992 O O . SER B 1 9 ? -43.906 -43.719 2.102 1 19.3 9 SER B O 1
ATOM 2994 N N . HIS B 1 10 ? -43.781 -43.594 4.238 1 20.42 10 HIS B N 1
ATOM 2995 C CA . HIS B 1 10 ? -44.25 -42.219 4.117 1 20.42 10 HIS B CA 1
ATOM 2996 C C . HIS B 1 10 ? -43.469 -41.469 3.062 1 20.42 10 HIS B C 1
ATOM 2998 O O . HIS B 1 10 ? -42.281 -41.281 3.18 1 20.42 10 HIS B O 1
ATOM 3004 N N . ALA B 1 11 ? -43.812 -41.406 1.711 1 19.42 11 ALA B N 1
ATOM 3005 C CA . ALA B 1 11 ? -43.312 -40.781 0.494 1 19.42 11 ALA B CA 1
ATOM 3006 C C . ALA B 1 11 ? -43.312 -39.25 0.64 1 19.42 11 ALA B C 1
ATOM 3008 O O . ALA B 1 11 ? -44.25 -38.656 1.227 1 19.42 11 ALA B O 1
ATOM 3009 N N . SER B 1 12 ? -42.125 -38.531 0.517 1 19.39 12 SER B N 1
ATOM 3010 C CA . SER B 1 12 ? -41.5 -37.188 0.575 1 19.39 12 SER B CA 1
ATOM 3011 C C . SER B 1 12 ? -42 -36.312 -0.563 1 19.39 12 SER B C 1
ATOM 3013 O O . SER B 1 12 ? -41.219 -35.938 -1.44 1 19.39 12 SER B O 1
ATOM 3015 N N . CYS B 1 13 ? -43.344 -36.031 -0.902 1 17.31 13 CYS B N 1
ATOM 3016 C CA . CYS B 1 13 ? -43.75 -35.375 -2.15 1 17.31 13 CYS B CA 1
ATOM 3017 C C . CYS B 1 13 ? -43.094 -34.031 -2.309 1 17.31 13 CYS B C 1
ATOM 3019 O O . CYS B 1 13 ? -42.656 -33.438 -1.323 1 17.31 13 CYS B O 1
ATOM 3021 N N . THR B 1 14 ? -43.094 -33.438 -3.605 1 19.59 14 THR B N 1
ATOM 3022 C CA . THR B 1 14 ? -42.562 -32.656 -4.719 1 19.59 14 THR B CA 1
ATOM 3023 C C . THR B 1 14 ? -43.031 -31.219 -4.66 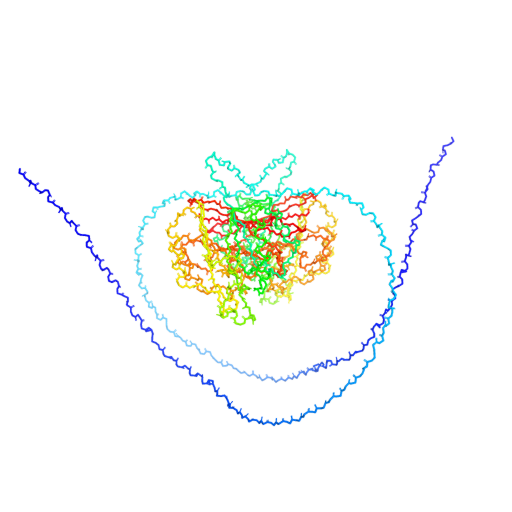1 19.59 14 THR B C 1
ATOM 3025 O O . THR B 1 14 ? -43.719 -30.75 -5.578 1 19.59 14 THR B O 1
ATOM 3028 N N . VAL B 1 15 ? -43.219 -30.5 -3.609 1 17.7 15 VAL B N 1
ATOM 3029 C CA . VAL B 1 15 ? -44.031 -29.328 -3.857 1 17.7 15 VAL B CA 1
ATOM 3030 C C . VAL B 1 15 ? -43.344 -28.406 -4.859 1 17.7 15 VAL B C 1
ATOM 3032 O O . VAL B 1 15 ? -42.188 -28.047 -4.676 1 17.7 15 VAL B O 1
ATOM 3035 N N . ALA B 1 16 ? -43.969 -28.156 -6.086 1 19.05 16 ALA B N 1
ATOM 3036 C CA . ALA B 1 16 ? -43.781 -27.484 -7.367 1 19.05 16 ALA B CA 1
ATOM 3037 C C . ALA B 1 16 ? -43.875 -25.969 -7.195 1 19.05 16 ALA B C 1
ATOM 3039 O O . ALA B 1 16 ? -44.938 -25.406 -6.902 1 19.05 16 ALA B O 1
ATOM 3040 N N . VAL B 1 17 ? -43.156 -25.25 -6.387 1 18.33 17 VAL B N 1
ATOM 3041 C CA . VAL B 1 17 ? -43.562 -23.844 -6.312 1 18.33 17 VAL B CA 1
ATOM 3042 C C . VAL B 1 17 ? -43.281 -23.156 -7.648 1 18.33 17 VAL B C 1
ATOM 3044 O O . VAL B 1 17 ? -42.125 -23.141 -8.109 1 18.33 17 VAL B O 1
ATOM 3047 N N . ALA B 1 18 ? -44.219 -23.047 -8.594 1 18.58 18 ALA B N 1
ATOM 3048 C CA . ALA B 1 18 ? -44.281 -22.484 -9.938 1 18.58 18 ALA B CA 1
ATOM 3049 C C . ALA B 1 18 ? -44.094 -20.969 -9.898 1 18.58 18 ALA B C 1
ATOM 3051 O O . ALA B 1 18 ? -44.969 -20.234 -9.453 1 18.58 18 ALA B O 1
ATOM 3052 N N . VAL B 1 19 ? -43.188 -20.312 -9.211 1 19.23 19 VAL B N 1
ATOM 3053 C CA . VAL B 1 19 ? -43.344 -18.859 -9.242 1 19.23 19 VAL B CA 1
ATOM 3054 C C . VAL B 1 19 ? -43.188 -18.359 -10.672 1 19.23 19 VAL B C 1
ATOM 3056 O O . VAL B 1 19 ? -42.25 -18.734 -11.375 1 19.23 19 VAL B O 1
ATOM 3059 N N . SER B 1 20 ? -44.281 -17.859 -11.312 1 17.17 20 SER B N 1
ATOM 3060 C CA . SER B 1 20 ? -44.594 -17.297 -12.617 1 17.17 20 SER B CA 1
ATOM 3061 C C . SER B 1 20 ? -43.781 -16.031 -12.898 1 17.17 20 SER B C 1
ATOM 3063 O O . SER B 1 20 ? -43.719 -15.133 -12.062 1 17.17 20 SER B O 1
ATOM 3065 N N . ARG B 1 21 ? -42.688 -16.094 -13.656 1 19.56 21 ARG B N 1
ATOM 3066 C CA . ARG B 1 21 ? -41.781 -15.094 -14.164 1 19.56 21 ARG B CA 1
ATOM 3067 C C . ARG B 1 21 ? -42.5 -14.109 -15.086 1 19.56 21 ARG B C 1
ATOM 3069 O O . ARG B 1 21 ? -42.906 -14.469 -16.188 1 19.56 21 ARG B O 1
ATOM 3076 N N . LEU B 1 22 ? -43.438 -13.336 -14.578 1 17.09 22 LEU B N 1
ATOM 3077 C CA . LEU B 1 22 ? -44.094 -12.453 -15.539 1 17.09 22 LEU B CA 1
ATOM 3078 C C . LEU B 1 22 ? -43.062 -11.672 -16.344 1 17.09 22 LEU B C 1
ATOM 3080 O O . LEU B 1 22 ? -42 -11.328 -15.836 1 17.09 22 LEU B O 1
ATOM 3084 N N . ALA B 1 23 ? -43.281 -11.398 -17.719 1 18.39 23 ALA B N 1
ATOM 3085 C CA . ALA B 1 23 ? -42.812 -11.055 -19.078 1 18.39 23 ALA B CA 1
ATOM 3086 C C . ALA B 1 23 ? -42.625 -9.555 -19.219 1 18.39 23 ALA B C 1
ATOM 3088 O O . ALA B 1 23 ? -42.812 -8.992 -20.297 1 18.39 23 ALA B O 1
ATOM 3089 N N . TYR B 1 24 ? -42.188 -8.773 -18.266 1 18.14 24 TYR B N 1
ATOM 3090 C CA . TYR B 1 24 ? -42.5 -7.398 -18.656 1 18.14 24 TYR B CA 1
ATOM 3091 C C . TYR B 1 24 ? -41.812 -7.035 -19.953 1 18.14 24 TYR B C 1
ATOM 3093 O O . TYR B 1 24 ? -40.625 -7.328 -20.141 1 18.14 24 TYR B O 1
ATOM 3101 N N . ARG B 1 25 ? -42.438 -6.641 -21.078 1 17.53 25 ARG B N 1
ATOM 3102 C CA . ARG B 1 25 ? -42.312 -6.367 -22.5 1 17.53 25 ARG B CA 1
ATOM 3103 C C . ARG B 1 25 ? -41.562 -5.059 -22.734 1 17.53 25 ARG B C 1
ATOM 3105 O O . ARG B 1 25 ? -42.188 -3.996 -22.844 1 17.53 25 ARG B O 1
ATOM 3112 N N . CYS B 1 26 ? -40.75 -4.473 -21.984 1 18.7 26 CYS B N 1
ATOM 3113 C CA . CYS B 1 26 ? -40.594 -3.074 -22.375 1 18.7 26 CYS B CA 1
ATOM 3114 C C . CYS B 1 26 ? -40.125 -2.961 -23.812 1 18.7 26 CYS B C 1
ATOM 3116 O O . CYS B 1 26 ? -39.25 -3.709 -24.25 1 18.7 26 CYS B O 1
ATOM 3118 N N . GLY B 1 27 ? -40.844 -2.24 -24.75 1 16.97 27 GLY B N 1
ATOM 3119 C CA . GLY B 1 27 ? -41 -2.074 -26.188 1 16.97 27 GLY B CA 1
ATOM 3120 C C . GLY B 1 27 ? -39.719 -1.612 -26.875 1 16.97 27 GLY B C 1
ATOM 3121 O O . GLY B 1 27 ? -39.031 -2.408 -27.516 1 16.97 27 GLY B O 1
ATOM 3122 N N . GLY B 1 28 ? -39.594 -0.247 -27.281 1 18.02 28 GLY B N 1
ATOM 3123 C CA . GLY B 1 28 ? -39.562 0.285 -28.625 1 18.02 28 GLY B CA 1
ATOM 3124 C C . GLY B 1 28 ? -38.156 0.351 -29.188 1 18.02 28 GLY B C 1
ATOM 3125 O O . GLY B 1 28 ? -37.156 0.295 -28.438 1 18.02 28 GLY B O 1
ATOM 3126 N N . SER B 1 29 ? -37.906 0.309 -30.625 1 16.86 29 SER B N 1
ATOM 3127 C CA . SER B 1 29 ? -37.031 -0.065 -31.734 1 16.86 29 SER B CA 1
ATOM 3128 C C . SER B 1 29 ? -36.031 1.041 -32.062 1 16.86 29 SER B C 1
ATOM 3130 O O . SER B 1 29 ? -35.094 0.836 -32.844 1 16.86 29 SER B O 1
ATOM 3132 N N . ALA B 1 30 ? -36 2.307 -31.516 1 18.62 30 ALA B N 1
ATOM 3133 C CA . ALA B 1 30 ? -35.656 3.277 -32.562 1 18.62 30 ALA B CA 1
ATOM 3134 C C . ALA B 1 30 ? -34.281 3.012 -33.125 1 18.62 30 ALA B C 1
ATOM 3136 O O . ALA B 1 30 ? -33.344 2.695 -32.406 1 18.62 30 ALA B O 1
ATOM 3137 N N . GLY B 1 31 ? -34.125 2.754 -34.5 1 17.52 31 GLY B N 1
ATOM 3138 C CA . GLY B 1 31 ? -33.219 2.299 -35.562 1 17.52 31 GLY B CA 1
ATOM 3139 C C . GLY B 1 31 ? -32.062 3.25 -35.812 1 17.52 31 GLY B C 1
ATOM 3140 O O . GLY B 1 31 ? -31.125 2.922 -36.531 1 17.52 31 GLY B O 1
ATOM 3141 N N . ILE B 1 32 ? -31.641 4.262 -35.031 1 18.45 32 ILE B N 1
ATOM 3142 C CA . ILE B 1 32 ? -31.047 5.285 -35.906 1 18.45 32 ILE B CA 1
ATOM 3143 C C . ILE B 1 32 ? -29.828 4.715 -36.594 1 18.45 32 ILE B C 1
ATOM 3145 O O . ILE B 1 32 ? -28.953 4.105 -35.969 1 18.45 32 ILE B O 1
ATOM 3149 N N . PHE B 1 33 ? -29.875 4.582 -37.938 1 17.2 33 PHE B N 1
ATOM 3150 C CA . PHE B 1 33 ? -29.078 4.035 -39.031 1 17.2 33 PHE B CA 1
ATOM 3151 C C . PHE B 1 33 ? -27.781 4.809 -39.188 1 17.2 33 PHE B C 1
ATOM 3153 O O . PHE B 1 33 ? -26.797 4.281 -39.719 1 17.2 33 PHE B O 1
ATOM 3160 N N . VAL B 1 34 ? -27.156 5.473 -38.344 1 18.09 34 VAL B N 1
ATOM 3161 C CA . VAL B 1 34 ? -26.344 6.426 -39.094 1 18.09 34 VAL B CA 1
ATOM 3162 C C . VAL B 1 34 ? -25.344 5.668 -39.969 1 18.09 34 VAL B C 1
ATOM 3164 O O . VAL B 1 34 ? -24.656 4.773 -39.5 1 18.09 34 VAL B O 1
ATOM 3167 N N . ARG B 1 35 ? -25.5 5.754 -41.281 1 16.08 35 ARG B N 1
ATOM 3168 C CA . ARG B 1 35 ? -24.875 5.23 -42.5 1 16.08 35 ARG B CA 1
ATOM 3169 C C . ARG B 1 35 ? -23.406 5.613 -42.562 1 16.08 35 ARG B C 1
ATOM 3171 O O . ARG B 1 35 ? -23.062 6.789 -42.719 1 16.08 35 ARG B O 1
ATOM 3178 N N . MET B 1 36 ? -22.578 5.43 -41.625 1 17.34 36 MET B N 1
ATOM 3179 C CA . MET B 1 36 ? -21.281 5.977 -42.031 1 17.34 36 MET B CA 1
ATOM 3180 C C . MET B 1 36 ? -20.828 5.387 -43.375 1 17.34 36 MET B C 1
ATOM 3182 O O . MET B 1 36 ? -20.859 4.168 -43.562 1 17.34 36 MET B O 1
ATOM 3186 N N . ASP B 1 37 ? -20.766 6.27 -44.406 1 15.96 37 ASP B N 1
ATOM 3187 C CA . ASP B 1 37 ? -20.453 6.16 -45.812 1 15.96 37 ASP B CA 1
ATOM 3188 C C . ASP B 1 37 ? -19.125 5.438 -46.062 1 15.96 37 ASP B C 1
ATOM 3190 O O . ASP B 1 37 ? -18.297 5.379 -45.156 1 15.96 37 ASP B O 1
ATOM 3194 N N . ARG B 1 38 ? -18.875 5.016 -47.406 1 16.34 38 ARG B N 1
ATOM 3195 C CA . ARG B 1 38 ? -18.328 3.982 -48.281 1 16.34 38 ARG B CA 1
ATOM 3196 C C . ARG B 1 38 ? -16.875 4.277 -48.625 1 16.34 38 ARG B C 1
ATOM 3198 O O . ARG B 1 38 ? -16.172 3.426 -49.188 1 16.34 38 ARG B O 1
ATOM 3205 N N . LEU B 1 39 ? -16.094 5.32 -48.25 1 17 39 LEU B N 1
ATOM 3206 C CA . LEU B 1 39 ? -15.422 5.75 -49.5 1 17 39 LEU B CA 1
ATOM 3207 C C . LEU B 1 39 ? -14.586 4.613 -50.062 1 17 39 LEU B C 1
ATOM 3209 O O . LEU B 1 39 ? -14.109 3.746 -49.344 1 17 39 LEU B O 1
ATOM 3213 N N . PRO B 1 40 ? -14.125 4.797 -51.438 1 16.31 40 PRO B N 1
ATOM 3214 C CA . PRO B 1 40 ? -13.852 3.939 -52.594 1 16.31 40 PRO B CA 1
ATOM 3215 C C . PRO B 1 40 ? -12.523 3.191 -52.469 1 16.31 40 PRO B C 1
ATOM 3217 O O . PRO B 1 40 ? -11.711 3.506 -51.594 1 16.31 40 PRO B O 1
ATOM 3220 N N . CYS B 1 41 ? -12.148 2.457 -53.688 1 16.33 41 CYS B N 1
ATOM 3221 C CA . CYS B 1 41 ? -11.641 1.266 -54.344 1 16.33 41 CYS B CA 1
ATOM 3222 C C . CYS B 1 41 ? -10.156 1.416 -54.688 1 16.33 41 CYS B C 1
ATOM 3224 O O . CYS B 1 41 ? -9.398 0.454 -54.594 1 16.33 41 CYS B O 1
ATOM 3226 N N . PHE B 1 42 ? -9.555 2.617 -55.219 1 15.56 42 PHE B N 1
ATOM 3227 C CA . PHE B 1 42 ? -8.969 2.443 -56.531 1 15.56 42 PHE B CA 1
ATOM 3228 C C . PHE B 1 42 ? -7.68 1.639 -56.469 1 15.56 42 PHE B C 1
ATOM 3230 O O . PHE B 1 42 ? -7.074 1.528 -55.406 1 15.56 42 PHE B O 1
ATOM 3237 N N . THR B 1 43 ? -6.844 1.664 -57.75 1 15.56 43 THR B N 1
ATOM 3238 C CA . THR B 1 43 ? -6.32 0.881 -58.844 1 15.56 43 THR B CA 1
ATOM 3239 C C . THR B 1 43 ? -4.836 0.589 -58.656 1 15.56 43 THR B C 1
ATOM 3241 O O . THR B 1 43 ? -4.195 1.167 -57.781 1 15.56 43 THR B O 1
ATOM 3244 N N . ARG B 1 44 ? -3.951 0.993 -59.781 1 15.17 44 ARG B N 1
ATOM 3245 C CA . ARG B 1 44 ? -3.242 0.215 -60.812 1 15.17 44 ARG B CA 1
ATOM 3246 C C . ARG B 1 44 ? -1.758 0.109 -60.469 1 15.17 44 ARG B C 1
ATOM 3248 O O . ARG B 1 44 ? -1.174 -0.973 -60.562 1 15.17 44 ARG B O 1
ATOM 3255 N N . LEU B 1 45 ? -0.951 1.263 -60.5 1 15.42 45 LEU B N 1
ATOM 3256 C CA . LEU B 1 45 ? -0.004 1.297 -61.594 1 15.42 45 LEU B CA 1
ATOM 3257 C C . LEU B 1 45 ? 1.247 0.488 -61.281 1 15.42 45 LEU B C 1
ATOM 3259 O O . LEU B 1 45 ? 1.648 0.401 -60.125 1 15.42 45 LEU B O 1
ATOM 3263 N N . ALA B 1 46 ? 2.086 0.09 -62.406 1 15.66 46 ALA B N 1
ATOM 3264 C CA . ALA B 1 46 ? 2.924 -0.945 -63 1 15.66 46 ALA B CA 1
ATOM 3265 C C . ALA B 1 46 ? 4.383 -0.778 -62.562 1 15.66 46 ALA B C 1
ATOM 3267 O O . ALA B 1 46 ? 5.062 -1.759 -62.25 1 15.66 46 ALA B O 1
ATOM 3268 N N . GLN B 1 47 ? 5.016 0.454 -62.625 1 15.91 47 GLN B N 1
ATOM 3269 C CA . GLN B 1 47 ? 6.109 0.397 -63.594 1 15.91 47 GLN B CA 1
ATOM 3270 C C . GLN B 1 47 ? 7.336 -0.288 -63 1 15.91 47 GLN B C 1
ATOM 3272 O O . GLN B 1 47 ? 7.496 -0.32 -61.781 1 15.91 47 GLN B O 1
ATOM 3277 N N . GLY B 1 48 ? 8.383 -0.693 -63.875 1 15.73 48 GLY B N 1
ATOM 3278 C CA . GLY B 1 48 ? 9.352 -1.726 -64.188 1 15.73 48 GLY B CA 1
ATOM 3279 C C . GLY B 1 48 ? 10.695 -1.516 -63.531 1 15.73 48 GLY B C 1
ATOM 3280 O O . GLY B 1 48 ? 11.305 -2.467 -63.031 1 15.73 48 GLY B O 1
ATOM 3281 N N . GLN B 1 49 ? 11.305 -0.255 -63.562 1 15.61 49 GLN B N 1
ATOM 3282 C CA . GLN B 1 49 ? 12.555 -0.342 -64.312 1 15.61 49 GLN B CA 1
ATOM 3283 C C . GLN B 1 49 ? 13.664 -0.956 -63.469 1 15.61 49 GLN B C 1
ATOM 3285 O O . GLN B 1 49 ? 13.547 -1.048 -62.25 1 15.61 49 GLN B O 1
ATOM 3290 N N . GLY B 1 50 ? 15 -0.398 -63.75 1 16.11 50 GLY B N 1
ATOM 3291 C CA . GLY B 1 50 ? 16.25 -0.905 -64.25 1 16.11 50 GLY B CA 1
ATOM 3292 C C . GLY B 1 50 ? 17.25 -1.292 -63.219 1 16.11 50 GLY B C 1
ATOM 3293 O O . GLY B 1 50 ? 17.094 -0.918 -62.031 1 16.11 50 GLY B O 1
ATOM 3294 N N . ALA B 1 51 ? 18.422 -1.92 -63.594 1 16.12 51 ALA B N 1
ATOM 3295 C CA . ALA B 1 51 ? 19.391 -2.963 -63.25 1 16.12 51 ALA B CA 1
ATOM 3296 C C . ALA B 1 51 ? 20.547 -2.393 -62.438 1 16.12 51 ALA B C 1
ATOM 3298 O O . ALA B 1 51 ? 21.188 -3.111 -61.688 1 16.12 51 ALA B O 1
ATOM 3299 N N . PRO B 1 52 ? 20.75 -1.003 -62.125 1 15.84 52 PRO B N 1
ATOM 3300 C CA . PRO B 1 52 ? 22.156 -0.852 -62.5 1 15.84 52 PRO B CA 1
ATOM 3301 C C . PRO B 1 52 ? 23.094 -1.558 -61.562 1 15.84 52 PRO B C 1
ATOM 3303 O O . PRO B 1 52 ? 22.703 -1.918 -60.438 1 15.84 52 PRO B O 1
ATOM 3306 N N . GLU B 1 53 ? 24.5 -1.261 -61.781 1 16.34 53 GLU B N 1
ATOM 3307 C CA . GLU B 1 53 ? 25.828 -1.87 -61.938 1 16.34 53 GLU B CA 1
ATOM 3308 C C . GLU B 1 53 ? 26.562 -1.956 -60.594 1 16.34 53 GLU B C 1
ATOM 3310 O O . GLU B 1 53 ? 26.203 -1.26 -59.625 1 16.34 53 GLU B O 1
ATOM 3315 N N . ALA B 1 54 ? 27.922 -2.275 -60.656 1 15.54 54 ALA B N 1
ATOM 3316 C CA . ALA B 1 54 ? 28.969 -3.223 -60.281 1 15.54 54 ALA B CA 1
ATOM 3317 C C . ALA B 1 54 ? 29.859 -2.637 -59.188 1 15.54 54 ALA B C 1
ATOM 3319 O O . ALA B 1 54 ? 30.391 -3.369 -58.344 1 15.54 54 ALA B O 1
ATOM 3320 N N . THR B 1 55 ? 30.062 -1.255 -58.938 1 16.23 55 THR B N 1
ATOM 3321 C CA . THR B 1 55 ? 31.5 -0.997 -58.906 1 16.23 55 THR B CA 1
ATOM 3322 C C . THR B 1 55 ? 32.094 -1.413 -57.562 1 16.23 55 THR B C 1
ATOM 3324 O O . THR B 1 55 ? 31.453 -1.252 -56.531 1 16.23 55 THR B O 1
ATOM 3327 N N . ARG B 1 56 ? 33.406 -1.935 -57.531 1 15.87 56 ARG B N 1
ATOM 3328 C CA . ARG B 1 56 ? 34.406 -2.811 -56.906 1 15.87 56 ARG B CA 1
ATOM 3329 C C . ARG B 1 56 ? 35.125 -2.09 -55.781 1 15.87 56 ARG B C 1
ATOM 3331 O O . ARG B 1 56 ? 35.75 -2.729 -54.938 1 15.87 56 ARG B O 1
ATOM 3338 N N . ARG B 1 57 ? 35.125 -0.702 -55.562 1 16.34 57 ARG B N 1
ATOM 3339 C CA . ARG B 1 57 ? 36.5 -0.307 -55.375 1 16.34 57 ARG B CA 1
ATOM 3340 C C . ARG B 1 57 ? 37.031 -0.793 -54 1 16.34 57 ARG B C 1
ATOM 3342 O O . ARG B 1 57 ? 36.25 -0.993 -53.094 1 16.34 57 ARG B O 1
ATOM 3349 N N . LEU B 1 58 ? 38.406 -0.708 -53.812 1 16.38 58 LEU B N 1
ATOM 3350 C CA . LEU B 1 58 ? 39.625 -1.309 -53.312 1 16.38 58 LEU B CA 1
ATOM 3351 C C . LEU B 1 58 ? 39.969 -0.781 -51.906 1 16.38 58 LEU B C 1
ATOM 3353 O O . LEU B 1 58 ? 40.781 -1.378 -51.188 1 16.38 58 LEU B O 1
ATOM 3357 N N . VAL B 1 59 ? 39.188 0.113 -51.25 1 17.05 59 VAL B N 1
ATOM 3358 C CA . VAL B 1 59 ? 40.125 0.953 -50.5 1 17.05 59 VAL B CA 1
ATOM 3359 C C . VAL B 1 59 ? 40.781 0.14 -49.375 1 17.05 59 VAL B C 1
ATOM 3361 O O . VAL B 1 59 ? 40.156 -0.741 -48.781 1 17.05 59 VAL B O 1
ATOM 3364 N N . GLN B 1 60 ? 42.125 0.504 -49.094 1 18.14 60 GLN B N 1
ATOM 3365 C CA . GLN B 1 60 ? 43.375 0.115 -48.5 1 18.14 60 GLN B CA 1
ATOM 3366 C C . GLN B 1 60 ? 43.344 0.214 -46.969 1 18.14 60 GLN B C 1
ATOM 3368 O O . GLN B 1 60 ? 42.656 1.084 -46.438 1 18.14 60 GLN B O 1
ATOM 3373 N N . GLY B 1 61 ? 43.875 -0.798 -46.219 1 16.97 61 GLY B N 1
ATOM 3374 C CA . GLY B 1 61 ? 43.875 -1.459 -44.906 1 16.97 61 GLY B CA 1
ATOM 3375 C C . GLY B 1 61 ? 44.75 -0.751 -43.906 1 16.97 61 GLY B C 1
ATOM 3376 O O . GLY B 1 61 ? 45.031 -1.283 -42.812 1 16.97 61 GLY B O 1
ATOM 3377 N N . ARG B 1 62 ? 45 0.667 -43.875 1 18.17 62 ARG B N 1
ATOM 3378 C CA . ARG B 1 62 ? 46.25 0.984 -43.156 1 18.17 62 ARG B CA 1
ATOM 3379 C C . ARG B 1 62 ? 46.094 0.674 -41.688 1 18.17 62 ARG B C 1
ATOM 3381 O O . ARG B 1 62 ? 45.062 0.936 -41.094 1 18.17 62 ARG B O 1
ATOM 3388 N N . THR B 1 63 ? 47.062 -0.069 -41.062 1 18.64 63 THR B N 1
ATOM 3389 C CA . THR B 1 63 ? 47.344 -0.859 -39.844 1 18.64 63 THR B CA 1
ATOM 3390 C C . THR B 1 63 ? 47.75 0.043 -38.688 1 18.64 63 THR B C 1
ATOM 3392 O O . THR B 1 63 ? 48.062 -0.442 -37.594 1 18.64 63 THR B O 1
ATOM 3395 N N . SER B 1 64 ? 47.219 1.3 -38.469 1 19.08 64 SER B N 1
ATOM 3396 C CA . SER B 1 64 ? 48.031 2.08 -37.531 1 19.08 64 SER B CA 1
ATOM 3397 C C . SER B 1 64 ? 48.125 1.417 -36.156 1 19.08 64 SER B C 1
ATOM 3399 O O . SER B 1 64 ? 47.156 0.784 -35.75 1 19.08 64 SER B O 1
ATOM 3401 N N . ARG B 1 65 ? 49.344 1.35 -35.531 1 20.3 65 ARG B N 1
ATOM 3402 C CA . ARG B 1 65 ? 50.062 0.71 -34.438 1 20.3 65 ARG B CA 1
ATOM 3403 C C . ARG B 1 65 ? 49.719 1.342 -33.094 1 20.3 65 ARG B C 1
ATOM 3405 O O . ARG B 1 65 ? 50.062 2.496 -32.844 1 20.3 65 ARG B O 1
ATOM 3412 N N . ASN B 1 66 ? 48.469 1.384 -32.594 1 18.7 66 ASN B N 1
ATOM 3413 C CA . ASN B 1 66 ? 48.156 2.184 -31.422 1 18.7 66 ASN B CA 1
ATOM 3414 C C . ASN B 1 66 ? 48.906 1.666 -30.188 1 18.7 66 ASN B C 1
ATOM 3416 O O . ASN B 1 66 ? 49 0.455 -29.984 1 18.7 66 ASN B O 1
ATOM 3420 N N . HIS B 1 67 ? 49.812 2.504 -29.594 1 21.02 67 HIS B N 1
ATOM 3421 C CA . HIS B 1 67 ? 50.75 2.439 -28.469 1 21.02 67 HIS B CA 1
ATOM 3422 C C . HIS B 1 67 ? 50 2.156 -27.172 1 21.02 67 HIS B C 1
ATOM 3424 O O . HIS B 1 67 ? 48.969 2.75 -26.891 1 21.02 67 HIS B O 1
ATOM 3430 N N . GLU B 1 68 ? 50.281 1.028 -26.5 1 20.47 68 GLU B N 1
ATOM 3431 C CA . GLU B 1 68 ? 49.781 0.298 -25.344 1 20.47 68 GLU B CA 1
ATOM 3432 C C . GLU B 1 68 ? 50.188 0.988 -24.031 1 20.47 68 GLU B C 1
ATOM 3434 O O . GLU B 1 68 ? 51.344 0.963 -23.656 1 20.47 68 GLU B O 1
ATOM 3439 N N . VAL B 1 69 ? 49.906 2.314 -23.797 1 21.56 69 VAL B N 1
ATOM 3440 C CA . VAL B 1 69 ? 50.406 2.885 -22.547 1 21.56 69 VAL B CA 1
ATOM 3441 C C . VAL B 1 69 ? 49.875 2.074 -21.359 1 21.56 69 VAL B C 1
ATOM 3443 O O . VAL B 1 69 ? 48.656 1.847 -21.234 1 21.56 69 VAL B O 1
ATOM 3446 N N . VAL B 1 70 ? 50.719 1.272 -20.688 1 20.75 70 VAL B N 1
ATOM 3447 C CA . VAL B 1 70 ? 50.562 0.342 -19.578 1 20.75 70 VAL B CA 1
ATOM 3448 C C . VAL B 1 70 ? 50.281 1.114 -18.297 1 20.75 70 VAL B C 1
ATOM 3450 O O . VAL B 1 70 ? 51.094 1.92 -17.844 1 20.75 70 VAL B O 1
ATOM 3453 N N . ALA B 1 71 ? 49.156 1.807 -18.094 1 20.38 71 ALA B N 1
ATOM 3454 C CA . ALA B 1 71 ? 48.844 2.555 -16.875 1 20.38 71 ALA B CA 1
ATOM 3455 C C . ALA B 1 71 ? 48.969 1.665 -15.641 1 20.38 71 ALA B C 1
ATOM 3457 O O . ALA B 1 71 ? 48.438 0.542 -15.625 1 20.38 71 ALA B O 1
ATOM 3458 N N . GLN B 1 72 ? 50.031 1.867 -14.859 1 23.17 72 GLN B N 1
ATOM 3459 C CA . GLN B 1 72 ? 50.375 1.195 -13.617 1 23.17 72 GLN B CA 1
ATOM 3460 C C . GLN B 1 72 ? 49.312 1.383 -12.562 1 23.17 72 GLN B C 1
ATOM 3462 O O . GLN B 1 72 ? 48.812 2.496 -12.352 1 23.17 72 GLN B O 1
ATOM 3467 N N . PRO B 1 73 ? 48.562 0.317 -12.125 1 21.59 73 PRO B N 1
ATOM 3468 C CA . PRO B 1 73 ? 47.438 0.315 -11.188 1 21.59 73 PRO B CA 1
ATOM 3469 C C . PRO B 1 73 ? 47.844 0.715 -9.773 1 21.59 73 PRO B C 1
ATOM 3471 O O . PRO B 1 73 ? 48.844 0.206 -9.242 1 21.59 73 PRO B O 1
ATOM 3474 N N . LEU B 1 74 ? 47.812 2.047 -9.484 1 23.73 74 LEU B N 1
ATOM 3475 C CA . LEU B 1 74 ? 48.094 2.457 -8.117 1 23.73 74 LEU B CA 1
ATOM 3476 C C . LEU B 1 74 ? 47.312 1.623 -7.117 1 23.73 74 LEU B C 1
ATOM 3478 O O . LEU B 1 74 ? 46.094 1.44 -7.285 1 23.73 74 LEU B O 1
ATOM 3482 N N . GLN B 1 75 ? 47.938 0.79 -6.371 1 22.42 75 GLN B N 1
ATOM 3483 C CA . GLN B 1 75 ? 47.531 -0.125 -5.316 1 22.42 75 GLN B CA 1
ATOM 3484 C C . GLN B 1 75 ? 46.938 0.637 -4.125 1 22.42 75 GLN B C 1
ATOM 3486 O O . GLN B 1 75 ? 47.688 1.342 -3.424 1 22.42 75 GLN B O 1
ATOM 3491 N N . PHE B 1 76 ? 45.906 1.408 -4.246 1 22.16 76 PHE B N 1
ATOM 3492 C CA . PHE B 1 76 ? 45.406 2.012 -3.012 1 22.16 76 PHE B CA 1
ATOM 3493 C C . PHE B 1 76 ? 45.031 0.939 -2 1 22.16 76 PHE B C 1
ATOM 3495 O O . PHE B 1 76 ? 44.375 -0.044 -2.352 1 22.16 76 PHE B O 1
ATOM 3502 N N . PRO B 1 77 ? 45.781 0.801 -0.919 1 24.48 77 PRO B N 1
ATOM 3503 C CA . PRO B 1 77 ? 45.469 -0.144 0.153 1 24.48 77 PRO B CA 1
ATOM 3504 C C . PRO B 1 77 ? 44.094 0.111 0.769 1 24.48 77 PRO B C 1
ATOM 3506 O O . PRO B 1 77 ? 43.812 1.235 1.18 1 24.48 77 PRO B O 1
ATOM 3509 N N . LEU B 1 78 ? 43.062 -0.462 0.212 1 22.27 78 LEU B N 1
ATOM 3510 C CA . LEU B 1 78 ? 41.719 -0.385 0.755 1 22.27 78 LEU B CA 1
ATOM 3511 C C . LEU B 1 78 ? 41.656 -0.966 2.164 1 22.27 78 LEU B C 1
ATOM 3513 O O . LEU B 1 78 ? 41.875 -2.168 2.352 1 22.27 78 LEU B O 1
ATOM 3517 N N . ALA B 1 79 ? 42.156 -0.25 3.178 1 22.84 79 ALA B N 1
ATOM 3518 C CA . ALA B 1 79 ? 41.906 -0.676 4.551 1 22.84 79 ALA B CA 1
ATOM 3519 C C . ALA B 1 79 ? 40.406 -0.989 4.754 1 22.84 79 ALA B C 1
ATOM 3521 O O . ALA B 1 79 ? 39.562 -0.127 4.547 1 22.84 79 ALA B O 1
ATOM 3522 N N . SER B 1 80 ? 40 -2.205 4.535 1 21.61 80 SER B N 1
ATOM 3523 C CA . SER B 1 80 ? 38.688 -2.824 4.742 1 21.61 80 SER B CA 1
ATOM 3524 C C . SER B 1 80 ? 38.219 -2.684 6.195 1 21.61 80 SER B C 1
ATOM 3526 O O . SER B 1 80 ? 38.688 -3.414 7.07 1 21.61 80 SER B O 1
ATOM 3528 N N . ARG B 1 81 ? 38.188 -1.479 6.816 1 24.08 81 ARG B N 1
ATOM 3529 C CA . ARG B 1 81 ? 37.562 -1.566 8.125 1 24.08 81 ARG B CA 1
ATOM 3530 C C . ARG B 1 81 ? 36.219 -2.287 8.023 1 24.08 81 ARG B C 1
ATOM 3532 O O . ARG B 1 81 ? 35.344 -1.902 7.227 1 24.08 81 ARG B O 1
ATOM 3539 N N . ARG B 1 82 ? 36.156 -3.514 8.391 1 22.47 82 ARG B N 1
ATOM 3540 C CA . ARG B 1 82 ? 35 -4.375 8.609 1 22.47 82 ARG B CA 1
ATOM 3541 C C . ARG B 1 82 ? 33.938 -3.65 9.414 1 22.47 82 ARG B C 1
ATOM 3543 O O . ARG B 1 82 ? 34.125 -3.367 10.602 1 22.47 82 ARG B O 1
ATOM 3550 N N . LEU B 1 83 ? 33.312 -2.648 8.789 1 22.69 83 LEU B N 1
ATOM 3551 C CA . LEU B 1 83 ? 32.125 -2.174 9.469 1 22.69 83 LEU B CA 1
ATOM 3552 C C . LEU B 1 83 ? 31.234 -3.344 9.898 1 22.69 83 LEU B C 1
ATOM 3554 O O . LEU B 1 83 ? 30.812 -4.145 9.062 1 22.69 83 LEU B O 1
ATOM 3558 N N . GLU B 1 84 ? 31.359 -3.781 11.094 1 24.36 84 GLU B N 1
ATOM 3559 C CA . GLU B 1 84 ? 30.438 -4.703 11.742 1 24.36 84 GLU B CA 1
ATOM 3560 C C . GLU B 1 84 ? 28.984 -4.348 11.422 1 24.36 84 GLU B C 1
ATOM 3562 O O . GLU B 1 84 ? 28.531 -3.229 11.688 1 24.36 84 GLU B O 1
ATOM 3567 N N . ARG B 1 85 ? 28.531 -4.934 10.359 1 25.83 85 ARG B N 1
ATOM 3568 C CA . ARG B 1 85 ? 27.156 -4.852 9.914 1 25.83 85 ARG B CA 1
ATOM 3569 C C . ARG B 1 85 ? 26.188 -5.199 11.047 1 25.83 85 ARG B C 1
ATOM 3571 O O . ARG B 1 85 ? 26.062 -6.363 11.43 1 25.83 85 ARG B O 1
ATOM 3578 N N . ARG B 1 86 ? 26.156 -4.367 12.094 1 27.05 86 ARG B N 1
ATOM 3579 C CA . ARG B 1 86 ? 25.016 -4.621 12.977 1 27.05 86 ARG B CA 1
ATOM 3580 C C . ARG B 1 86 ? 23.703 -4.645 12.195 1 27.05 86 ARG B C 1
ATOM 3582 O O . ARG B 1 86 ? 23.359 -3.664 11.531 1 27.05 86 ARG B O 1
ATOM 3589 N N . THR B 1 87 ? 23.375 -5.82 11.812 1 25.45 87 THR B N 1
ATOM 3590 C CA . THR B 1 87 ? 22.094 -6.121 11.195 1 25.45 87 THR B CA 1
ATOM 3591 C C . THR B 1 87 ? 20.953 -5.527 12.008 1 25.45 87 THR B C 1
ATOM 3593 O O . THR B 1 87 ? 20.844 -5.766 13.211 1 25.45 87 THR B O 1
ATOM 3596 N N . PRO B 1 88 ? 20.578 -4.434 11.695 1 25.97 88 PRO B N 1
ATOM 3597 C CA . PRO B 1 88 ? 19.391 -4.031 12.461 1 25.97 88 PRO B CA 1
ATOM 3598 C C . PRO B 1 88 ? 18.391 -5.164 12.625 1 25.97 88 PRO B C 1
ATOM 3600 O O . PRO B 1 88 ? 18.078 -5.875 11.664 1 25.97 88 PRO B O 1
ATOM 3603 N N . LYS B 1 89 ? 18.438 -5.809 13.836 1 28.7 89 LYS B N 1
ATOM 3604 C CA . LYS B 1 89 ? 17.422 -6.793 14.203 1 28.7 89 LYS B CA 1
ATOM 3605 C C . LYS B 1 89 ? 16.031 -6.367 13.711 1 28.7 89 LYS B C 1
ATOM 3607 O O . LYS B 1 89 ? 15.602 -5.242 13.961 1 28.7 89 LYS B O 1
ATOM 3612 N N . GLY B 1 90 ? 15.594 -6.98 12.711 1 28.36 90 GLY B N 1
ATOM 3613 C CA . GLY B 1 90 ? 14.297 -6.836 12.078 1 28.36 90 GLY B CA 1
ATOM 3614 C C . GLY B 1 90 ? 13.156 -6.711 13.07 1 28.36 90 GLY B C 1
ATOM 3615 O O . GLY B 1 90 ? 13.227 -7.258 14.172 1 28.36 90 GLY B O 1
ATOM 3616 N N . PHE B 1 91 ? 12.539 -5.719 13.102 1 27.78 91 PHE B N 1
ATOM 3617 C CA . PHE B 1 91 ? 11.312 -5.551 13.875 1 27.78 91 PHE B CA 1
ATOM 3618 C C . PHE B 1 91 ? 10.422 -6.777 13.742 1 27.78 91 PHE B C 1
ATOM 3620 O O . PHE B 1 91 ? 9.953 -7.098 12.648 1 27.78 91 PHE B O 1
ATOM 3627 N N . GLU B 1 92 ? 10.688 -7.824 14.43 1 28.48 92 GLU B N 1
ATOM 3628 C CA . GLU B 1 92 ? 9.875 -9.039 14.398 1 28.48 92 GLU B CA 1
ATOM 3629 C C . GLU B 1 92 ? 8.391 -8.727 14.539 1 28.48 92 GLU B C 1
ATOM 3631 O O . GLU B 1 92 ? 8.016 -7.84 15.312 1 28.48 92 GLU B O 1
ATOM 3636 N N . CYS B 1 93 ? 7.637 -8.961 13.5 1 31.45 93 CYS B N 1
ATOM 3637 C CA . CYS B 1 93 ? 6.203 -9.148 13.68 1 31.45 93 CYS B CA 1
ATOM 3638 C C . CYS B 1 93 ? 5.898 -9.766 15.047 1 31.45 93 CYS B C 1
ATOM 3640 O O . CYS B 1 93 ? 6.348 -10.867 15.344 1 31.45 93 CYS B O 1
ATOM 3642 N N . ASN B 1 94 ? 6.059 -8.977 16.047 1 31.47 94 ASN B N 1
ATOM 3643 C CA . ASN B 1 94 ? 5.766 -9.586 17.344 1 31.47 94 ASN B CA 1
ATOM 3644 C C . ASN B 1 94 ? 4.707 -10.68 17.219 1 31.47 94 ASN B C 1
ATOM 3646 O O . ASN B 1 94 ? 3.564 -10.406 16.859 1 31.47 94 ASN B O 1
ATOM 3650 N N . ASN B 1 95 ? 5.086 -11.852 16.938 1 28.58 95 ASN B N 1
ATOM 3651 C CA . ASN B 1 95 ? 4.41 -13.102 17.266 1 28.58 95 ASN B CA 1
ATOM 3652 C C . ASN B 1 95 ? 3.836 -13.086 18.672 1 28.58 95 ASN B C 1
ATOM 3654 O O . ASN B 1 95 ? 4.586 -13.07 19.656 1 28.58 95 ASN B O 1
ATOM 3658 N N . ALA B 1 96 ? 2.791 -12.43 19.016 1 29.25 96 ALA B N 1
ATOM 3659 C CA . ALA B 1 96 ? 2.332 -13.156 20.203 1 29.25 96 ALA B CA 1
ATOM 3660 C C . ALA B 1 96 ? 2.762 -14.617 20.156 1 29.25 96 ALA B C 1
ATOM 3662 O O . ALA B 1 96 ? 2.359 -15.359 19.266 1 29.25 96 ALA B O 1
ATOM 3663 N N . SER B 1 97 ? 4.008 -14.875 20.516 1 28.14 97 SER B N 1
ATOM 3664 C CA . SER B 1 97 ? 4.344 -16.266 20.812 1 28.14 97 SER B CA 1
ATOM 3665 C C . SER B 1 97 ? 3.172 -16.984 21.469 1 28.14 97 SER B C 1
ATOM 3667 O O . SER B 1 97 ? 3.002 -16.906 22.688 1 28.14 97 SER B O 1
ATOM 3669 N N . HIS B 1 98 ? 1.949 -16.797 20.984 1 30.8 98 HIS B N 1
ATOM 3670 C CA . HIS B 1 98 ? 1.278 -18.031 21.422 1 30.8 98 HIS B CA 1
ATOM 3671 C C . HIS B 1 98 ? 2.209 -19.234 21.328 1 30.8 98 HIS B C 1
ATOM 3673 O O . HIS B 1 98 ? 2.609 -19.625 20.219 1 30.8 98 HIS B O 1
ATOM 3679 N N . GLN B 1 99 ? 3.09 -19.297 22.266 1 30.59 99 GLN B N 1
ATOM 3680 C CA . GLN B 1 99 ? 3.592 -20.656 22.344 1 30.59 99 GLN B CA 1
ATOM 3681 C C . GLN B 1 99 ? 2.5 -21.672 21.984 1 30.59 99 GLN B C 1
ATOM 3683 O O . GLN B 1 99 ? 1.45 -21.703 22.625 1 30.59 99 GLN B O 1
ATOM 3688 N N . PRO B 1 100 ? 2.361 -21.953 20.672 1 33.88 100 PRO B N 1
ATOM 3689 C CA . PRO B 1 100 ? 1.439 -23.094 20.625 1 33.88 100 PRO B CA 1
ATOM 3690 C C . PRO B 1 100 ? 1.625 -24.047 21.812 1 33.88 100 PRO B C 1
ATOM 3692 O O . PRO B 1 100 ? 2.719 -24.141 22.375 1 33.88 100 PRO B O 1
ATOM 3695 N N . GLY B 1 101 ? 0.658 -24.125 22.562 1 34.53 101 GLY B N 1
ATOM 3696 C CA . GLY B 1 101 ? 0.866 -25.344 23.328 1 34.53 101 GLY B CA 1
ATOM 3697 C C . GLY B 1 101 ? 1.588 -26.422 22.547 1 34.53 101 GLY B C 1
ATOM 3698 O O . GLY B 1 101 ? 1.779 -26.297 21.328 1 34.53 101 GLY B O 1
ATOM 3699 N N . PRO B 1 102 ? 2.244 -27.391 23.156 1 38.34 102 PRO B N 1
ATOM 3700 C CA . PRO B 1 102 ? 2.893 -28.5 22.469 1 38.34 102 PRO B CA 1
ATOM 3701 C C . PRO B 1 102 ? 2.219 -28.828 21.141 1 38.34 102 PRO B C 1
ATOM 3703 O O . PRO B 1 102 ? 2.863 -29.375 20.234 1 38.34 102 PRO B O 1
ATOM 3706 N N . SER B 1 103 ? 0.856 -28.812 21 1 41.06 103 SER B N 1
ATOM 3707 C CA . SER B 1 103 ? 0.17 -29.312 19.812 1 41.06 103 SER B CA 1
ATOM 3708 C C . SER B 1 103 ? 0.083 -28.234 18.734 1 41.06 103 SER B C 1
ATOM 3710 O O . SER B 1 103 ? -0.715 -28.344 17.797 1 41.06 103 SER B O 1
ATOM 3712 N N . ALA B 1 104 ? 0.591 -27.047 18.859 1 46.91 104 ALA B N 1
ATOM 3713 C CA . ALA B 1 104 ? 0.336 -26 17.875 1 46.91 104 ALA B CA 1
ATOM 3714 C C . ALA B 1 104 ? 1.083 -26.281 16.578 1 46.91 104 ALA B C 1
ATOM 3716 O O . ALA B 1 104 ? 2.301 -26.469 16.578 1 46.91 104 ALA B O 1
ATOM 3717 N N . LYS B 1 105 ? 0.453 -26.797 15.469 1 53.16 105 LYS B N 1
ATOM 3718 C CA . LYS B 1 105 ? 0.961 -27.094 14.133 1 53.16 105 LYS B CA 1
ATOM 3719 C C . LYS B 1 105 ? 1.79 -25.938 13.586 1 53.16 105 LYS B C 1
ATOM 3721 O O . LYS B 1 105 ? 1.455 -24.781 13.797 1 53.16 105 LYS B O 1
ATOM 3726 N N . PRO B 1 106 ? 2.975 -26.203 13.195 1 65.5 106 PRO B N 1
ATOM 3727 C CA . PRO B 1 106 ? 3.893 -25.188 12.703 1 65.5 106 PRO B CA 1
ATOM 3728 C C . PRO B 1 106 ? 3.268 -24.297 11.633 1 65.5 106 PRO B C 1
ATOM 3730 O O . PRO B 1 106 ? 2.443 -24.766 10.844 1 65.5 106 PRO B O 1
ATOM 3733 N N . MET B 1 107 ? 3.42 -22.969 11.742 1 77.94 107 MET B N 1
ATOM 3734 C CA . MET B 1 107 ? 2.91 -21.969 10.805 1 77.94 107 MET B CA 1
ATOM 3735 C C . MET B 1 107 ? 3.48 -22.188 9.414 1 77.94 107 MET B C 1
ATOM 3737 O O . MET B 1 107 ? 4.68 -22.422 9.258 1 77.94 107 MET B O 1
ATOM 3741 N N . THR B 1 108 ? 2.588 -22.531 8.438 1 90.75 108 THR B N 1
ATOM 3742 C CA . THR B 1 108 ? 3.016 -22.672 7.051 1 90.75 108 THR B CA 1
ATOM 3743 C C . THR B 1 108 ? 3.244 -21.312 6.402 1 90.75 108 THR B C 1
ATOM 3745 O O . THR B 1 108 ? 2.518 -20.359 6.68 1 90.75 108 THR B O 1
ATOM 3748 N N . SER B 1 109 ? 4.344 -21.266 5.59 1 95.69 109 SER B N 1
ATOM 3749 C CA . SER B 1 109 ? 4.699 -20 4.969 1 95.69 109 SER B CA 1
ATOM 3750 C C . SER B 1 109 ? 4.844 -20.141 3.457 1 95.69 109 SER B C 1
ATOM 3752 O O . SER B 1 109 ? 5.262 -21.188 2.967 1 95.69 109 SER B O 1
ATOM 3754 N N . ILE B 1 110 ? 4.445 -19.125 2.732 1 98.44 110 ILE B N 1
ATOM 3755 C CA . ILE B 1 110 ? 4.566 -19.031 1.282 1 98.44 110 ILE B CA 1
ATOM 3756 C C . ILE B 1 110 ? 5.484 -17.859 0.918 1 98.44 110 ILE B C 1
ATOM 3758 O O . ILE B 1 110 ? 5.398 -16.797 1.514 1 98.44 110 ILE B O 1
ATOM 3762 N N . VAL B 1 111 ? 6.387 -18.094 0.01 1 98.69 111 VAL B N 1
ATOM 3763 C CA . VAL B 1 111 ? 7.086 -17 -0.657 1 98.69 111 VAL B CA 1
ATOM 3764 C C . VAL B 1 111 ? 6.562 -16.844 -2.084 1 98.69 111 VAL B C 1
ATOM 3766 O O . VAL B 1 111 ? 6.59 -17.797 -2.865 1 98.69 111 VAL B O 1
ATOM 3769 N N . GLN B 1 112 ? 6.051 -15.695 -2.391 1 98.88 112 GLN B N 1
ATOM 3770 C CA . GLN B 1 112 ? 5.562 -15.406 -3.736 1 98.88 112 GLN B CA 1
ATOM 3771 C C . GLN B 1 112 ? 6.539 -14.516 -4.492 1 98.88 112 GLN B C 1
ATOM 3773 O O . GLN B 1 112 ? 6.809 -13.383 -4.074 1 98.88 112 GLN B O 1
ATOM 3778 N N . ILE B 1 113 ? 7.02 -14.977 -5.574 1 98.88 113 ILE B N 1
ATOM 3779 C CA . ILE B 1 113 ? 7.805 -14.164 -6.496 1 98.88 113 ILE B CA 1
ATOM 3780 C C . ILE B 1 113 ? 7.086 -14.062 -7.836 1 98.88 113 ILE B C 1
ATOM 3782 O O . ILE B 1 113 ? 6.301 -14.945 -8.195 1 98.88 113 ILE B O 1
ATOM 3786 N N . SER B 1 114 ? 7.316 -12.969 -8.531 1 98.75 114 SER B N 1
ATOM 3787 C CA . SER B 1 114 ? 6.66 -12.75 -9.82 1 98.75 114 SER B CA 1
ATOM 3788 C C . SER B 1 114 ? 7.484 -11.836 -10.711 1 98.75 114 SER B C 1
ATOM 3790 O O . SER B 1 114 ? 8.336 -11.094 -10.227 1 98.75 114 SER B O 1
ATOM 3792 N N . ASP B 1 115 ? 7.277 -11.938 -11.984 1 98.56 115 ASP B N 1
ATOM 3793 C CA . ASP B 1 115 ? 7.824 -11.008 -12.969 1 98.56 115 ASP B CA 1
ATOM 3794 C C . ASP B 1 115 ? 9.336 -10.883 -12.82 1 98.56 115 ASP B C 1
ATOM 3796 O O . ASP B 1 115 ? 9.867 -9.766 -12.742 1 98.56 115 ASP B O 1
ATOM 3800 N N . THR B 1 116 ? 9.922 -12.031 -12.742 1 98.69 116 THR B N 1
ATOM 3801 C CA . THR B 1 116 ? 11.375 -12.062 -12.633 1 98.69 116 THR B CA 1
ATOM 3802 C C . THR B 1 116 ? 12.031 -11.688 -13.961 1 98.69 116 THR B C 1
ATOM 3804 O O . THR B 1 116 ? 13.156 -11.195 -13.984 1 98.69 116 THR B O 1
ATOM 3807 N N . HIS B 1 117 ? 11.414 -12 -15 1 98.5 117 HIS B N 1
ATOM 3808 C CA . HIS B 1 117 ? 11.883 -11.648 -16.344 1 98.5 117 HIS B CA 1
ATOM 3809 C C . HIS B 1 117 ? 13.344 -12.023 -16.531 1 98.5 117 HIS B C 1
ATOM 3811 O O . HIS B 1 117 ? 14.156 -11.195 -16.938 1 98.5 117 HIS B O 1
ATOM 3817 N N . PHE B 1 118 ? 13.703 -13.234 -16.297 1 98.56 118 PHE B N 1
ATOM 3818 C CA . PHE B 1 118 ? 15.055 -13.68 -16.625 1 98.56 118 PHE B CA 1
ATOM 3819 C C . PHE B 1 118 ? 15.43 -13.25 -18.047 1 98.56 118 PHE B C 1
ATOM 3821 O O . PHE B 1 118 ? 14.711 -13.547 -19 1 98.56 118 PHE B O 1
ATOM 3828 N N . GLY B 1 119 ? 16.469 -12.703 -18.281 1 97.88 119 GLY B N 1
ATOM 3829 C CA . GLY B 1 119 ? 16.922 -11.93 -19.422 1 97.88 119 GLY B CA 1
ATOM 3830 C C . GLY B 1 119 ? 17.203 -10.477 -19.094 1 97.88 119 GLY B C 1
ATOM 3831 O O . GLY B 1 119 ? 17.953 -9.812 -19.797 1 97.88 119 GLY B O 1
ATOM 3832 N N . THR B 1 120 ? 16.5 -9.961 -18 1 98.06 120 THR B N 1
ATOM 3833 C CA . THR B 1 120 ? 16.734 -8.617 -17.5 1 98.06 120 THR B CA 1
ATOM 3834 C C . THR B 1 120 ? 16.891 -8.625 -15.984 1 98.06 120 THR B C 1
ATOM 3836 O O . THR B 1 120 ? 16.797 -7.582 -15.336 1 98.06 120 THR B O 1
ATOM 3839 N N . GLU B 1 121 ? 17.016 -9.828 -15.414 1 97.81 121 GLU B N 1
ATOM 3840 C CA . GLU B 1 121 ? 17.219 -9.953 -13.969 1 97.81 121 GLU B CA 1
ATOM 3841 C C . GLU B 1 121 ? 18.547 -9.32 -13.539 1 97.81 121 GLU B C 1
ATOM 3843 O O . GLU B 1 121 ? 19.484 -9.25 -14.328 1 97.81 121 GLU B O 1
ATOM 3848 N N . GLN B 1 122 ? 18.578 -8.883 -12.352 1 97.81 122 GLN B N 1
ATOM 3849 C CA . GLN B 1 122 ? 19.781 -8.273 -11.781 1 97.81 122 GLN B CA 1
ATOM 3850 C C . GLN B 1 122 ? 20.5 -9.25 -10.852 1 97.81 122 GLN B C 1
ATOM 3852 O O . GLN B 1 122 ? 19.984 -9.602 -9.789 1 97.81 122 GLN B O 1
ATOM 3857 N N . PRO B 1 123 ? 21.719 -9.617 -11.164 1 97.88 123 PRO B N 1
ATOM 3858 C CA . PRO B 1 123 ? 22.438 -10.633 -10.391 1 97.88 123 PRO B CA 1
ATOM 3859 C C . PRO B 1 123 ? 22.484 -10.312 -8.898 1 97.88 123 PRO B C 1
ATOM 3861 O O . PRO B 1 123 ? 22.328 -11.203 -8.07 1 97.88 123 PRO B O 1
ATOM 3864 N N . ALA B 1 124 ? 22.703 -9.078 -8.594 1 97.94 124 ALA B N 1
ATOM 3865 C CA . ALA B 1 124 ? 22.781 -8.695 -7.188 1 97.94 124 ALA B CA 1
ATOM 3866 C C . ALA B 1 124 ? 21.438 -8.922 -6.48 1 97.94 124 ALA B C 1
ATOM 3868 O O . ALA B 1 124 ? 21.406 -9.273 -5.297 1 97.94 124 ALA B O 1
ATOM 3869 N N . VAL B 1 125 ? 20.359 -8.664 -7.137 1 98.44 125 VAL B N 1
ATOM 3870 C CA . VAL B 1 125 ? 19.031 -8.859 -6.562 1 98.44 125 VAL B CA 1
ATOM 3871 C C . VAL B 1 125 ? 18.734 -10.352 -6.422 1 98.44 125 VAL B C 1
ATOM 3873 O O . VAL B 1 125 ? 18.141 -10.781 -5.43 1 98.44 125 VAL B O 1
ATOM 3876 N N . VAL B 1 126 ? 19.172 -11.156 -7.375 1 98.62 126 VAL B N 1
ATOM 3877 C CA . VAL B 1 126 ? 19.047 -12.609 -7.312 1 98.62 126 VAL B CA 1
ATOM 3878 C C . VAL B 1 126 ? 19.75 -13.133 -6.059 1 98.62 126 VAL B C 1
ATOM 3880 O O . VAL B 1 126 ? 19.172 -13.914 -5.297 1 98.62 126 VAL B O 1
ATOM 3883 N N . GLN B 1 127 ? 20.906 -12.648 -5.887 1 98.31 127 GLN B N 1
ATOM 3884 C CA . GLN B 1 127 ? 21.688 -13.078 -4.719 1 98.31 127 GLN B CA 1
ATOM 3885 C C . GLN B 1 127 ? 20.984 -12.664 -3.426 1 98.31 127 GLN B C 1
ATOM 3887 O O . GLN B 1 127 ? 20.938 -13.445 -2.467 1 98.31 127 GLN B O 1
ATOM 3892 N N . ALA B 1 128 ? 20.484 -11.484 -3.414 1 98.44 128 ALA B N 1
ATOM 3893 C CA . ALA B 1 128 ? 19.797 -10.992 -2.227 1 98.44 128 ALA B CA 1
ATOM 3894 C C . ALA B 1 128 ? 18.594 -11.883 -1.884 1 98.44 128 ALA B C 1
ATOM 3896 O O . ALA B 1 128 ? 18.328 -12.148 -0.709 1 98.44 128 ALA B O 1
ATOM 3897 N N . LEU B 1 129 ? 17.891 -12.281 -2.873 1 98.56 129 LEU B N 1
ATOM 3898 C CA . LEU B 1 129 ? 16.734 -13.141 -2.635 1 98.56 129 LEU B CA 1
ATOM 3899 C C . LEU B 1 129 ? 17.172 -14.516 -2.146 1 98.56 129 LEU B C 1
ATOM 3901 O O . LEU B 1 129 ? 16.562 -15.078 -1.233 1 98.56 129 LEU B O 1
ATOM 3905 N N . GLU B 1 130 ? 18.172 -15.078 -2.768 1 98.38 130 GLU B N 1
ATOM 3906 C CA . GLU B 1 130 ? 18.703 -16.359 -2.326 1 98.38 130 GLU B CA 1
ATOM 3907 C C . GLU B 1 130 ? 19.156 -16.312 -0.868 1 98.38 130 GLU B C 1
ATOM 3909 O O . GLU B 1 130 ? 18.875 -17.234 -0.093 1 98.38 130 GLU B O 1
ATOM 3914 N N . ASP B 1 131 ? 19.797 -15.227 -0.519 1 98.12 131 ASP B N 1
ATOM 3915 C CA . ASP B 1 131 ? 20.203 -15.031 0.87 1 98.12 131 ASP B CA 1
ATOM 3916 C C . ASP B 1 131 ? 19 -15 1.799 1 98.12 131 ASP B C 1
ATOM 3918 O O . ASP B 1 131 ? 19.016 -15.602 2.873 1 98.12 131 ASP B O 1
ATOM 3922 N N . HIS B 1 132 ? 18.031 -14.336 1.383 1 97.94 132 HIS B N 1
ATOM 3923 C CA . HIS B 1 132 ? 16.812 -14.234 2.188 1 97.94 132 HIS B CA 1
ATOM 3924 C C . HIS B 1 132 ? 16.188 -15.609 2.408 1 97.94 132 HIS B C 1
ATOM 3926 O O . HIS B 1 132 ? 15.797 -15.945 3.531 1 97.94 132 HIS B O 1
ATOM 3932 N N . VAL B 1 133 ? 16.078 -16.375 1.399 1 97.88 133 VAL B N 1
ATOM 3933 C CA . VAL B 1 133 ? 15.438 -17.688 1.476 1 97.88 133 VAL B CA 1
ATOM 3934 C C . VAL B 1 133 ? 16.281 -18.625 2.346 1 97.88 133 VAL B C 1
ATOM 3936 O O . VAL B 1 133 ? 15.742 -19.422 3.107 1 97.88 133 VAL B O 1
ATOM 3939 N N . ARG B 1 134 ? 17.547 -18.516 2.248 1 97.12 134 ARG B N 1
ATOM 3940 C CA . ARG B 1 134 ? 18.422 -19.312 3.102 1 97.12 134 ARG B CA 1
ATOM 3941 C C . ARG B 1 134 ? 18.188 -19 4.574 1 97.12 134 ARG B C 1
ATOM 3943 O O . ARG B 1 134 ? 18.188 -19.891 5.414 1 97.12 134 ARG B O 1
ATOM 3950 N N . GLU B 1 135 ? 17.922 -17.766 4.816 1 96.56 135 GLU B N 1
ATOM 3951 C CA . GLU B 1 135 ? 17.766 -17.297 6.191 1 96.56 135 GLU B CA 1
ATOM 3952 C C . GLU B 1 135 ? 16.375 -17.625 6.723 1 96.56 135 GLU B C 1
ATOM 3954 O O . GLU B 1 135 ? 16.203 -17.938 7.902 1 96.56 135 GLU B O 1
ATOM 3959 N N . HIS B 1 136 ? 15.414 -17.578 5.836 1 95.88 136 HIS B N 1
ATOM 3960 C CA . HIS B 1 136 ? 14.047 -17.578 6.348 1 95.88 136 HIS B CA 1
ATOM 3961 C C . HIS B 1 136 ? 13.289 -18.828 5.895 1 95.88 136 HIS B C 1
ATOM 3963 O O . HIS B 1 136 ? 12.219 -19.141 6.426 1 95.88 136 HIS B O 1
ATOM 3969 N N . ARG B 1 137 ? 13.758 -19.547 4.926 1 96.44 137 ARG B N 1
ATOM 3970 C CA . ARG B 1 137 ? 13.125 -20.75 4.391 1 96.44 137 ARG B CA 1
ATOM 3971 C C . ARG B 1 137 ? 11.672 -20.484 4.008 1 96.44 137 ARG B C 1
ATOM 3973 O O . ARG B 1 137 ? 11.211 -19.344 4.07 1 96.44 137 ARG B O 1
ATOM 3980 N N . ALA B 1 138 ? 10.961 -21.391 3.453 1 96.94 138 ALA B N 1
ATOM 3981 C CA . ALA B 1 138 ? 9.539 -21.328 3.115 1 96.94 138 ALA B CA 1
ATOM 3982 C C . ALA B 1 138 ? 9 -22.719 2.779 1 96.94 138 ALA B C 1
ATOM 3984 O O . ALA B 1 138 ? 9.742 -23.578 2.279 1 96.94 138 ALA B O 1
ATOM 3985 N N . ASP B 1 139 ? 7.75 -22.922 3.086 1 97.5 139 ASP B N 1
ATOM 3986 C CA . ASP B 1 139 ? 7.129 -24.203 2.779 1 97.5 139 ASP B CA 1
ATOM 3987 C C . ASP B 1 139 ? 6.793 -24.312 1.293 1 97.5 139 ASP B C 1
ATOM 3989 O O . ASP B 1 139 ? 6.832 -25.406 0.718 1 97.5 139 ASP B O 1
ATOM 3993 N N . LEU B 1 140 ? 6.477 -23.203 0.72 1 98.44 140 LEU B N 1
ATOM 3994 C CA . LEU B 1 140 ? 6.07 -23.203 -0.681 1 98.44 140 LEU B CA 1
ATOM 3995 C C . LEU B 1 140 ? 6.555 -21.938 -1.381 1 98.44 140 LEU B C 1
ATOM 3997 O O . LEU B 1 140 ? 6.418 -20.844 -0.844 1 98.44 140 LEU B O 1
ATOM 4001 N N . LEU B 1 141 ? 7.152 -22.094 -2.498 1 98.75 141 LEU B N 1
ATOM 4002 C CA . LEU B 1 141 ? 7.43 -21 -3.422 1 98.75 141 LEU B CA 1
ATOM 4003 C C . LEU B 1 141 ? 6.352 -20.922 -4.5 1 98.75 141 LEU B C 1
ATOM 4005 O O . LEU B 1 141 ? 6.102 -21.891 -5.215 1 98.75 141 LEU B O 1
ATOM 4009 N N . VAL B 1 142 ? 5.703 -19.812 -4.551 1 98.88 142 VAL B N 1
ATOM 4010 C CA . VAL B 1 142 ? 4.762 -19.531 -5.629 1 98.88 142 VAL B CA 1
ATOM 4011 C C . VAL B 1 142 ? 5.414 -18.609 -6.652 1 98.88 142 VAL B C 1
ATOM 4013 O O . VAL B 1 142 ? 5.746 -17.453 -6.336 1 98.88 142 VAL B O 1
ATOM 4016 N N . PHE B 1 143 ? 5.645 -19.078 -7.832 1 98.81 143 PHE B N 1
ATOM 4017 C CA . PHE B 1 143 ? 6.152 -18.312 -8.961 1 98.81 143 PHE B CA 1
ATOM 4018 C C . PHE B 1 143 ? 5.023 -17.938 -9.914 1 98.81 143 PHE B C 1
ATOM 4020 O O . PHE B 1 143 ? 4.645 -18.75 -10.773 1 98.81 143 PHE B O 1
ATOM 4027 N N . SER B 1 144 ? 4.566 -16.641 -9.828 1 98.62 144 SER B N 1
ATOM 4028 C CA . SER B 1 144 ? 3.26 -16.297 -10.383 1 98.62 144 SER B CA 1
ATOM 4029 C C . SER B 1 144 ? 3.389 -15.695 -11.773 1 98.62 144 SER B C 1
ATOM 4031 O O . SER B 1 144 ? 2.635 -14.789 -12.141 1 98.62 144 SER B O 1
ATOM 4033 N N . GLY B 1 145 ? 4.363 -16.125 -12.539 1 97.88 145 GLY B N 1
ATOM 4034 C CA . GLY B 1 145 ? 4.348 -15.844 -13.969 1 97.88 145 GLY B CA 1
ATOM 4035 C C . GLY B 1 145 ? 5.328 -14.766 -14.383 1 97.88 145 GLY B C 1
ATOM 4036 O O . GLY B 1 145 ? 5.996 -14.172 -13.531 1 97.88 145 GLY B O 1
ATOM 4037 N N . ASP B 1 146 ? 5.441 -14.656 -15.75 1 97.94 146 ASP B N 1
ATOM 4038 C CA . ASP B 1 146 ? 6.434 -13.797 -16.391 1 97.94 146 ASP B CA 1
ATOM 4039 C C . ASP B 1 146 ? 7.84 -14.117 -15.883 1 97.94 146 ASP B C 1
ATOM 4041 O O . ASP B 1 146 ? 8.562 -13.219 -15.453 1 97.94 146 ASP B O 1
ATOM 4045 N N . ILE B 1 147 ? 8.102 -15.336 -16.031 1 98.5 147 ILE B N 1
ATOM 4046 C CA . ILE B 1 147 ? 9.367 -15.922 -15.617 1 98.5 147 ILE B CA 1
ATOM 4047 C C . ILE B 1 147 ? 10.508 -15.359 -16.469 1 98.5 147 ILE B C 1
ATOM 4049 O O . ILE B 1 147 ? 11.555 -14.984 -15.938 1 98.5 147 ILE B O 1
ATOM 4053 N N . THR B 1 148 ? 10.219 -15.219 -17.75 1 98 148 THR B N 1
ATOM 4054 C CA . THR B 1 148 ? 11.234 -14.805 -18.719 1 98 148 THR B CA 1
ATOM 4055 C C . THR B 1 148 ? 10.852 -13.469 -19.359 1 98 148 THR B C 1
ATOM 4057 O O . THR B 1 148 ? 9.695 -13.062 -19.312 1 98 148 THR B O 1
ATOM 4060 N N . GLN B 1 149 ? 11.867 -12.875 -19.969 1 97 149 GLN B N 1
ATOM 4061 C CA . GLN B 1 149 ? 11.625 -11.641 -20.703 1 97 149 GLN B CA 1
ATOM 4062 C C . GLN B 1 149 ? 11.047 -11.93 -22.094 1 97 149 GLN B C 1
ATOM 4064 O O . GLN B 1 149 ? 10.172 -11.203 -22.562 1 97 149 GLN B O 1
ATOM 4069 N N . ARG B 1 150 ? 11.57 -13.109 -22.719 1 94.19 150 ARG B N 1
ATOM 4070 C CA . ARG B 1 150 ? 11.203 -13.32 -24.125 1 94.19 150 ARG B CA 1
ATOM 4071 C C . ARG B 1 150 ? 10.969 -14.805 -24.406 1 94.19 150 ARG B C 1
ATOM 4073 O O . ARG B 1 150 ? 11.078 -15.25 -25.547 1 94.19 150 ARG B O 1
ATOM 4080 N N . ALA B 1 151 ? 10.875 -15.617 -23.453 1 94.94 151 ALA B N 1
ATOM 4081 C CA . ALA B 1 151 ? 10.547 -17.031 -23.578 1 94.94 151 ALA B CA 1
ATOM 4082 C C . ALA B 1 151 ? 11.648 -17.797 -24.297 1 94.94 151 ALA B C 1
ATOM 4084 O O . ALA B 1 151 ? 11.367 -18.703 -25.094 1 94.94 151 ALA B O 1
ATOM 4085 N N . ARG B 1 152 ? 12.852 -17.375 -24.109 1 94.75 152 ARG B N 1
ATOM 4086 C CA . ARG B 1 152 ? 13.977 -18.078 -24.734 1 94.75 152 ARG B CA 1
ATOM 4087 C C . ARG B 1 152 ? 14.438 -19.25 -23.875 1 94.75 152 ARG B C 1
ATOM 4089 O O . ARG B 1 152 ? 14.328 -19.219 -22.656 1 94.75 152 ARG B O 1
ATOM 4096 N N . ARG B 1 153 ? 14.984 -20.219 -24.562 1 95.12 153 ARG B N 1
ATOM 4097 C CA . ARG B 1 153 ? 15.414 -21.438 -23.906 1 95.12 153 ARG B CA 1
ATOM 4098 C C . ARG B 1 153 ? 16.406 -21.141 -22.781 1 95.12 153 ARG B C 1
ATOM 4100 O O . ARG B 1 153 ? 16.297 -21.672 -21.688 1 95.12 153 ARG B O 1
ATOM 4107 N N . GLY B 1 154 ? 17.375 -20.312 -23.078 1 97.44 154 GLY B N 1
ATOM 4108 C CA . GLY B 1 154 ? 18.375 -19.969 -22.094 1 97.44 154 GLY B CA 1
ATOM 4109 C C . GLY B 1 154 ? 17.797 -19.25 -20.891 1 97.44 154 GLY B C 1
ATOM 4110 O O . GLY B 1 154 ? 18.266 -19.438 -19.75 1 97.44 154 GLY B O 1
ATOM 4111 N N . GLN B 1 155 ? 16.844 -18.438 -21.078 1 97.88 155 GLN B N 1
ATOM 4112 C CA . GLN B 1 155 ? 16.188 -17.703 -19.984 1 97.88 155 GLN B CA 1
ATOM 4113 C C . GLN B 1 155 ? 15.43 -18.656 -19.062 1 97.88 155 GLN B C 1
ATOM 4115 O O . GLN B 1 155 ? 15.508 -18.531 -17.844 1 97.88 155 GLN B O 1
ATOM 4120 N N . PHE B 1 156 ? 14.734 -19.609 -19.609 1 98.06 156 PHE B N 1
ATOM 4121 C CA . PHE B 1 156 ? 14.047 -20.625 -18.812 1 98.06 156 PHE B CA 1
ATOM 4122 C C . PHE B 1 156 ? 15.047 -21.469 -18.031 1 98.06 156 PHE B C 1
ATOM 4124 O O . PHE B 1 156 ? 14.805 -21.812 -16.875 1 98.06 156 PHE B O 1
ATOM 4131 N N . ALA B 1 157 ? 16.125 -21.781 -18.719 1 98.19 157 ALA B N 1
ATOM 4132 C CA . ALA B 1 157 ? 17.156 -22.578 -18.047 1 98.19 157 ALA B CA 1
ATOM 4133 C C . ALA B 1 157 ? 17.703 -21.844 -16.828 1 98.19 157 ALA B C 1
ATOM 4135 O O . ALA B 1 157 ? 17.891 -22.453 -15.766 1 98.19 157 ALA B O 1
ATOM 4136 N N . SER B 1 158 ? 17.938 -20.594 -17.016 1 98.38 158 SER B N 1
ATOM 4137 C CA . SER B 1 158 ? 18.422 -19.781 -15.906 1 98.38 158 SER B CA 1
ATOM 4138 C C . SER B 1 158 ? 17.406 -19.719 -14.773 1 98.38 158 SER B C 1
ATOM 4140 O O . SER B 1 158 ? 17.781 -19.828 -13.602 1 98.38 158 SER B O 1
ATOM 4142 N N . ALA B 1 159 ? 16.234 -19.578 -15.078 1 98.69 159 ALA B N 1
ATOM 4143 C CA . ALA B 1 159 ? 15.164 -19.516 -14.078 1 98.69 159 ALA B CA 1
ATOM 4144 C C . ALA B 1 159 ? 15.039 -20.844 -13.344 1 98.69 159 ALA B C 1
ATOM 4146 O O . ALA B 1 159 ? 14.891 -20.875 -12.117 1 98.69 159 ALA B O 1
ATOM 4147 N N . ALA B 1 160 ? 15.086 -21.922 -14.102 1 98.44 160 ALA B N 1
ATOM 4148 C CA . ALA B 1 160 ? 14.984 -23.25 -13.5 1 98.44 160 ALA B CA 1
ATOM 4149 C C . ALA B 1 160 ? 16.141 -23.5 -12.539 1 98.44 160 ALA B C 1
ATOM 4151 O O . ALA B 1 160 ? 15.945 -24.062 -11.461 1 98.44 160 ALA B O 1
ATOM 4152 N N . ALA B 1 161 ? 17.312 -23.062 -12.953 1 98.38 161 ALA B N 1
ATOM 4153 C CA . ALA B 1 161 ? 18.469 -23.203 -12.078 1 98.38 161 ALA B CA 1
ATOM 4154 C C . ALA B 1 161 ? 18.297 -22.391 -10.805 1 98.38 161 ALA B C 1
ATOM 4156 O O . ALA B 1 161 ? 18.656 -22.844 -9.711 1 98.38 161 ALA B O 1
ATOM 4157 N N . PHE B 1 162 ? 17.859 -21.25 -10.938 1 98.62 162 PHE B N 1
ATOM 4158 C CA . PHE B 1 162 ? 17.562 -20.375 -9.805 1 98.62 162 PHE B CA 1
ATOM 4159 C C . PHE B 1 162 ? 16.594 -21.047 -8.844 1 98.62 162 PHE B C 1
ATOM 4161 O O . PHE B 1 162 ? 16.828 -21.078 -7.633 1 98.62 162 PHE B O 1
ATOM 4168 N N . VAL B 1 163 ? 15.484 -21.594 -9.281 1 98.56 163 VAL B N 1
ATOM 4169 C CA . VAL B 1 163 ? 14.461 -22.25 -8.477 1 98.56 163 VAL B CA 1
ATOM 4170 C C . VAL B 1 163 ? 15.078 -23.453 -7.746 1 98.56 163 VAL B C 1
ATOM 4172 O O . VAL B 1 163 ? 14.797 -23.672 -6.566 1 98.56 163 VAL B O 1
ATOM 4175 N N . ARG B 1 164 ? 15.93 -24.219 -8.461 1 98.06 164 ARG B N 1
ATOM 4176 C CA . ARG B 1 164 ? 16.594 -25.344 -7.836 1 98.06 164 ARG B CA 1
ATOM 4177 C C . ARG B 1 164 ? 17.469 -24.906 -6.664 1 98.06 164 ARG B C 1
ATOM 4179 O O . ARG B 1 164 ? 17.531 -25.578 -5.641 1 98.06 164 ARG B O 1
ATOM 4186 N N . ARG B 1 165 ? 18.094 -23.781 -6.844 1 98.12 165 ARG B N 1
ATOM 4187 C CA . ARG B 1 165 ? 18.906 -23.25 -5.758 1 98.12 165 ARG B CA 1
ATOM 4188 C C . ARG B 1 165 ? 18.047 -22.859 -4.562 1 98.12 165 ARG B C 1
ATOM 4190 O O . ARG B 1 165 ? 18.422 -23.109 -3.414 1 98.12 165 ARG B O 1
ATOM 4197 N N . LEU B 1 166 ? 16.922 -22.281 -4.844 1 98.19 166 LEU B N 1
ATOM 4198 C CA . LEU B 1 166 ? 16.031 -21.906 -3.75 1 98.19 166 LEU B CA 1
ATOM 4199 C C . LEU B 1 166 ? 15.516 -23.141 -3.02 1 98.19 166 LEU B C 1
ATOM 4201 O O . LEU B 1 166 ? 15.398 -23.141 -1.793 1 98.19 166 LEU B O 1
ATOM 4205 N N . GLU B 1 167 ? 15.219 -24.172 -3.752 1 97.44 167 GLU B N 1
ATOM 4206 C CA . GLU B 1 167 ? 14.781 -25.422 -3.156 1 97.44 167 GLU B CA 1
ATOM 4207 C C . GLU B 1 167 ? 15.867 -26.016 -2.26 1 97.44 167 GLU B C 1
ATOM 4209 O O . GLU B 1 167 ? 15.586 -26.484 -1.153 1 97.44 167 GLU B O 1
ATOM 4214 N N . ALA B 1 168 ? 17.016 -25.938 -2.686 1 97.06 168 ALA B N 1
ATOM 4215 C CA . ALA B 1 168 ? 18.141 -26.438 -1.908 1 97.06 168 ALA B CA 1
ATOM 4216 C C . ALA B 1 168 ? 18.359 -25.609 -0.644 1 97.06 168 ALA B C 1
ATOM 4218 O O . ALA B 1 168 ? 18.828 -26.125 0.373 1 97.06 168 ALA B O 1
ATOM 4219 N N . ASP B 1 169 ? 17.953 -24.406 -0.733 1 94.69 169 ASP B N 1
ATOM 4220 C CA . ASP B 1 169 ? 18.219 -23.469 0.351 1 94.69 169 ASP B CA 1
ATOM 4221 C C . ASP B 1 169 ? 17.078 -23.469 1.366 1 94.69 169 ASP B C 1
ATOM 4223 O O . ASP B 1 169 ? 17.156 -22.766 2.379 1 94.69 169 ASP B O 1
ATOM 4227 N N . GLY B 1 170 ? 15.977 -24.141 1.076 1 94.56 170 GLY B N 1
ATOM 4228 C CA . GLY B 1 170 ? 15.016 -24.234 2.16 1 94.56 170 GLY B CA 1
ATOM 4229 C C . GLY B 1 170 ? 13.578 -24.062 1.694 1 94.56 170 GLY B C 1
ATOM 4230 O O . GLY B 1 170 ? 12.656 -23.984 2.514 1 94.56 170 GLY B O 1
ATOM 4231 N N . VAL B 1 171 ? 13.391 -23.984 0.464 1 96.88 171 VAL B N 1
ATOM 4232 C CA . VAL B 1 171 ? 12.031 -24 -0.06 1 96.88 171 VAL B CA 1
ATOM 4233 C C . VAL B 1 171 ? 11.539 -25.438 -0.18 1 96.88 171 VAL B C 1
ATOM 4235 O O . VAL B 1 171 ? 12.195 -26.266 -0.801 1 96.88 171 VAL B O 1
ATOM 4238 N N . GLY B 1 172 ? 10.383 -25.719 0.434 1 96 172 GLY B N 1
ATOM 4239 C CA . GLY B 1 172 ? 9.898 -27.078 0.5 1 96 172 GLY B CA 1
ATOM 4240 C C . GLY B 1 172 ? 9.312 -27.578 -0.812 1 96 172 GLY B C 1
ATOM 4241 O O . GLY B 1 172 ? 9.539 -28.719 -1.206 1 96 172 GLY B O 1
ATOM 4242 N N . ASP B 1 173 ? 8.539 -26.812 -1.462 1 97.25 173 ASP B N 1
ATOM 4243 C CA . ASP B 1 173 ? 7.895 -27.125 -2.734 1 97.25 173 ASP B CA 1
ATOM 4244 C C . ASP B 1 173 ? 7.734 -25.875 -3.59 1 97.25 173 ASP B C 1
ATOM 4246 O O . ASP B 1 173 ? 7.914 -24.75 -3.1 1 97.25 173 ASP B O 1
ATOM 4250 N N . THR B 1 174 ? 7.469 -26.125 -4.871 1 98.06 174 THR B N 1
ATOM 4251 C CA . THR B 1 174 ? 7.348 -25 -5.777 1 98.06 174 THR B CA 1
ATOM 4252 C C . THR B 1 174 ? 6.109 -25.125 -6.656 1 98.06 174 THR B C 1
ATOM 4254 O O . THR B 1 174 ? 5.809 -26.219 -7.152 1 98.06 174 THR B O 1
ATOM 4257 N N . LEU B 1 175 ? 5.332 -24.109 -6.754 1 98.56 175 LEU B N 1
ATOM 4258 C CA . LEU B 1 175 ? 4.211 -23.969 -7.676 1 98.56 175 LEU B CA 1
ATOM 4259 C C . LEU B 1 175 ? 4.469 -22.859 -8.68 1 98.56 175 LEU B C 1
ATOM 4261 O O . LEU B 1 175 ? 4.578 -21.688 -8.297 1 98.56 175 LEU B O 1
ATOM 4265 N N . VAL B 1 176 ? 4.574 -23.203 -9.984 1 98.5 176 VAL B N 1
ATOM 4266 C CA . VAL B 1 176 ? 4.957 -22.25 -11.023 1 98.5 176 VAL B CA 1
ATOM 4267 C C . VAL B 1 176 ? 3.861 -22.188 -12.086 1 98.5 176 VAL B C 1
ATOM 4269 O O . VAL B 1 176 ? 3.354 -23.219 -12.531 1 98.5 176 VAL B O 1
ATOM 4272 N N . ILE B 1 177 ? 3.477 -20.984 -12.438 1 98.19 177 ILE B N 1
ATOM 4273 C CA . ILE B 1 177 ? 2.553 -20.797 -13.555 1 98.19 177 ILE B CA 1
ATOM 4274 C C . ILE B 1 177 ? 3.178 -19.875 -14.594 1 98.19 177 ILE B C 1
ATOM 4276 O O . ILE B 1 177 ? 4.039 -19.047 -14.258 1 98.19 177 ILE B O 1
ATOM 4280 N N . PRO B 1 178 ? 2.777 -20 -15.867 1 96.75 178 PRO B N 1
ATOM 4281 C CA . PRO B 1 178 ? 3.309 -19.109 -16.891 1 96.75 178 PRO B CA 1
ATOM 4282 C C . PRO B 1 178 ? 2.613 -17.75 -16.891 1 96.75 178 PRO B C 1
ATOM 4284 O O . PRO B 1 178 ? 1.461 -17.625 -16.469 1 96.75 178 PRO B O 1
ATOM 4287 N N . GLY B 1 179 ? 3.303 -16.703 -17.266 1 96.75 179 GLY B N 1
ATOM 4288 C CA . GLY B 1 179 ? 2.76 -15.398 -17.625 1 96.75 179 GLY B CA 1
ATOM 4289 C C . GLY B 1 179 ? 2.822 -15.125 -19.125 1 96.75 179 GLY B C 1
ATOM 4290 O O . GLY B 1 179 ? 3.238 -15.992 -19.891 1 96.75 179 GLY B O 1
ATOM 4291 N N . ASN B 1 180 ? 2.357 -13.992 -19.594 1 93.62 180 ASN B N 1
ATOM 4292 C CA . ASN B 1 180 ? 2.277 -13.688 -21.016 1 93.62 180 ASN B CA 1
ATOM 4293 C C . ASN B 1 180 ? 3.662 -13.602 -21.641 1 93.62 180 ASN B C 1
ATOM 4295 O O . ASN B 1 180 ? 3.824 -13.891 -22.828 1 93.62 180 ASN B O 1
ATOM 4299 N N . HIS B 1 181 ? 4.711 -13.281 -20.922 1 94.12 181 HIS B N 1
ATOM 4300 C CA . HIS B 1 181 ? 6.07 -13.195 -21.453 1 94.12 181 HIS B CA 1
ATOM 4301 C C . HIS B 1 181 ? 6.703 -14.578 -21.562 1 94.12 181 HIS B C 1
ATOM 4303 O O . HIS B 1 181 ? 7.801 -14.727 -22.109 1 94.12 181 HIS B O 1
ATOM 4309 N N . ASP B 1 182 ? 6.023 -15.508 -21.172 1 95.38 182 ASP B N 1
ATOM 4310 C CA . ASP B 1 182 ? 6.559 -16.859 -21.219 1 95.38 182 ASP B CA 1
ATOM 4311 C C . ASP B 1 182 ? 6.082 -17.609 -22.453 1 95.38 182 ASP B C 1
ATOM 4313 O O . ASP B 1 182 ? 6.344 -18.797 -22.609 1 95.38 182 ASP B O 1
ATOM 4317 N N . ILE B 1 183 ? 5.363 -16.922 -23.203 1 90.62 183 ILE B N 1
ATOM 4318 C CA . ILE B 1 183 ? 4.969 -17.359 -24.547 1 90.62 183 ILE B CA 1
ATOM 4319 C C . ILE B 1 183 ? 5.75 -16.562 -25.594 1 90.62 183 ILE B C 1
ATOM 4321 O O . ILE B 1 183 ? 5.863 -15.344 -25.5 1 90.62 183 ILE B O 1
ATOM 4325 N N . PRO B 1 184 ? 6.254 -17.297 -26.594 1 85.88 184 PRO B N 1
ATOM 4326 C CA . PRO B 1 184 ? 7.031 -16.578 -27.594 1 85.88 184 PRO B CA 1
ATOM 4327 C C . PRO B 1 184 ? 6.223 -15.477 -28.297 1 85.88 184 PRO B C 1
ATOM 4329 O O . PRO B 1 184 ? 5.102 -15.727 -28.75 1 85.88 184 PRO B O 1
ATOM 4332 N N . LEU B 1 185 ? 6.82 -14.305 -28.344 1 75.38 185 LEU B N 1
ATOM 4333 C CA . LEU B 1 185 ? 6.133 -13.18 -28.969 1 75.38 185 LEU B CA 1
ATOM 4334 C C . LEU B 1 185 ? 6.41 -13.133 -30.469 1 75.38 185 LEU B C 1
ATOM 4336 O O . LEU B 1 185 ? 5.48 -13.039 -31.266 1 75.38 185 LEU B O 1
ATOM 4340 N N . TYR B 1 186 ? 7.695 -13.273 -30.906 1 74.06 186 TYR B N 1
ATOM 4341 C CA . TYR B 1 186 ? 8.102 -13.016 -32.281 1 74.06 186 TYR B CA 1
ATOM 4342 C C . TYR B 1 186 ? 8.172 -14.312 -33.062 1 74.06 186 TYR B C 1
ATOM 4344 O O . TYR B 1 186 ? 8.094 -14.297 -34.312 1 74.06 186 TYR B O 1
ATOM 4352 N N . ASN B 1 187 ? 8.484 -15.43 -32.406 1 73.12 187 ASN B N 1
ATOM 4353 C CA . ASN B 1 187 ? 8.461 -16.719 -33.062 1 73.12 187 ASN B CA 1
ATOM 4354 C C . ASN B 1 187 ? 7.035 -17.219 -33.281 1 73.12 187 ASN B C 1
ATOM 4356 O O . ASN B 1 187 ? 6.523 -18 -32.469 1 73.12 187 ASN B O 1
ATOM 4360 N N . VAL B 1 188 ? 6.539 -16.844 -34.344 1 74.94 188 VAL B N 1
ATOM 4361 C CA . VAL B 1 188 ? 5.129 -17.078 -34.656 1 74.94 188 VAL B CA 1
ATOM 4362 C C . VAL B 1 188 ? 4.867 -18.578 -34.75 1 74.94 188 VAL B C 1
ATOM 4364 O O . VAL B 1 188 ? 3.826 -19.062 -34.281 1 74.94 188 VAL B O 1
ATOM 4367 N N . PHE B 1 189 ? 5.887 -19.234 -35.312 1 73.19 189 PHE B N 1
ATOM 4368 C CA . PHE B 1 189 ? 5.73 -20.672 -35.469 1 73.19 189 PHE B CA 1
ATOM 4369 C C . PHE B 1 189 ? 5.652 -21.344 -34.094 1 73.19 189 PHE B C 1
ATOM 4371 O O . PHE B 1 189 ? 4.758 -22.156 -33.844 1 73.19 189 PHE B O 1
ATOM 4378 N N . ALA B 1 190 ? 6.5 -21.062 -33.25 1 77.56 190 ALA B N 1
ATOM 4379 C CA . ALA B 1 190 ? 6.512 -21.625 -31.906 1 77.56 190 ALA B CA 1
ATOM 4380 C C . ALA B 1 190 ? 5.285 -21.172 -31.125 1 77.56 190 ALA B C 1
ATOM 4382 O O . ALA B 1 190 ? 4.715 -21.953 -30.344 1 77.56 190 ALA B O 1
ATOM 4383 N N . ARG B 1 191 ? 4.91 -19.984 -31.266 1 78.06 191 ARG B N 1
ATOM 4384 C CA . ARG B 1 191 ? 3.742 -19.453 -30.578 1 78.06 191 ARG B CA 1
ATOM 4385 C C . ARG B 1 191 ? 2.477 -20.188 -30.984 1 78.06 191 ARG B C 1
ATOM 4387 O O . ARG B 1 191 ? 1.6 -20.438 -30.156 1 78.06 191 ARG B O 1
ATOM 4394 N N . LEU B 1 192 ? 2.477 -20.578 -32.25 1 74.75 192 LEU B N 1
ATOM 4395 C CA . LEU B 1 192 ? 1.279 -21.219 -32.781 1 74.75 192 LEU B CA 1
ATOM 4396 C C . LEU B 1 192 ? 1.281 -22.703 -32.469 1 74.75 192 LEU B C 1
ATOM 4398 O O . LEU B 1 192 ? 0.236 -23.281 -32.156 1 74.75 192 LEU B O 1
ATOM 4402 N N . PHE B 1 193 ? 2.508 -23.297 -32.438 1 79.44 193 PHE B N 1
ATOM 4403 C CA . PHE B 1 193 ? 2.523 -24.75 -32.438 1 79.44 193 PHE B CA 1
ATOM 4404 C C . PHE B 1 193 ? 3 -25.281 -31.078 1 79.44 193 PHE B C 1
ATOM 4406 O O . PHE B 1 193 ? 2.668 -26.406 -30.703 1 79.44 193 PHE B O 1
ATOM 4413 N N . THR B 1 194 ? 3.779 -24.516 -30.453 1 83.19 194 THR B N 1
ATOM 4414 C CA . THR B 1 194 ? 4.285 -24.953 -29.156 1 83.19 194 THR B CA 1
ATOM 4415 C C . THR B 1 194 ? 4.438 -23.75 -28.203 1 83.19 194 THR B C 1
ATOM 4417 O O . THR B 1 194 ? 5.527 -23.516 -27.688 1 83.19 194 THR B O 1
ATOM 4420 N N . PRO B 1 195 ? 3.383 -23.094 -27.953 1 85.56 195 PRO B N 1
ATOM 4421 C CA . PRO B 1 195 ? 3.482 -21.828 -27.219 1 85.56 195 PRO B CA 1
ATOM 4422 C C . PRO B 1 195 ? 4.098 -22 -25.828 1 85.56 195 PRO B C 1
ATOM 4424 O O . PRO B 1 195 ? 4.715 -21.078 -25.312 1 85.56 195 PRO B O 1
ATOM 4427 N N . TYR B 1 196 ? 4.102 -23.203 -25.328 1 92 196 TYR B N 1
ATOM 4428 C CA . TYR B 1 196 ? 4.641 -23.422 -24 1 92 196 TYR B CA 1
ATOM 4429 C C . TYR B 1 196 ? 5.797 -24.406 -24.031 1 92 196 TYR B C 1
ATOM 4431 O O . TYR B 1 196 ? 6.113 -25.047 -23.016 1 92 196 TYR B O 1
ATOM 4439 N N . GLY B 1 197 ? 6.367 -24.609 -25.125 1 91.88 197 GLY B N 1
ATOM 4440 C CA . GLY B 1 197 ? 7.387 -25.641 -25.297 1 91.88 197 GLY B CA 1
ATOM 4441 C C . GLY B 1 197 ? 8.555 -25.469 -24.344 1 91.88 197 GLY B C 1
ATOM 4442 O O . GLY B 1 197 ? 8.875 -26.375 -23.578 1 91.88 197 GLY B O 1
ATOM 4443 N N . ASN B 1 198 ? 9.148 -24.281 -24.406 1 92.88 198 ASN B N 1
ATOM 4444 C CA . ASN B 1 198 ? 10.305 -24.031 -23.547 1 92.88 198 ASN B CA 1
ATOM 4445 C C . ASN B 1 198 ? 9.922 -24.047 -22.062 1 92.88 198 ASN B C 1
ATOM 4447 O O . ASN B 1 198 ? 10.688 -24.516 -21.219 1 92.88 198 ASN B O 1
ATOM 4451 N N . TYR B 1 199 ? 8.797 -23.516 -21.75 1 95 199 TYR B N 1
ATOM 4452 C CA . TYR B 1 199 ? 8.289 -23.578 -20.375 1 95 199 TYR B CA 1
ATOM 4453 C C . TYR B 1 199 ? 8.195 -25.016 -19.906 1 95 199 TYR B C 1
ATOM 4455 O O . TYR B 1 199 ? 8.719 -25.359 -18.828 1 95 199 TYR B O 1
ATOM 4463 N N . ARG B 1 200 ? 7.59 -25.906 -20.688 1 95.38 200 ARG B N 1
ATOM 4464 C CA . ARG B 1 200 ? 7.348 -27.297 -20.328 1 95.38 200 ARG B CA 1
ATOM 4465 C C . ARG B 1 200 ? 8.656 -28.062 -20.172 1 95.38 200 ARG B C 1
ATOM 4467 O O . ARG B 1 200 ? 8.773 -28.953 -19.328 1 95.38 200 ARG B O 1
ATOM 4474 N N . GLN B 1 201 ? 9.562 -27.703 -20.984 1 94.31 201 GLN B N 1
ATOM 4475 C CA . GLN B 1 201 ? 10.859 -28.375 -20.938 1 94.31 201 GLN B CA 1
ATOM 4476 C C . GLN B 1 201 ? 11.547 -28.141 -19.594 1 94.31 201 GLN B C 1
ATOM 4478 O O . GLN B 1 201 ? 12.281 -29 -19.094 1 94.31 201 GLN B O 1
ATOM 4483 N N . HIS B 1 202 ? 11.242 -27.094 -18.969 1 95.69 202 HIS B N 1
ATOM 4484 C CA . HIS B 1 202 ? 12.016 -26.719 -17.797 1 95.69 202 HIS B CA 1
ATOM 4485 C C . HIS B 1 202 ? 11.172 -26.797 -16.531 1 95.69 202 HIS B C 1
ATOM 4487 O O . HIS B 1 202 ? 11.703 -27 -15.438 1 95.69 202 HIS B O 1
ATOM 4493 N N . PHE B 1 203 ? 9.891 -26.594 -16.625 1 96.06 203 PHE B N 1
ATOM 4494 C CA . PHE B 1 203 ? 9.047 -26.547 -15.438 1 96.06 203 PHE B CA 1
ATOM 4495 C C . PHE B 1 203 ? 7.973 -27.625 -15.484 1 96.06 203 PHE B C 1
ATOM 4497 O O . PHE B 1 203 ? 7.129 -27.703 -14.594 1 96.06 203 PHE B O 1
ATOM 4504 N N . GLY B 1 204 ? 8.023 -28.438 -16.547 1 94.12 204 GLY B N 1
ATOM 4505 C CA . GLY B 1 204 ? 7.098 -29.562 -16.641 1 94.12 204 GLY B CA 1
ATOM 4506 C C . GLY B 1 204 ? 5.871 -29.25 -17.469 1 94.12 204 GLY B C 1
ATOM 4507 O O . GLY B 1 204 ? 5.676 -28.125 -17.906 1 94.12 204 GLY B O 1
ATOM 4508 N N . ASP B 1 205 ? 4.996 -30.219 -17.625 1 94.38 205 ASP B N 1
ATOM 4509 C CA . ASP B 1 205 ? 3.877 -30.156 -18.562 1 94.38 205 ASP B CA 1
ATOM 4510 C C . ASP B 1 205 ? 2.637 -29.562 -17.891 1 94.38 205 ASP B C 1
ATOM 4512 O O . ASP B 1 205 ? 1.691 -29.172 -18.562 1 94.38 205 ASP B O 1
ATOM 4516 N N . ASP B 1 206 ? 2.648 -29.547 -16.609 1 96.12 206 ASP B N 1
ATOM 4517 C CA . ASP B 1 206 ? 1.47 -29.078 -15.875 1 96.12 206 ASP B CA 1
ATOM 4518 C C . ASP B 1 206 ? 1.418 -27.562 -15.836 1 96.12 206 ASP B C 1
ATOM 4520 O O . ASP B 1 206 ? 2.168 -26.922 -15.094 1 96.12 206 ASP B O 1
ATOM 4524 N N . LEU B 1 207 ? 0.53 -26.969 -16.594 1 96 207 LEU B N 1
ATOM 4525 C CA . LEU B 1 207 ? 0.393 -25.516 -16.688 1 96 207 LEU B CA 1
ATOM 4526 C C . LEU B 1 207 ? -0.514 -24.984 -15.578 1 96 207 LEU B C 1
ATOM 4528 O O . LEU B 1 207 ? -0.602 -23.781 -15.375 1 96 207 LEU B O 1
ATOM 4532 N N . GLU B 1 208 ? -1.189 -25.828 -14.898 1 98.12 208 GLU B N 1
ATOM 4533 C CA . GLU B 1 208 ? -2.111 -25.453 -13.828 1 98.12 208 GLU B CA 1
ATOM 4534 C C . GLU B 1 208 ? -1.926 -26.344 -12.609 1 98.12 208 GLU B C 1
ATOM 4536 O O . GLU B 1 208 ? -2.852 -27.047 -12.195 1 98.12 208 GLU B O 1
ATOM 4541 N N . PRO B 1 209 ? -0.771 -26.234 -11.969 1 98.38 209 PRO B N 1
ATOM 4542 C CA . PRO B 1 209 ? -0.448 -27.125 -10.852 1 98.38 209 PRO B CA 1
ATOM 4543 C C . PRO B 1 209 ? -1.287 -26.844 -9.609 1 98.38 209 PRO B C 1
ATOM 4545 O O . PRO B 1 209 ? -1.804 -25.734 -9.453 1 98.38 209 PRO B O 1
ATOM 4548 N N . VAL B 1 210 ? -1.423 -27.875 -8.742 1 98.56 210 VAL B N 1
ATOM 4549 C CA . VAL B 1 210 ? -2.137 -27.75 -7.477 1 98.56 210 VAL B CA 1
ATOM 4550 C C . VAL B 1 210 ? -1.239 -28.219 -6.332 1 98.56 210 VAL B C 1
ATOM 4552 O O . VAL B 1 210 ? -0.54 -29.234 -6.457 1 98.56 210 VAL B O 1
ATOM 4555 N N . PHE B 1 211 ? -1.16 -27.484 -5.25 1 98.31 211 PHE B N 1
ATOM 4556 C CA . PHE B 1 211 ? -0.478 -27.875 -4.02 1 98.31 211 PHE B CA 1
ATOM 4557 C C . PHE B 1 211 ? -1.455 -27.906 -2.852 1 98.31 211 PHE B C 1
ATOM 4559 O O . PHE B 1 211 ? -2.268 -27 -2.68 1 98.31 211 PHE B O 1
ATOM 4566 N N . GLU B 1 212 ? -1.379 -29 -2.131 1 97.56 212 GLU B N 1
ATOM 4567 C CA . GLU B 1 212 ? -2.242 -29.094 -0.957 1 97.56 212 GLU B CA 1
ATOM 4568 C C . GLU B 1 212 ? -1.514 -29.75 0.211 1 97.56 212 GLU B C 1
ATOM 4570 O O . GLU B 1 212 ? -0.784 -30.734 0.024 1 97.56 212 GLU B O 1
ATOM 4575 N N . ASN B 1 213 ? -1.62 -29.203 1.392 1 96 213 ASN B N 1
ATOM 4576 C CA . ASN B 1 213 ? -1.229 -29.828 2.65 1 96 213 ASN B CA 1
ATOM 4577 C C . ASN B 1 213 ? -2.289 -29.609 3.73 1 96 213 ASN B C 1
ATOM 4579 O O . ASN B 1 213 ? -3.451 -29.344 3.422 1 96 213 ASN B O 1
ATOM 4583 N N . GLU B 1 214 ? -1.982 -29.781 4.918 1 94.94 214 GLU B N 1
ATOM 4584 C CA . GLU B 1 214 ? -2.965 -29.75 6 1 94.94 214 GLU B CA 1
ATOM 4585 C C . GLU B 1 214 ? -3.48 -28.328 6.23 1 94.94 214 GLU B C 1
ATOM 4587 O O . GLU B 1 214 ? -4.559 -28.141 6.805 1 94.94 214 GLU B O 1
ATOM 4592 N N . GLN B 1 215 ? -2.77 -27.406 5.648 1 96.62 215 GLN B N 1
ATOM 4593 C CA . GLN B 1 215 ? -3.076 -26.031 6.055 1 96.62 215 GLN B CA 1
ATOM 4594 C C . GLN B 1 215 ? -3.58 -25.203 4.875 1 96.62 215 GLN B C 1
ATOM 4596 O O . GLN B 1 215 ? -4.184 -24.156 5.066 1 96.62 215 GLN B O 1
ATOM 4601 N N . MET B 1 216 ? -3.279 -25.672 3.684 1 98.06 216 MET B N 1
ATOM 4602 C CA . MET B 1 216 ? -3.629 -24.797 2.564 1 98.06 216 MET B CA 1
ATOM 4603 C C . MET B 1 216 ? -3.893 -25.609 1.303 1 98.06 216 MET B C 1
ATOM 4605 O O . MET B 1 216 ? -3.449 -26.75 1.195 1 98.06 216 MET B O 1
ATOM 4609 N N . LEU B 1 217 ? -4.676 -25.078 0.455 1 98.62 217 LEU B N 1
ATOM 4610 C CA . LEU B 1 217 ? -4.875 -25.469 -0.937 1 98.62 217 LEU B CA 1
ATOM 4611 C C . LEU B 1 217 ? -4.5 -24.328 -1.88 1 98.62 217 LEU B C 1
ATOM 4613 O O . LEU B 1 217 ? -5.016 -23.219 -1.751 1 98.62 217 LEU B O 1
ATOM 4617 N N . VAL B 1 218 ? -3.535 -24.547 -2.75 1 98.81 218 VAL B N 1
ATOM 4618 C CA . VAL B 1 218 ? -3.102 -23.547 -3.725 1 98.81 218 VAL B CA 1
ATOM 4619 C C . VAL B 1 218 ? -3.316 -24.078 -5.141 1 98.81 218 VAL B C 1
ATOM 4621 O O . VAL B 1 218 ? -2.758 -25.109 -5.512 1 98.81 218 VAL B O 1
ATOM 4624 N N . ILE B 1 219 ? -4.121 -23.391 -5.922 1 98.88 219 ILE B N 1
ATOM 4625 C CA . ILE B 1 219 ? -4.457 -23.797 -7.281 1 98.88 219 ILE B CA 1
ATOM 4626 C C . ILE B 1 219 ? -3.871 -22.812 -8.281 1 98.88 219 ILE B C 1
ATOM 4628 O O . ILE B 1 219 ? -4.219 -21.625 -8.266 1 98.88 219 ILE B O 1
ATOM 4632 N N . GLY B 1 220 ? -2.992 -23.266 -9.141 1 98.75 220 GLY B N 1
ATOM 4633 C CA . GLY B 1 220 ? -2.488 -22.453 -10.234 1 98.75 220 GLY B CA 1
ATOM 4634 C C . GLY B 1 220 ? -3.381 -22.484 -11.461 1 98.75 220 GLY B C 1
ATOM 4635 O O . GLY B 1 220 ? -3.881 -23.547 -11.844 1 98.75 220 GLY B O 1
ATOM 4636 N N . LEU B 1 221 ? -3.578 -21.312 -12.078 1 98.06 221 LEU B N 1
ATOM 4637 C CA . LEU B 1 221 ? -4.359 -21.172 -13.305 1 98.06 221 LEU B CA 1
ATOM 4638 C C . LEU B 1 221 ? -3.506 -20.625 -14.438 1 98.06 221 LEU B C 1
ATOM 4640 O O . LEU B 1 221 ? -2.738 -19.672 -14.234 1 98.06 221 LEU B O 1
ATOM 4644 N N . ASN B 1 222 ? -3.625 -21.25 -15.531 1 96.94 222 ASN B N 1
ATOM 4645 C CA . ASN B 1 222 ? -3.064 -20.672 -16.75 1 96.94 222 ASN B CA 1
ATOM 4646 C C . ASN B 1 222 ? -4.094 -19.828 -17.5 1 96.94 222 ASN B C 1
ATOM 4648 O O . ASN B 1 222 ? -4.984 -20.375 -18.156 1 96.94 222 ASN B O 1
ATOM 4652 N N . THR B 1 223 ? -3.943 -18.531 -17.391 1 95.69 223 THR B N 1
ATOM 4653 C CA . THR B 1 223 ? -4.918 -17.641 -18.016 1 95.69 223 THR B CA 1
ATOM 4654 C C . THR B 1 223 ? -4.336 -17 -19.281 1 95.69 223 THR B C 1
ATOM 4656 O O . THR B 1 223 ? -4.984 -16.172 -19.906 1 95.69 223 THR B O 1
ATOM 4659 N N . THR B 1 224 ? -3.123 -17.359 -19.594 1 92.31 224 THR B N 1
ATOM 4660 C CA . THR B 1 224 ? -2.471 -16.812 -20.781 1 92.31 224 THR B CA 1
ATOM 4661 C C . THR B 1 224 ? -2.959 -17.531 -22.031 1 92.31 224 THR B C 1
ATOM 4663 O O . THR B 1 224 ? -3.475 -18.641 -21.953 1 92.31 224 THR B O 1
ATOM 4666 N N . HIS B 1 225 ? -2.879 -16.828 -23.094 1 84.5 225 HIS B N 1
ATOM 4667 C CA . HIS B 1 225 ? -3.264 -17.391 -24.391 1 84.5 225 HIS B CA 1
ATOM 4668 C C . HIS B 1 225 ? -2.342 -16.891 -25.5 1 84.5 225 HIS B C 1
ATOM 4670 O O . HIS B 1 225 ? -2.035 -15.695 -25.562 1 84.5 225 HIS B O 1
ATOM 4676 N N . PRO B 1 226 ? -1.988 -17.844 -26.344 1 78.62 226 PRO B N 1
ATOM 4677 C CA . PRO B 1 226 ? -1.066 -17.453 -27.422 1 78.62 226 PRO B CA 1
ATOM 4678 C C . PRO B 1 226 ? -1.621 -16.359 -28.312 1 78.62 226 PRO B C 1
ATOM 4680 O O . PRO B 1 226 ? -0.854 -15.594 -28.906 1 78.62 226 PRO B O 1
ATOM 4683 N N . ARG B 1 227 ? -2.863 -16.25 -28.422 1 75.38 227 ARG B N 1
ATOM 4684 C CA . ARG B 1 227 ? -3.451 -15.266 -29.312 1 75.38 227 ARG B CA 1
ATOM 4685 C C . ARG B 1 227 ? -3.639 -13.93 -28.594 1 75.38 227 ARG B C 1
ATOM 4687 O O . ARG B 1 227 ? -3.949 -12.914 -29.234 1 75.38 227 ARG B O 1
ATOM 4694 N N . ARG B 1 228 ? -3.51 -13.992 -27.375 1 72.19 228 ARG B N 1
ATOM 4695 C CA . ARG B 1 228 ? -3.65 -12.773 -26.578 1 72.19 228 ARG B CA 1
ATOM 4696 C C . ARG B 1 228 ? -2.311 -12.344 -26 1 72.19 228 ARG B C 1
ATOM 4698 O O . ARG B 1 228 ? -1.647 -13.117 -25.297 1 72.19 228 ARG B O 1
ATOM 4705 N N . HIS B 1 229 ? -1.905 -11.18 -26.281 1 73.12 229 HIS B N 1
ATOM 4706 C CA . HIS B 1 229 ? -0.56 -10.742 -25.922 1 73.12 229 HIS B CA 1
ATOM 4707 C C . HIS B 1 229 ? -0.477 -10.352 -24.453 1 73.12 229 HIS B C 1
ATOM 4709 O O . HIS B 1 229 ? 0.465 -10.734 -23.75 1 73.12 229 HIS B O 1
ATOM 4715 N N . LYS B 1 230 ? -1.45 -9.648 -23.984 1 80.75 230 LYS B N 1
ATOM 4716 C CA . LYS B 1 230 ? -1.298 -9.109 -22.641 1 80.75 230 LYS B CA 1
ATOM 4717 C C . LYS B 1 230 ? -2.469 -9.516 -21.75 1 80.75 230 LYS B C 1
ATOM 4719 O O . LYS B 1 230 ? -2.299 -9.719 -20.547 1 80.75 230 LYS B O 1
ATOM 4724 N N . ASP B 1 231 ? -3.539 -9.867 -22.328 1 85.5 231 ASP B N 1
ATOM 4725 C CA . ASP B 1 231 ? -4.773 -10.055 -21.562 1 85.5 231 ASP B CA 1
ATOM 4726 C C . ASP B 1 231 ? -4.91 -11.5 -21.094 1 85.5 231 ASP B C 1
ATOM 4728 O O . ASP B 1 231 ? -4.578 -12.43 -21.828 1 85.5 231 ASP B O 1
ATOM 4732 N N . GLY B 1 232 ? -5.383 -11.648 -19.859 1 92.44 232 GLY B N 1
ATOM 4733 C CA . GLY B 1 232 ? -5.73 -12.961 -19.344 1 92.44 232 GLY B CA 1
ATOM 4734 C C . GLY B 1 232 ? -7.219 -13.25 -19.406 1 92.44 232 GLY B C 1
ATOM 4735 O O . GLY B 1 232 ? -8.031 -12.328 -19.422 1 92.44 232 GLY B O 1
ATOM 4736 N N . VAL B 1 233 ? -7.512 -14.531 -19.516 1 94.12 233 VAL B N 1
ATOM 4737 C CA . VAL B 1 233 ? -8.914 -14.953 -19.531 1 94.12 233 VAL B CA 1
ATOM 4738 C C . VAL B 1 233 ? -9.094 -16.172 -18.641 1 94.12 233 VAL B C 1
ATOM 4740 O O . VAL B 1 233 ? -8.312 -17.125 -18.719 1 94.12 233 VAL B O 1
ATOM 4743 N N . VAL B 1 234 ? -10.094 -16.125 -17.844 1 96.88 234 VAL B N 1
ATOM 4744 C CA . VAL B 1 234 ? -10.531 -17.297 -17.094 1 96.88 234 VAL B CA 1
ATOM 4745 C C . VAL B 1 234 ? -11.727 -17.953 -17.797 1 96.88 234 VAL B C 1
ATOM 4747 O O . VAL B 1 234 ? -12.781 -17.328 -17.938 1 96.88 234 VAL B O 1
ATOM 4750 N N . THR B 1 235 ? -11.617 -19.156 -18.156 1 95.81 235 THR B N 1
ATOM 4751 C CA . THR B 1 235 ? -12.672 -19.844 -18.891 1 95.81 235 THR B CA 1
ATOM 4752 C C . THR B 1 235 ? -13.711 -20.406 -17.938 1 95.81 235 THR B C 1
ATOM 4754 O O . THR B 1 235 ? -13.43 -20.656 -16.766 1 95.81 235 THR B O 1
ATOM 4757 N N . ALA B 1 236 ? -14.883 -20.688 -18.484 1 97.19 236 ALA B N 1
ATOM 4758 C CA . ALA B 1 236 ? -15.961 -21.297 -17.703 1 97.19 236 ALA B CA 1
ATOM 4759 C C . ALA B 1 236 ? -15.539 -22.656 -17.156 1 97.19 236 ALA B C 1
ATOM 4761 O O . ALA B 1 236 ? -15.891 -23.016 -16.031 1 97.19 236 ALA B O 1
ATOM 4762 N N . ARG B 1 237 ? -14.852 -23.391 -17.969 1 97.5 237 ARG B N 1
ATOM 4763 C CA . ARG B 1 237 ? -14.375 -24.703 -17.547 1 97.5 237 ARG B CA 1
ATOM 4764 C C . ARG B 1 237 ? -13.438 -24.578 -16.359 1 97.5 237 ARG B C 1
ATOM 4766 O O . ARG B 1 237 ? -13.523 -25.359 -15.406 1 97.5 237 ARG B O 1
ATOM 4773 N N . GLN B 1 238 ? -12.523 -23.641 -16.422 1 97.94 238 GLN B N 1
ATOM 4774 C CA . GLN B 1 238 ? -11.617 -23.391 -15.32 1 97.94 238 GLN B CA 1
ATOM 4775 C C . GLN B 1 238 ? -12.375 -23 -14.055 1 97.94 238 GLN B C 1
ATOM 4777 O O . GLN B 1 238 ? -12.047 -23.453 -12.961 1 97.94 238 GLN B O 1
ATOM 4782 N N . VAL B 1 239 ? -13.367 -22.156 -14.211 1 98.62 239 VAL B N 1
ATOM 4783 C CA . VAL B 1 239 ? -14.164 -21.688 -13.086 1 98.62 239 VAL B CA 1
ATOM 4784 C C . VAL B 1 239 ? -14.781 -22.875 -12.359 1 98.62 239 VAL B C 1
ATOM 4786 O O . VAL B 1 239 ? -14.68 -22.984 -11.133 1 98.62 239 VAL B O 1
ATOM 4789 N N . GLU B 1 240 ? -15.336 -23.75 -13.102 1 98.56 240 GLU B N 1
ATOM 4790 C CA . GLU B 1 240 ? -16.016 -24.891 -12.5 1 98.56 240 GLU B CA 1
ATOM 4791 C C . GLU B 1 240 ? -15.031 -25.859 -11.875 1 98.56 240 GLU B C 1
ATOM 4793 O O . GLU B 1 240 ? -15.297 -26.438 -10.82 1 98.56 240 GLU B O 1
ATOM 4798 N N . ARG B 1 241 ? -13.953 -26.078 -12.562 1 98.5 241 ARG B N 1
ATOM 4799 C CA . ARG B 1 241 ? -12.922 -26.969 -12.031 1 98.5 241 ARG B CA 1
ATOM 4800 C C . ARG B 1 241 ? -12.414 -26.469 -10.68 1 98.5 241 ARG B C 1
ATOM 4802 O O . ARG B 1 241 ? -12.281 -27.25 -9.734 1 98.5 241 ARG B O 1
ATOM 4809 N N . VAL B 1 242 ? -12.117 -25.188 -10.594 1 98.75 242 VAL B N 1
ATOM 4810 C CA . VAL B 1 242 ? -11.633 -24.594 -9.352 1 98.75 242 VAL B CA 1
ATOM 4811 C C . VAL B 1 242 ? -12.711 -24.703 -8.281 1 98.75 242 VAL B C 1
ATOM 4813 O O . VAL B 1 242 ? -12.43 -25.078 -7.141 1 98.75 242 VAL B O 1
ATOM 4816 N N . ALA B 1 243 ? -13.922 -24.375 -8.633 1 98.75 243 ALA B N 1
ATOM 4817 C CA . ALA B 1 243 ? -15.031 -24.438 -7.684 1 98.75 243 ALA B CA 1
ATOM 4818 C C . ALA B 1 243 ? -15.156 -25.828 -7.09 1 98.75 243 ALA B C 1
ATOM 4820 O O . ALA B 1 243 ? -15.344 -25.984 -5.883 1 98.75 243 ALA B O 1
ATOM 4821 N N . ARG B 1 244 ? -15.109 -26.812 -7.949 1 98.56 244 ARG B N 1
ATOM 4822 C CA . ARG B 1 244 ? -15.203 -28.203 -7.504 1 98.56 244 ARG B CA 1
ATOM 4823 C C . ARG B 1 244 ? -14.086 -28.531 -6.527 1 98.56 244 ARG B C 1
ATOM 4825 O O . ARG B 1 244 ? -14.328 -29.125 -5.473 1 98.56 244 ARG B O 1
ATOM 4832 N N . ARG B 1 245 ? -12.883 -28.125 -6.906 1 98.56 245 ARG B N 1
ATOM 4833 C CA . ARG B 1 245 ? -11.734 -28.422 -6.059 1 98.56 245 ARG B CA 1
ATOM 4834 C C . ARG B 1 245 ? -11.867 -27.734 -4.699 1 98.56 245 ARG B C 1
ATOM 4836 O O . ARG B 1 245 ? -11.516 -28.312 -3.67 1 98.56 245 ARG B O 1
ATOM 4843 N N . LEU B 1 246 ? -12.281 -26.516 -4.691 1 98.56 246 LEU B N 1
ATOM 4844 C CA . LEU B 1 246 ? -12.531 -25.781 -3.457 1 98.56 246 LEU B CA 1
ATOM 4845 C C . LEU B 1 246 ? -13.562 -26.5 -2.592 1 98.56 246 LEU B C 1
ATOM 4847 O O . LEU B 1 246 ? -13.375 -26.641 -1.381 1 98.56 246 LEU B O 1
ATOM 4851 N N . GLY B 1 247 ? -14.609 -26.969 -3.197 1 97.69 247 GLY B N 1
ATOM 4852 C CA . GLY B 1 247 ? -15.68 -27.656 -2.486 1 97.69 247 GLY B CA 1
ATOM 4853 C C . GLY B 1 247 ? -15.227 -28.953 -1.833 1 97.69 247 GLY B C 1
ATOM 4854 O O . GLY B 1 247 ? -15.766 -29.359 -0.804 1 97.69 247 GLY B O 1
ATOM 4855 N N . GLU B 1 248 ? -14.234 -29.562 -2.424 1 97.69 248 GLU B N 1
ATOM 4856 C CA . GLU B 1 248 ? -13.727 -30.844 -1.945 1 97.69 248 GLU B CA 1
ATOM 4857 C C . GLU B 1 248 ? -12.703 -30.641 -0.825 1 97.69 248 GLU B C 1
ATOM 4859 O O . GLU B 1 248 ? -12.352 -31.594 -0.128 1 97.69 248 GLU B O 1
ATOM 4864 N N . SER B 1 249 ? -12.242 -29.453 -0.625 1 97.19 249 SER B N 1
ATOM 4865 C CA . SER B 1 249 ? -11.18 -29.172 0.334 1 97.19 249 SER B CA 1
ATOM 4866 C C . SER B 1 249 ? -11.742 -28.859 1.717 1 97.19 249 SER B C 1
ATOM 4868 O O . SER B 1 249 ? -12.859 -28.359 1.836 1 97.19 249 SER B O 1
ATOM 4870 N N . ASP B 1 250 ? -10.953 -29.156 2.768 1 97.12 250 ASP B N 1
ATOM 4871 C CA . ASP B 1 250 ? -11.312 -28.797 4.137 1 97.12 250 ASP B CA 1
ATOM 4872 C C . ASP B 1 250 ? -11.508 -27.297 4.281 1 97.12 250 ASP B C 1
ATOM 4874 O O . ASP B 1 250 ? -10.617 -26.516 3.953 1 97.12 250 ASP B O 1
ATOM 4878 N N . PRO B 1 251 ? -12.648 -26.906 4.77 1 96.31 251 PRO B N 1
ATOM 4879 C CA . PRO B 1 251 ? -12.945 -25.469 4.879 1 96.31 251 PRO B CA 1
ATOM 4880 C C . PRO B 1 251 ? -12.008 -24.734 5.832 1 96.31 251 PRO B C 1
ATOM 4882 O O . PRO B 1 251 ? -11.914 -23.516 5.797 1 96.31 251 PRO B O 1
ATOM 4885 N N . GLY B 1 252 ? -11.391 -25.406 6.641 1 96.19 252 GLY B N 1
ATOM 4886 C CA . GLY B 1 252 ? -10.461 -24.797 7.574 1 96.19 252 GLY B CA 1
ATOM 4887 C C . GLY B 1 252 ? -9.148 -24.391 6.934 1 96.19 252 GLY B C 1
ATOM 4888 O O . GLY B 1 252 ? -8.383 -23.625 7.512 1 96.19 252 GLY B O 1
ATOM 4889 N N . LYS B 1 253 ? -8.812 -24.891 5.73 1 97.69 253 LYS B N 1
ATOM 4890 C CA . LYS B 1 253 ? -7.59 -24.562 5.008 1 97.69 253 LYS B CA 1
ATOM 4891 C C . LYS B 1 253 ? -7.656 -23.156 4.418 1 97.69 253 LYS B C 1
ATOM 4893 O O . LYS B 1 253 ? -8.742 -22.656 4.141 1 97.69 253 LYS B O 1
ATOM 4898 N N . ILE B 1 254 ? -6.543 -22.516 4.344 1 98.31 254 ILE B N 1
ATOM 4899 C CA . ILE B 1 254 ? -6.473 -21.312 3.51 1 98.31 254 ILE B CA 1
ATOM 4900 C C . ILE B 1 254 ? -6.48 -21.719 2.035 1 98.31 254 ILE B C 1
ATOM 4902 O O . ILE B 1 254 ? -5.66 -22.531 1.599 1 98.31 254 ILE B O 1
ATOM 4906 N N . ARG B 1 255 ? -7.359 -21.234 1.286 1 98.75 255 ARG B N 1
ATOM 4907 C CA . ARG B 1 255 ? -7.566 -21.641 -0.103 1 98.75 255 ARG B CA 1
ATOM 4908 C C . ARG B 1 255 ? -7.223 -20.5 -1.056 1 98.75 255 ARG B C 1
ATOM 4910 O O . ARG B 1 255 ? -7.832 -19.438 -1.001 1 98.75 255 ARG B O 1
ATOM 4917 N N . ILE B 1 256 ? -6.297 -20.766 -1.97 1 98.88 256 ILE B N 1
ATOM 4918 C CA . ILE B 1 256 ? -5.652 -19.734 -2.766 1 98.88 256 ILE B CA 1
ATOM 4919 C C . ILE B 1 256 ? -5.711 -20.109 -4.246 1 98.88 256 ILE B C 1
ATOM 4921 O O . ILE B 1 256 ? -5.465 -21.25 -4.613 1 98.88 256 ILE B O 1
ATOM 4925 N N . VAL B 1 257 ? -6.059 -19.156 -5.051 1 98.94 257 VAL B N 1
ATOM 4926 C CA . VAL B 1 257 ? -5.91 -19.281 -6.496 1 98.94 257 VAL B CA 1
ATOM 4927 C C . VAL B 1 257 ? -4.816 -18.344 -6.996 1 98.94 257 VAL B C 1
ATOM 4929 O O . VAL B 1 257 ? -4.773 -17.172 -6.609 1 98.94 257 VAL B O 1
ATOM 4932 N N . VAL B 1 258 ? -3.926 -18.844 -7.828 1 98.88 258 VAL B N 1
ATOM 4933 C CA . VAL B 1 258 ? -2.832 -18.062 -8.398 1 98.88 258 VAL B CA 1
ATOM 4934 C C . VAL B 1 258 ? -3.025 -17.938 -9.906 1 98.88 258 VAL B C 1
ATOM 4936 O O . VAL B 1 258 ? -3.168 -18.938 -10.609 1 98.88 258 VAL B O 1
ATOM 4939 N N . ALA B 1 259 ? -3.102 -16.766 -10.383 1 98.62 259 ALA B N 1
ATOM 4940 C CA . ALA B 1 259 ? -3.15 -16.422 -11.805 1 98.62 259 ALA B CA 1
ATOM 4941 C C . ALA B 1 259 ? -2.336 -15.172 -12.102 1 98.62 259 ALA B C 1
ATOM 4943 O O . ALA B 1 259 ? -2.338 -14.227 -11.312 1 98.62 259 ALA B O 1
ATOM 4944 N N . HIS B 1 260 ? -1.711 -15.125 -13.211 1 98.19 260 HIS B N 1
ATOM 4945 C CA . HIS B 1 260 ? -0.713 -14.094 -13.469 1 98.19 260 HIS B CA 1
ATOM 4946 C C . HIS B 1 260 ? -1.354 -12.711 -13.531 1 98.19 260 HIS B C 1
ATOM 4948 O O . HIS B 1 260 ? -0.909 -11.781 -12.859 1 98.19 260 HIS B O 1
ATOM 4954 N N . GLN B 1 261 ? -2.396 -12.547 -14.359 1 97 261 GLN B N 1
ATOM 4955 C CA . GLN B 1 261 ? -3.074 -11.258 -14.469 1 97 261 GLN B CA 1
ATOM 4956 C C . GLN B 1 261 ? -3.984 -11.016 -13.266 1 97 261 GLN B C 1
ATOM 4958 O O . GLN B 1 261 ? -4.551 -11.961 -12.711 1 97 261 GLN B O 1
ATOM 4963 N N . PRO B 1 262 ? -4.191 -9.82 -12.891 1 96.75 262 PRO B N 1
ATOM 4964 C CA . PRO B 1 262 ? -4.887 -9.508 -11.641 1 96.75 262 PRO B CA 1
ATOM 4965 C C . PRO B 1 262 ? -6.402 -9.648 -11.758 1 96.75 262 PRO B C 1
ATOM 4967 O O . PRO B 1 262 ? -6.953 -9.516 -12.852 1 96.75 262 PRO B O 1
ATOM 4970 N N . PHE B 1 263 ? -7.035 -9.906 -10.578 1 97.56 263 PHE B N 1
ATOM 4971 C CA . PHE B 1 263 ? -8.484 -9.953 -10.461 1 97.56 263 PHE B CA 1
ATOM 4972 C C . PHE B 1 263 ? -9.031 -8.641 -9.922 1 97.56 263 PHE B C 1
ATOM 4974 O O . PHE B 1 263 ? -10.234 -8.398 -9.953 1 97.56 263 PHE B O 1
ATOM 4981 N N . GLY B 1 264 ? -8.203 -7.82 -9.391 1 95.31 264 GLY B N 1
ATOM 4982 C CA . GLY B 1 264 ? -8.562 -6.516 -8.859 1 95.31 264 GLY B CA 1
ATOM 4983 C C . GLY B 1 264 ? -7.508 -5.453 -9.141 1 95.31 264 GLY B C 1
ATOM 4984 O O . GLY B 1 264 ? -6.324 -5.766 -9.258 1 95.31 264 GLY B O 1
ATOM 4985 N N . ALA B 1 265 ? -7.969 -4.191 -9.242 1 91.75 265 ALA B N 1
ATOM 4986 C CA . ALA B 1 265 ? -7.074 -3.072 -9.539 1 91.75 265 ALA B CA 1
ATOM 4987 C C . ALA B 1 265 ? -7.078 -2.057 -8.398 1 91.75 265 ALA B C 1
ATOM 4989 O O . ALA B 1 265 ? -8.141 -1.679 -7.898 1 91.75 265 ALA B O 1
ATOM 4990 N N . MET B 1 266 ? -5.891 -1.668 -8.023 1 86.69 266 MET B N 1
ATOM 4991 C CA . MET B 1 266 ? -5.766 -0.658 -6.973 1 86.69 266 MET B CA 1
ATOM 4992 C C . MET B 1 266 ? -6.074 0.731 -7.52 1 86.69 266 MET B C 1
ATOM 4994 O O . MET B 1 266 ? -6.625 1.573 -6.805 1 86.69 266 MET B O 1
ATOM 4998 N N . VAL B 1 267 ? -5.652 0.934 -8.781 1 84.88 267 VAL B N 1
ATOM 4999 C CA . VAL B 1 267 ? -5.852 2.24 -9.398 1 84.88 267 VAL B CA 1
ATOM 5000 C C . VAL B 1 267 ? -6.617 2.08 -10.711 1 84.88 267 VAL B C 1
ATOM 5002 O O . VAL B 1 267 ? -6.504 1.051 -11.383 1 84.88 267 VAL B O 1
ATOM 5005 N N . PRO B 1 268 ? -7.312 3.119 -11.141 1 83.94 268 PRO B N 1
ATOM 5006 C CA . PRO B 1 268 ? -8.156 3.025 -12.336 1 83.94 268 PRO B CA 1
ATOM 5007 C C . PRO B 1 268 ? -7.359 2.693 -13.594 1 83.94 268 PRO B C 1
ATOM 5009 O O . PRO B 1 268 ? -7.863 2.002 -14.484 1 83.94 268 PRO B O 1
ATOM 5012 N N . SER B 1 269 ? -6.125 3.141 -13.672 1 83.94 269 SER B N 1
ATOM 5013 C CA . SER B 1 269 ? -5.32 2.928 -14.867 1 83.94 269 SER B CA 1
ATOM 5014 C C . SER B 1 269 ? -5.047 1.444 -15.094 1 83.94 269 SER B C 1
ATOM 5016 O O . SER B 1 269 ? -4.625 1.043 -16.188 1 83.94 269 SER B O 1
ATOM 5018 N N . ASP B 1 270 ? -5.336 0.602 -14.094 1 88.44 270 ASP B N 1
ATOM 5019 C CA . ASP B 1 270 ? -5.008 -0.815 -14.227 1 88.44 270 ASP B CA 1
ATOM 5020 C C . ASP B 1 270 ? -6.27 -1.65 -14.445 1 88.44 270 ASP B C 1
ATOM 5022 O O . ASP B 1 270 ? -6.203 -2.881 -14.5 1 88.44 270 ASP B O 1
ATOM 5026 N N . LEU B 1 271 ? -7.379 -1.027 -14.656 1 88.62 271 LEU B N 1
ATOM 5027 C CA . LEU B 1 271 ? -8.641 -1.737 -14.852 1 88.62 271 LEU B CA 1
ATOM 5028 C C . LEU B 1 271 ? -8.602 -2.57 -16.125 1 88.62 271 LEU B C 1
ATOM 5030 O O . LEU B 1 271 ? -9.188 -3.65 -16.188 1 88.62 271 LEU B O 1
ATOM 5034 N N . SER B 1 272 ? -7.879 -2.09 -17.156 1 90.25 272 SER B N 1
ATOM 5035 C CA . SER B 1 272 ? -7.816 -2.795 -18.422 1 90.25 272 SER B CA 1
ATOM 5036 C C . SER B 1 272 ? -6.977 -4.062 -18.312 1 90.25 272 SER B C 1
ATOM 5038 O O . SER B 1 272 ? -7.008 -4.914 -19.203 1 90.25 272 SER B O 1
ATOM 5040 N N . ASN B 1 273 ? -6.227 -4.25 -17.219 1 92.25 273 ASN B N 1
ATOM 5041 C CA . ASN B 1 273 ? -5.352 -5.402 -17.031 1 92.25 273 ASN B CA 1
ATOM 5042 C C . ASN B 1 273 ? -6.074 -6.547 -16.328 1 92.25 273 ASN B C 1
ATOM 5044 O O . ASN B 1 273 ? -5.531 -7.645 -16.203 1 92.25 273 ASN B O 1
ATOM 5048 N N . LEU B 1 274 ? -7.301 -6.316 -15.93 1 94.12 274 LEU B N 1
ATOM 5049 C CA . LEU B 1 274 ? -8.031 -7.312 -15.148 1 94.12 274 LEU B CA 1
ATOM 5050 C C . LEU B 1 274 ? -8.359 -8.531 -16 1 94.12 274 LEU B C 1
ATOM 5052 O O . LEU B 1 274 ? -8.578 -8.414 -17.203 1 94.12 274 LEU B O 1
ATOM 5056 N N . GLN B 1 275 ? -8.406 -9.68 -15.312 1 94.88 275 GLN B N 1
ATOM 5057 C CA . GLN B 1 275 ? -8.805 -10.938 -15.938 1 94.88 275 GLN B CA 1
ATOM 5058 C C . GLN B 1 275 ? -10.164 -10.797 -16.625 1 94.88 275 GLN B C 1
ATOM 5060 O O . GLN B 1 275 ? -11.133 -10.352 -16 1 94.88 275 GLN B O 1
ATOM 5065 N N . HIS B 1 276 ? -10.219 -11.156 -17.953 1 94.75 276 HIS B N 1
ATOM 5066 C CA . HIS B 1 276 ? -11.539 -11.383 -18.531 1 94.75 276 HIS B CA 1
ATOM 5067 C C . HIS B 1 276 ? -12.25 -12.539 -17.844 1 94.75 276 HIS B C 1
ATOM 5069 O O . HIS B 1 276 ? -11.664 -13.609 -17.656 1 94.75 276 HIS B O 1
ATOM 5075 N N . GLY B 1 277 ? -13.484 -12.312 -17.406 1 96 277 GLY B N 1
ATOM 5076 C CA . GLY B 1 277 ? -14.234 -13.336 -16.703 1 96 277 GLY B CA 1
ATOM 5077 C C . GLY B 1 277 ? -13.984 -13.336 -15.203 1 96 277 GLY B C 1
ATOM 5078 O O . GLY B 1 277 ? -14.344 -14.289 -14.508 1 96 277 GLY B O 1
ATOM 5079 N N . ALA B 1 278 ? -13.383 -12.281 -14.766 1 97.12 278 ALA B N 1
ATOM 5080 C CA . ALA B 1 278 ? -13.023 -12.188 -13.352 1 97.12 278 ALA B CA 1
ATOM 5081 C C . ALA B 1 278 ? -14.266 -12.266 -12.469 1 97.12 278 ALA B C 1
ATOM 5083 O O . ALA B 1 278 ? -14.305 -13.039 -11.508 1 97.12 278 ALA B O 1
ATOM 5084 N N . GLU B 1 279 ? -15.273 -11.523 -12.734 1 97.06 279 GLU B N 1
ATOM 5085 C CA . GLU B 1 279 ? -16.422 -11.375 -11.844 1 97.06 279 GLU B CA 1
ATOM 5086 C C . GLU B 1 279 ? -17.156 -12.703 -11.68 1 97.06 279 GLU B C 1
ATOM 5088 O O . GLU B 1 279 ? -17.359 -13.172 -10.555 1 97.06 279 GLU B O 1
ATOM 5093 N N . PRO B 1 280 ? -17.562 -13.375 -12.812 1 97.5 280 PRO B N 1
ATOM 5094 C CA . PRO B 1 280 ? -18.234 -14.664 -12.617 1 97.5 280 PRO B CA 1
ATOM 5095 C C . PRO B 1 280 ? -17.344 -15.695 -11.914 1 97.5 280 PRO B C 1
ATOM 5097 O O . PRO B 1 280 ? -17.828 -16.516 -11.141 1 97.5 280 PRO B O 1
ATOM 5100 N N . ALA B 1 281 ? -16.078 -15.719 -12.18 1 98.62 281 ALA B N 1
ATOM 5101 C CA . ALA B 1 281 ? -15.164 -16.641 -11.523 1 98.62 281 ALA B CA 1
ATOM 5102 C C . ALA B 1 281 ? -15.133 -16.391 -10.016 1 98.62 281 ALA B C 1
ATOM 5104 O O . ALA B 1 281 ? -15.32 -17.328 -9.227 1 98.62 281 ALA B O 1
ATOM 5105 N N . LEU B 1 282 ? -14.93 -15.141 -9.68 1 98.69 282 LEU B N 1
ATOM 5106 C CA . LEU B 1 282 ? -14.82 -14.781 -8.273 1 98.69 282 LEU B CA 1
ATOM 5107 C C . LEU B 1 282 ? -16.109 -15.086 -7.527 1 98.69 282 LEU B C 1
ATOM 5109 O O . LEU B 1 282 ? -16.078 -15.555 -6.387 1 98.69 282 LEU B O 1
ATOM 5113 N N . GLN B 1 283 ? -17.234 -14.805 -8.133 1 98.31 283 GLN B N 1
ATOM 5114 C CA . GLN B 1 283 ? -18.516 -15.094 -7.5 1 98.31 283 GLN B CA 1
ATOM 5115 C C . GLN B 1 283 ? -18.672 -16.594 -7.219 1 98.31 283 GLN B C 1
ATOM 5117 O O . GLN B 1 283 ? -19 -16.984 -6.098 1 98.31 283 GLN B O 1
ATOM 5122 N N . ARG B 1 284 ? -18.344 -17.328 -8.242 1 98.62 284 ARG B N 1
ATOM 5123 C CA . ARG B 1 284 ? -18.453 -18.781 -8.109 1 98.62 284 ARG B CA 1
ATOM 5124 C C . ARG B 1 284 ? -17.484 -19.297 -7.059 1 98.62 284 ARG B C 1
ATOM 5126 O O . ARG B 1 284 ? -17.844 -20.141 -6.234 1 98.62 284 ARG B O 1
ATOM 5133 N N . TRP B 1 285 ? -16.297 -18.844 -7.051 1 98.81 285 TRP B N 1
ATOM 5134 C CA . TRP B 1 285 ? -15.258 -19.328 -6.145 1 98.81 285 TRP B CA 1
ATOM 5135 C C . TRP B 1 285 ? -15.531 -18.875 -4.715 1 98.81 285 TRP B C 1
ATOM 5137 O O . TRP B 1 285 ? -15.242 -19.594 -3.76 1 98.81 285 TRP B O 1
ATOM 5147 N N . ALA B 1 286 ? -16.031 -17.641 -4.566 1 98.56 286 ALA B N 1
ATOM 5148 C CA . ALA B 1 286 ? -16.406 -17.156 -3.244 1 98.56 286 ALA B CA 1
ATOM 5149 C C . ALA B 1 286 ? -17.453 -18.078 -2.605 1 98.56 286 ALA B C 1
ATOM 5151 O O . ALA B 1 286 ? -17.359 -18.391 -1.415 1 98.56 286 ALA B O 1
ATOM 5152 N N . GLU B 1 287 ? -18.391 -18.547 -3.385 1 98.06 287 GLU B N 1
ATOM 5153 C CA . GLU B 1 287 ? -19.438 -19.438 -2.912 1 98.06 287 GLU B CA 1
ATOM 5154 C C . GLU B 1 287 ? -18.844 -20.766 -2.438 1 98.06 287 GLU B C 1
ATOM 5156 O O . GLU B 1 287 ? -19.484 -21.5 -1.672 1 98.06 287 GLU B O 1
ATOM 5161 N N . HIS B 1 288 ? -17.719 -21 -2.912 1 98.44 288 HIS B N 1
ATOM 5162 C CA . HIS B 1 288 ? -17.094 -22.281 -2.574 1 98.44 288 HIS B CA 1
ATOM 5163 C C . HIS B 1 288 ? -15.914 -22.094 -1.63 1 98.44 288 HIS B C 1
ATOM 5165 O O . HIS B 1 288 ? -15.094 -23 -1.471 1 98.44 288 HIS B O 1
ATOM 5171 N N . GLY B 1 289 ? -15.719 -20.891 -1.117 1 98 289 GLY B N 1
ATOM 5172 C CA . GLY B 1 289 ? -14.852 -20.703 0.039 1 98 289 GLY B CA 1
ATOM 5173 C C . GLY B 1 289 ? -13.469 -20.203 -0.323 1 98 289 GLY B C 1
ATOM 5174 O O . GLY B 1 289 ? -12.531 -20.344 0.464 1 98 289 GLY B O 1
ATOM 5175 N N . LEU B 1 290 ? -13.305 -19.609 -1.508 1 98.75 290 LEU B N 1
ATOM 5176 C CA . LEU B 1 290 ? -12.008 -19.031 -1.853 1 98.75 290 LEU B CA 1
ATOM 5177 C C . LEU B 1 290 ? -11.633 -17.906 -0.901 1 98.75 290 LEU B C 1
ATOM 5179 O O . LEU B 1 290 ? -12.477 -17.062 -0.578 1 98.75 290 LEU B O 1
ATOM 5183 N N . ASP B 1 291 ? -10.344 -17.906 -0.474 1 98.5 291 ASP B N 1
ATOM 5184 C CA . ASP B 1 291 ? -9.891 -16.891 0.477 1 98.5 291 ASP B CA 1
ATOM 5185 C C . ASP B 1 291 ? -9.055 -15.82 -0.219 1 98.5 291 ASP B C 1
ATOM 5187 O O . ASP B 1 291 ? -9.242 -14.625 0.018 1 98.5 291 ASP B O 1
ATOM 5191 N N . LEU B 1 292 ? -8.141 -16.25 -1.141 1 98.12 292 LEU B N 1
ATOM 5192 C CA . LEU B 1 292 ? -7.148 -15.352 -1.724 1 98.12 292 LEU B CA 1
ATOM 5193 C C . LEU B 1 292 ? -6.98 -15.625 -3.215 1 98.12 292 LEU B C 1
ATOM 5195 O O . LEU B 1 292 ? -7.055 -16.766 -3.656 1 98.12 292 LEU B O 1
ATOM 5199 N N . VAL B 1 293 ? -6.723 -14.555 -3.877 1 98.75 293 VAL B N 1
ATOM 5200 C CA . VAL B 1 293 ? -6.137 -14.68 -5.207 1 98.75 293 VAL B CA 1
ATOM 5201 C C . VAL B 1 293 ? -4.785 -13.969 -5.242 1 98.75 293 VAL B C 1
ATOM 5203 O O . VAL B 1 293 ? -4.605 -12.93 -4.613 1 98.75 293 VAL B O 1
ATOM 5206 N N . MET B 1 294 ? -3.844 -14.555 -5.953 1 98.62 294 MET B N 1
ATOM 5207 C CA . MET B 1 294 ? -2.496 -14.016 -6.098 1 98.62 294 MET B CA 1
ATOM 5208 C C . MET B 1 294 ? -2.162 -13.773 -7.562 1 98.62 294 MET B C 1
ATOM 5210 O O . MET B 1 294 ? -2.566 -14.539 -8.438 1 98.62 294 MET B O 1
ATOM 5214 N N . GLY B 1 295 ? -1.4 -12.688 -7.82 1 97.75 295 GLY B N 1
ATOM 5215 C CA . GLY B 1 295 ? -1.026 -12.391 -9.195 1 97.75 295 GLY B CA 1
ATOM 5216 C C . GLY B 1 295 ? 0.234 -11.555 -9.297 1 97.75 295 GLY B C 1
ATOM 5217 O O . GLY B 1 295 ? 0.986 -11.43 -8.336 1 97.75 295 GLY B O 1
ATOM 5218 N N . GLY B 1 296 ? 0.593 -11.117 -10.469 1 97.38 296 GLY B N 1
ATOM 5219 C CA . GLY B 1 296 ? 1.679 -10.234 -10.867 1 97.38 296 GLY B CA 1
ATOM 5220 C C . GLY B 1 296 ? 1.348 -9.391 -12.078 1 97.38 296 GLY B C 1
ATOM 5221 O O . GLY B 1 296 ? 0.324 -8.703 -12.102 1 97.38 296 GLY B O 1
ATOM 5222 N N . HIS B 1 297 ? 2.059 -9.305 -13.062 1 96 297 HIS B N 1
ATOM 5223 C CA . HIS B 1 297 ? 1.774 -8.797 -14.398 1 96 297 HIS B CA 1
ATOM 5224 C C . HIS B 1 297 ? 1.903 -7.277 -14.453 1 96 297 HIS B C 1
ATOM 5226 O O . HIS B 1 297 ? 2.543 -6.734 -15.352 1 96 297 HIS B O 1
ATOM 5232 N N . ILE B 1 298 ? 1.379 -6.551 -13.477 1 93.62 298 ILE B N 1
ATOM 5233 C CA . ILE B 1 298 ? 1.347 -5.098 -13.617 1 93.62 298 ILE B CA 1
ATOM 5234 C C . ILE B 1 298 ? 2.521 -4.48 -12.859 1 93.62 298 ILE B C 1
ATOM 5236 O O . ILE B 1 298 ? 2.689 -3.258 -12.859 1 93.62 298 ILE B O 1
ATOM 5240 N N . HIS B 1 299 ? 3.293 -5.184 -12.148 1 94.06 299 HIS B N 1
ATOM 5241 C CA . HIS B 1 299 ? 4.559 -4.816 -11.523 1 94.06 299 HIS B CA 1
ATOM 5242 C C . HIS B 1 299 ? 4.344 -3.848 -10.367 1 94.06 299 HIS B C 1
ATOM 5244 O O . HIS B 1 299 ? 5.258 -3.109 -9.992 1 94.06 299 HIS B O 1
ATOM 5250 N N . LEU B 1 300 ? 3.178 -3.701 -9.914 1 92.38 300 LEU B N 1
ATOM 5251 C CA . LEU B 1 300 ? 2.818 -2.906 -8.742 1 92.38 300 LEU B CA 1
ATOM 5252 C C . LEU B 1 300 ? 2.297 -3.799 -7.621 1 92.38 300 LEU B C 1
ATOM 5254 O O . LEU B 1 300 ? 1.229 -4.402 -7.746 1 92.38 300 LEU B O 1
ATOM 5258 N N . PRO B 1 301 ? 3.039 -3.83 -6.508 1 94.81 301 PRO B N 1
ATOM 5259 C CA . PRO B 1 301 ? 2.576 -4.684 -5.41 1 94.81 301 PRO B CA 1
ATOM 5260 C C . PRO B 1 301 ? 1.485 -4.023 -4.566 1 94.81 301 PRO B C 1
ATOM 5262 O O . PRO B 1 301 ? 1.548 -2.82 -4.305 1 94.81 301 PRO B O 1
ATOM 5265 N N . TYR B 1 302 ? 0.461 -4.77 -4.215 1 93 302 TYR B N 1
ATOM 5266 C CA . TYR B 1 302 ? -0.579 -4.293 -3.311 1 93 302 TYR B CA 1
ATOM 5267 C C . TYR B 1 302 ? -1.397 -5.453 -2.758 1 93 302 TYR B C 1
ATOM 5269 O O . TYR B 1 302 ? -1.331 -6.57 -3.277 1 93 302 TYR B O 1
ATOM 5277 N N . VAL B 1 303 ? -2.074 -5.242 -1.71 1 95.38 303 VAL B N 1
ATOM 5278 C CA . VAL B 1 303 ? -3.082 -6.113 -1.116 1 95.38 303 VAL B CA 1
ATOM 5279 C C . VAL B 1 303 ? -4.398 -5.359 -0.967 1 95.38 303 VAL B C 1
ATOM 5281 O O . VAL B 1 303 ? -4.43 -4.254 -0.415 1 95.38 303 VAL B O 1
ATOM 5284 N N . LEU B 1 304 ? -5.496 -5.887 -1.497 1 92.25 304 LEU B N 1
ATOM 5285 C CA . LEU B 1 304 ? -6.766 -5.188 -1.343 1 92.25 304 LEU B CA 1
ATOM 5286 C C . LEU B 1 304 ? -7.926 -6.176 -1.268 1 92.25 304 LEU B C 1
ATOM 5288 O O . LEU B 1 304 ? -7.832 -7.289 -1.788 1 92.25 304 LEU B O 1
ATOM 5292 N N . PRO B 1 305 ? -8.953 -5.836 -0.606 1 92.94 305 PRO B N 1
ATOM 5293 C CA . PRO B 1 305 ? -10.18 -6.641 -0.614 1 92.94 305 PRO B CA 1
ATOM 5294 C C . PRO B 1 305 ? -10.953 -6.527 -1.927 1 92.94 305 PRO B C 1
ATOM 5296 O O . PRO B 1 305 ? -11.109 -5.426 -2.461 1 92.94 305 PRO B O 1
ATOM 5299 N N . LEU B 1 306 ? -11.469 -7.621 -2.4 1 96 306 LEU B N 1
ATOM 5300 C CA . LEU B 1 306 ? -12.102 -7.605 -3.715 1 96 306 LEU B CA 1
ATOM 5301 C C . LEU B 1 306 ? -13.586 -7.27 -3.596 1 96 306 LEU B C 1
ATOM 5303 O O . LEU B 1 306 ? -14.234 -6.93 -4.59 1 96 306 LEU B O 1
ATOM 5307 N N . SER B 1 307 ? -14.156 -7.363 -2.449 1 92.56 307 SER B N 1
ATOM 5308 C CA . SER B 1 307 ? -15.578 -7.082 -2.271 1 92.56 307 SER B CA 1
ATOM 5309 C C . SER B 1 307 ? -15.906 -5.641 -2.652 1 92.56 307 SER B C 1
ATOM 5311 O O . SER B 1 307 ? -17.047 -5.332 -3.01 1 92.56 307 SER B O 1
ATOM 5313 N N . ARG B 1 308 ? -14.938 -4.816 -2.6 1 86.5 308 ARG B N 1
ATOM 5314 C CA . ARG B 1 308 ? -15.172 -3.414 -2.932 1 86.5 308 ARG B CA 1
ATOM 5315 C C . ARG B 1 308 ? -15.344 -3.229 -4.434 1 86.5 308 ARG B C 1
ATOM 5317 O O . ARG B 1 308 ? -16.094 -2.348 -4.875 1 86.5 308 ARG B O 1
ATOM 5324 N N . GLN B 1 309 ? -14.688 -4 -5.16 1 91.75 309 GLN B N 1
ATOM 5325 C CA . GLN B 1 309 ? -14.789 -3.949 -6.617 1 91.75 309 GLN B CA 1
ATOM 5326 C C . GLN B 1 309 ? -15.867 -4.898 -7.125 1 91.75 309 GLN B C 1
ATOM 5328 O O . GLN B 1 309 ? -16.438 -4.68 -8.195 1 91.75 309 GLN B O 1
ATOM 5333 N N . TYR B 1 310 ? -16.094 -5.902 -6.297 1 94.94 310 TYR B N 1
ATOM 5334 C CA . TYR B 1 310 ? -17.094 -6.906 -6.617 1 94.94 310 TYR B CA 1
ATOM 5335 C C . TYR B 1 310 ? -18.094 -7.066 -5.469 1 94.94 310 TYR B C 1
ATOM 5337 O O . TYR B 1 310 ? -18.062 -8.07 -4.75 1 94.94 310 TYR B O 1
ATOM 5345 N N . PRO B 1 311 ? -19.094 -6.211 -5.211 1 89.38 311 PRO B N 1
ATOM 5346 C CA . PRO B 1 311 ? -19.969 -6.199 -4.043 1 89.38 311 PRO B CA 1
ATOM 5347 C C . PRO B 1 311 ? -20.844 -7.449 -3.947 1 89.38 311 PRO B C 1
ATOM 5349 O O . PRO B 1 311 ? -21.359 -7.766 -2.869 1 89.38 311 PRO B O 1
ATOM 5352 N N . GLY B 1 312 ? -20.922 -8.312 -4.918 1 92.69 312 GLY B N 1
ATOM 5353 C CA . GLY B 1 312 ? -21.797 -9.469 -4.906 1 92.69 312 GLY B CA 1
ATOM 5354 C C . GLY B 1 312 ? -21.125 -10.734 -4.434 1 92.69 312 GLY B C 1
ATOM 5355 O O . GLY B 1 312 ? -21.719 -11.812 -4.438 1 92.69 312 GLY B O 1
ATOM 5356 N N . LEU B 1 313 ? -19.953 -10.594 -3.85 1 96.81 313 LEU B N 1
ATOM 5357 C CA . LEU B 1 313 ? -19.234 -11.781 -3.422 1 96.81 313 LEU B CA 1
ATOM 5358 C C . LEU B 1 313 ? -19.828 -12.352 -2.139 1 96.81 313 LEU B C 1
ATOM 5360 O O . LEU B 1 313 ? -20.141 -11.602 -1.213 1 96.81 313 LEU B O 1
ATOM 5364 N N . ALA B 1 314 ? -20 -13.648 -2.043 1 97 314 ALA B N 1
ATOM 5365 C CA . ALA B 1 314 ? -20.578 -14.344 -0.896 1 97 314 ALA B CA 1
ATOM 5366 C C . ALA B 1 314 ? -19.656 -14.266 0.315 1 97 314 ALA B C 1
ATOM 5368 O O . ALA B 1 314 ? -20.094 -14.469 1.451 1 97 314 ALA B O 1
ATOM 5369 N N . ARG B 1 315 ? -18.406 -14.039 0.087 1 95.62 315 ARG B N 1
ATOM 5370 C CA . ARG B 1 315 ? -17.391 -13.852 1.124 1 95.62 315 ARG B CA 1
ATOM 5371 C C . ARG B 1 315 ? -16.25 -12.977 0.622 1 95.62 315 ARG B C 1
ATOM 5373 O O . ARG B 1 315 ? -16.078 -12.805 -0.587 1 95.62 315 ARG B O 1
ATOM 5380 N N . GLU B 1 316 ? -15.469 -12.445 1.564 1 95.12 316 GLU B N 1
ATOM 5381 C CA . GLU B 1 316 ? -14.336 -11.633 1.155 1 95.12 316 GLU B CA 1
ATOM 5382 C C . GLU B 1 316 ? -13.25 -12.484 0.499 1 95.12 316 GLU B C 1
ATOM 5384 O O . GLU B 1 316 ? -12.938 -13.578 0.981 1 95.12 316 GLU B O 1
ATOM 5389 N N . ILE B 1 317 ? -12.82 -12.078 -0.628 1 98.12 317 ILE B N 1
ATOM 5390 C CA . ILE B 1 317 ? -11.609 -12.578 -1.271 1 98.12 317 ILE B CA 1
ATOM 5391 C C . ILE B 1 317 ? -10.555 -11.477 -1.331 1 98.12 317 ILE B C 1
ATOM 5393 O O . ILE B 1 317 ? -10.844 -10.359 -1.762 1 98.12 317 ILE B O 1
ATOM 5397 N N . TRP B 1 318 ? -9.383 -11.781 -0.883 1 97.38 318 TRP B N 1
ATOM 5398 C CA . TRP B 1 318 ? -8.312 -10.789 -0.926 1 97.38 318 TRP B CA 1
ATOM 5399 C C . TRP B 1 318 ? -7.426 -11.008 -2.146 1 97.38 318 TRP B C 1
ATOM 5401 O O . TRP B 1 318 ? -7.133 -12.148 -2.52 1 97.38 318 TRP B O 1
ATOM 5411 N N . MET B 1 319 ? -6.996 -9.93 -2.707 1 97.56 319 MET B N 1
ATOM 5412 C CA . MET B 1 319 ? -5.98 -9.953 -3.756 1 97.56 319 MET B CA 1
ATOM 5413 C C . MET B 1 319 ? -4.598 -9.664 -3.178 1 97.56 319 MET B C 1
ATOM 5415 O O . MET B 1 319 ? -4.41 -8.672 -2.477 1 97.56 319 MET B O 1
ATOM 5419 N N . VAL B 1 320 ? -3.672 -10.508 -3.396 1 98.19 320 VAL B N 1
ATOM 5420 C CA . VAL B 1 320 ? -2.262 -10.289 -3.09 1 98.19 320 VAL B CA 1
ATOM 5421 C C . VAL B 1 320 ? -1.464 -10.172 -4.387 1 98.19 320 VAL B C 1
ATOM 5423 O O . VAL B 1 320 ? -1.17 -11.18 -5.035 1 98.19 320 VAL B O 1
ATOM 5426 N N . GLN B 1 321 ? -1.12 -8.984 -4.691 1 97.25 321 GLN B N 1
ATOM 5427 C CA . GLN B 1 321 ? -0.425 -8.68 -5.934 1 97.25 321 GLN B CA 1
ATOM 5428 C C . GLN B 1 321 ? 1.072 -8.5 -5.699 1 97.25 321 GLN B C 1
ATOM 5430 O O . GLN B 1 321 ? 1.482 -7.781 -4.789 1 97.25 321 GLN B O 1
ATOM 5435 N N . ALA B 1 322 ? 1.839 -9.211 -6.508 1 97.94 322 ALA B N 1
ATOM 5436 C CA . ALA B 1 322 ? 3.291 -9.086 -6.41 1 97.94 322 ALA B CA 1
ATOM 5437 C C . ALA B 1 322 ? 3.807 -7.98 -7.324 1 97.94 322 ALA B C 1
ATOM 5439 O O . ALA B 1 322 ? 3.176 -7.66 -8.336 1 97.94 322 ALA B O 1
ATOM 5440 N N . GLY B 1 323 ? 4.945 -7.398 -6.922 1 96.19 323 GLY B N 1
ATOM 5441 C CA . GLY B 1 323 ? 5.699 -6.539 -7.824 1 96.19 323 GLY B CA 1
ATOM 5442 C C . GLY B 1 323 ? 6.691 -7.301 -8.68 1 96.19 323 GLY B C 1
ATOM 5443 O O . GLY B 1 323 ? 6.477 -8.469 -8.992 1 96.19 323 GLY B O 1
ATOM 5444 N N . THR B 1 324 ? 7.707 -6.578 -9.125 1 97.88 324 THR B N 1
ATOM 5445 C CA . THR B 1 324 ? 8.82 -7.191 -9.844 1 97.88 324 THR B CA 1
ATOM 5446 C C . THR B 1 324 ? 9.898 -7.66 -8.867 1 97.88 324 THR B C 1
ATOM 5448 O O . THR B 1 324 ? 10.469 -6.855 -8.133 1 97.88 324 THR B O 1
ATOM 5451 N N . THR B 1 325 ? 10.211 -8.922 -8.914 1 98.62 325 THR B N 1
ATOM 5452 C CA . THR B 1 325 ? 11.07 -9.461 -7.863 1 98.62 325 THR B CA 1
ATOM 5453 C C . THR B 1 325 ? 12.539 -9.25 -8.203 1 98.62 325 THR B C 1
ATOM 5455 O O . THR B 1 325 ? 13.32 -8.805 -7.363 1 98.62 325 THR B O 1
ATOM 5458 N N . LEU B 1 326 ? 12.906 -9.484 -9.523 1 98.56 326 LEU B N 1
ATOM 5459 C CA . LEU B 1 326 ? 14.344 -9.57 -9.781 1 98.56 326 LEU B CA 1
ATOM 5460 C C . LEU B 1 326 ? 14.758 -8.617 -10.891 1 98.56 326 LEU B C 1
ATOM 5462 O O . LEU B 1 326 ? 15.945 -8.32 -11.047 1 98.56 326 LEU B O 1
ATOM 5466 N N . SER B 1 327 ? 13.836 -8.172 -11.703 1 98 327 SER B N 1
ATOM 5467 C CA . SER B 1 327 ? 14.117 -7.523 -12.984 1 98 327 SER B CA 1
ATOM 5468 C C . SER B 1 327 ? 14.242 -6.016 -12.812 1 98 327 SER B C 1
ATOM 5470 O O . SER B 1 327 ? 13.82 -5.457 -11.797 1 98 327 SER B O 1
ATOM 5472 N N . THR B 1 328 ? 14.773 -5.371 -13.828 1 95.12 328 THR B N 1
ATOM 5473 C CA . THR B 1 328 ? 14.859 -3.916 -13.891 1 95.12 328 THR B CA 1
ATOM 5474 C C . THR B 1 328 ? 13.516 -3.307 -14.289 1 95.12 328 THR B C 1
ATOM 5476 O O . THR B 1 328 ? 13.352 -2.086 -14.266 1 95.12 328 THR B O 1
ATOM 5479 N N . ARG B 1 329 ? 12.586 -4.137 -14.609 1 92.56 329 ARG B N 1
ATOM 5480 C CA . ARG B 1 329 ? 11.289 -3.662 -15.078 1 92.56 329 ARG B CA 1
ATOM 5481 C C . ARG B 1 329 ? 10.391 -3.281 -13.914 1 92.56 329 ARG B C 1
ATOM 5483 O O . ARG B 1 329 ? 9.352 -3.904 -13.695 1 92.56 329 ARG B O 1
ATOM 5490 N N . LEU B 1 330 ? 10.82 -2.246 -13.32 1 90.81 330 LEU B N 1
ATOM 5491 C CA . LEU B 1 330 ? 10.086 -1.75 -12.156 1 90.81 330 LEU B CA 1
ATOM 5492 C C . LEU B 1 330 ? 9.016 -0.75 -12.578 1 90.81 330 LEU B C 1
ATOM 5494 O O . LEU B 1 330 ? 9.062 -0.213 -13.688 1 90.81 330 LEU B O 1
ATOM 5498 N N . ARG B 1 331 ? 8.023 -0.625 -11.742 1 85 331 ARG B N 1
ATOM 5499 C CA . ARG B 1 331 ? 6.957 0.336 -11.984 1 85 331 ARG B CA 1
ATOM 5500 C C . ARG B 1 331 ? 6.914 1.4 -10.898 1 85 331 ARG B C 1
ATOM 5502 O O . ARG B 1 331 ? 6.809 1.078 -9.711 1 85 331 ARG B O 1
ATOM 5509 N N . GLY B 1 332 ? 6.918 2.555 -11.352 1 78.94 332 GLY B N 1
ATOM 5510 C CA . GLY B 1 332 ? 6.848 3.646 -10.398 1 78.94 332 GLY B CA 1
ATOM 5511 C C . GLY B 1 332 ? 8.023 3.68 -9.438 1 78.94 332 GLY B C 1
ATOM 5512 O O . GLY B 1 332 ? 9.18 3.607 -9.867 1 78.94 332 GLY B O 1
ATOM 5513 N N . THR B 1 333 ? 7.656 3.898 -8.148 1 79.88 333 THR B N 1
ATOM 5514 C CA . THR B 1 333 ? 8.703 4.027 -7.141 1 79.88 333 THR B CA 1
ATOM 5515 C C . THR B 1 333 ? 8.859 2.727 -6.355 1 79.88 333 THR B C 1
ATOM 5517 O O . THR B 1 333 ? 9.602 2.674 -5.375 1 79.88 333 THR B O 1
ATOM 5520 N N . SER B 1 334 ? 8.164 1.739 -6.871 1 86.31 334 SER B N 1
ATOM 5521 C CA . SER B 1 334 ? 8.258 0.468 -6.16 1 86.31 334 SER B CA 1
ATOM 5522 C C . SER B 1 334 ? 9.602 -0.21 -6.41 1 86.31 334 SER B C 1
ATOM 5524 O O . SER B 1 334 ? 10.023 -0.365 -7.559 1 86.31 334 SER B O 1
ATOM 5526 N N . PRO B 1 335 ? 10.273 -0.616 -5.375 1 91.56 335 PRO B N 1
ATOM 5527 C CA . PRO B 1 335 ? 11.508 -1.392 -5.551 1 91.56 335 PRO B CA 1
ATOM 5528 C C . PRO B 1 335 ? 11.234 -2.855 -5.887 1 91.56 335 PRO B C 1
ATOM 5530 O O . PRO B 1 335 ? 10.078 -3.285 -5.91 1 91.56 335 PRO B O 1
ATOM 5533 N N . ASN B 1 336 ? 12.312 -3.533 -6.262 1 97.25 336 ASN B N 1
ATOM 5534 C CA . ASN B 1 336 ? 12.156 -4.984 -6.289 1 97.25 336 ASN B CA 1
ATOM 5535 C C . ASN B 1 336 ? 11.586 -5.508 -4.973 1 97.25 336 ASN B C 1
ATOM 5537 O O . ASN B 1 336 ? 11.969 -5.047 -3.896 1 97.25 336 ASN B O 1
ATOM 5541 N N . SER B 1 337 ? 10.648 -6.324 -5.102 1 97.88 337 SER B N 1
ATOM 5542 C CA . SER B 1 337 ? 9.984 -6.812 -3.896 1 97.88 337 SER B CA 1
ATOM 5543 C C . SER B 1 337 ? 9.391 -8.203 -4.113 1 97.88 337 SER B C 1
ATOM 5545 O O . SER B 1 337 ? 9.297 -8.672 -5.25 1 97.88 337 SER B O 1
ATOM 5547 N N . PHE B 1 338 ? 9.094 -8.906 -3.072 1 98.56 338 PHE B N 1
ATOM 5548 C CA . PHE B 1 338 ? 8.336 -10.148 -3.061 1 98.56 338 PHE B CA 1
ATOM 5549 C C . PHE B 1 338 ? 7.453 -10.227 -1.82 1 98.56 338 PHE B C 1
ATOM 5551 O O . PHE B 1 338 ? 7.574 -9.406 -0.909 1 98.56 338 PHE B O 1
ATOM 5558 N N . ASN B 1 339 ? 6.512 -11.148 -1.827 1 98.62 339 ASN B N 1
ATOM 5559 C CA . ASN B 1 339 ? 5.609 -11.32 -0.695 1 98.62 339 ASN B CA 1
ATOM 5560 C C . ASN B 1 339 ? 5.918 -12.602 0.078 1 98.62 339 ASN B C 1
ATOM 5562 O O . ASN B 1 339 ? 6.254 -13.625 -0.518 1 98.62 339 ASN B O 1
ATOM 5566 N N . ARG B 1 340 ? 5.812 -12.516 1.355 1 98.19 340 ARG B N 1
ATOM 5567 C CA . ARG B 1 340 ? 5.734 -13.688 2.223 1 98.19 340 ARG B CA 1
ATOM 5568 C C . ARG B 1 340 ? 4.387 -13.75 2.938 1 98.19 340 ARG B C 1
ATOM 5570 O O . ARG B 1 340 ? 3.916 -12.75 3.477 1 98.19 340 ARG B O 1
ATOM 5577 N N . LEU B 1 341 ? 3.822 -14.883 2.893 1 98.19 341 LEU B N 1
ATOM 5578 C CA . LEU B 1 341 ? 2.561 -15.102 3.594 1 98.19 341 LEU B CA 1
ATOM 5579 C C . LEU B 1 341 ? 2.74 -16.078 4.746 1 98.19 341 LEU B C 1
ATOM 5581 O O . LEU B 1 341 ? 3.346 -17.141 4.578 1 98.19 341 LEU B O 1
ATOM 5585 N N . LYS B 1 342 ? 2.285 -15.711 5.875 1 97.06 342 LYS B N 1
ATOM 5586 C CA . LYS B 1 342 ? 2.15 -16.594 7.027 1 97.06 342 LYS B CA 1
ATOM 5587 C C . LYS B 1 342 ? 0.688 -16.953 7.285 1 97.06 342 LYS B C 1
ATOM 5589 O O . LYS B 1 342 ? -0.14 -16.062 7.508 1 97.06 342 LYS B O 1
ATOM 5594 N N . LEU B 1 343 ? 0.417 -18.188 7.27 1 97 343 LEU B N 1
ATOM 5595 C CA . LEU B 1 343 ? -0.967 -18.656 7.27 1 97 343 LEU B CA 1
ATOM 5596 C C . LEU B 1 343 ? -1.368 -19.156 8.648 1 97 343 LEU B C 1
ATOM 5598 O O . LEU B 1 343 ? -0.583 -19.828 9.32 1 97 343 LEU B O 1
ATOM 5602 N N . HIS B 1 344 ? -2.557 -18.781 9.031 1 93.94 344 HIS B N 1
ATOM 5603 C CA . HIS B 1 344 ? -3.215 -19.281 10.234 1 93.94 344 HIS B CA 1
ATOM 5604 C C . HIS B 1 344 ? -4.582 -19.875 9.906 1 93.94 344 HIS B C 1
ATOM 5606 O O . HIS B 1 344 ? -5.605 -19.188 10.039 1 93.94 344 HIS B O 1
ATOM 5612 N N . PRO B 1 345 ? -4.566 -21.188 9.578 1 94.38 345 PRO B N 1
ATOM 5613 C CA . PRO B 1 345 ? -5.828 -21.844 9.227 1 94.38 345 PRO B CA 1
ATOM 5614 C C . PRO B 1 345 ? -6.727 -22.094 10.438 1 94.38 345 PRO B C 1
ATOM 5616 O O . PRO B 1 345 ? -6.336 -21.797 11.57 1 94.38 345 PRO B O 1
ATOM 5619 N N . GLY B 1 346 ? -8.023 -22.594 10.133 1 92.81 346 GLY B N 1
ATOM 5620 C CA . GLY B 1 346 ? -9.008 -22.859 11.172 1 92.81 346 GLY B CA 1
ATOM 5621 C C . GLY B 1 346 ? -10.336 -22.188 10.922 1 92.81 346 GLY B C 1
ATOM 5622 O O . GLY B 1 346 ? -10.641 -21.797 9.797 1 92.81 346 GLY B O 1
ATOM 5623 N N . ASP B 1 347 ? -11.094 -22.078 11.906 1 90.75 347 ASP B N 1
ATOM 5624 C CA . ASP B 1 347 ? -12.414 -21.469 11.797 1 90.75 347 ASP B CA 1
ATOM 5625 C C . ASP B 1 347 ? -12.297 -19.953 11.594 1 90.75 347 ASP B C 1
ATOM 5627 O O . ASP B 1 347 ? -13.055 -19.359 10.812 1 90.75 347 ASP B O 1
ATOM 5631 N N . GLU B 1 348 ? -11.375 -19.422 12.297 1 92.25 348 GLU B N 1
ATOM 5632 C CA . GLU B 1 348 ? -11.031 -18.016 12.094 1 92.25 348 GLU B CA 1
ATOM 5633 C C . GLU B 1 348 ? -9.711 -17.891 11.344 1 92.25 348 GLU B C 1
ATOM 5635 O O . GLU B 1 348 ? -8.648 -17.781 11.969 1 92.25 348 GLU B O 1
ATOM 5640 N N . LYS B 1 349 ? -9.859 -17.875 10.094 1 95.19 349 LYS B N 1
ATOM 5641 C CA . LYS B 1 349 ? -8.672 -17.844 9.234 1 95.19 349 LYS B CA 1
ATOM 5642 C C . LYS B 1 349 ? -7.996 -16.484 9.281 1 95.19 349 LYS B C 1
ATOM 5644 O O . LYS B 1 349 ? -8.664 -15.445 9.281 1 95.19 349 LYS B O 1
ATOM 5649 N N . LYS B 1 350 ? -6.703 -16.469 9.383 1 93.88 350 LYS B N 1
ATOM 5650 C CA . LYS B 1 350 ? -5.898 -15.258 9.305 1 93.88 350 LYS B CA 1
ATOM 5651 C C . LYS B 1 350 ? -4.676 -15.469 8.414 1 93.88 350 LYS B C 1
ATOM 5653 O O . LYS B 1 350 ? -4.105 -16.562 8.375 1 93.88 350 LYS B O 1
ATOM 5658 N N . VAL B 1 351 ? -4.301 -14.445 7.719 1 96.69 351 VAL B N 1
ATOM 5659 C CA . VAL B 1 351 ? -3.088 -14.453 6.914 1 96.69 351 VAL B CA 1
ATOM 5660 C C . VAL B 1 351 ? -2.328 -13.141 7.105 1 96.69 351 VAL B C 1
ATOM 5662 O O . VAL B 1 351 ? -2.914 -12.062 7.02 1 96.69 351 VAL B O 1
ATOM 5665 N N . CYS B 1 352 ? -1.1 -13.266 7.406 1 95.94 352 CYS B N 1
ATOM 5666 C CA . CYS B 1 352 ? -0.212 -12.102 7.398 1 95.94 352 CYS B CA 1
ATOM 5667 C C . CYS B 1 352 ? 0.596 -12.047 6.109 1 95.94 352 CYS B C 1
ATOM 5669 O O . CYS B 1 352 ? 1.356 -12.961 5.805 1 95.94 352 CYS B O 1
ATOM 5671 N N . VAL B 1 353 ? 0.407 -11 5.402 1 98.06 353 VAL B N 1
ATOM 5672 C CA . VAL B 1 353 ? 1.176 -10.797 4.18 1 98.06 353 VAL B CA 1
ATOM 5673 C C . VAL B 1 353 ? 2.289 -9.789 4.434 1 98.06 353 VAL B C 1
ATOM 5675 O O . VAL B 1 353 ? 2.021 -8.633 4.773 1 98.06 353 VAL B O 1
ATOM 5678 N N . GLU B 1 354 ? 3.48 -10.266 4.238 1 97.38 354 GLU B N 1
ATOM 5679 C CA . GLU B 1 354 ? 4.652 -9.398 4.344 1 97.38 354 GLU B CA 1
ATOM 5680 C C . GLU B 1 354 ? 5.203 -9.047 2.965 1 97.38 354 GLU B C 1
ATOM 5682 O O . GLU B 1 354 ? 5.414 -9.93 2.131 1 97.38 354 GLU B O 1
ATOM 5687 N N . ARG B 1 355 ? 5.367 -7.816 2.797 1 97.19 355 ARG B N 1
ATOM 5688 C CA . ARG B 1 355 ? 6.125 -7.41 1.617 1 97.19 355 ARG B CA 1
ATOM 5689 C C . ARG B 1 355 ? 7.574 -7.094 1.978 1 97.19 355 ARG B C 1
ATOM 5691 O O . ARG B 1 355 ? 7.836 -6.27 2.854 1 97.19 355 ARG B O 1
ATOM 5698 N N . TRP B 1 356 ? 8.461 -7.727 1.312 1 97.38 356 TRP B N 1
ATOM 5699 C CA . TRP B 1 356 ? 9.898 -7.512 1.492 1 97.38 356 TRP B CA 1
ATOM 5700 C C . TRP B 1 356 ? 10.484 -6.734 0.32 1 97.38 356 TRP B C 1
ATOM 5702 O O . TRP B 1 356 ? 10.383 -7.164 -0.832 1 97.38 356 TRP B O 1
ATOM 5712 N N . ASP B 1 357 ? 11.062 -5.625 0.636 1 94.81 357 ASP B N 1
ATOM 5713 C CA . ASP B 1 357 ? 11.547 -4.688 -0.367 1 94.81 357 ASP B CA 1
ATOM 5714 C C . ASP B 1 357 ? 13.078 -4.66 -0.396 1 94.81 357 ASP B C 1
ATOM 5716 O O . ASP B 1 357 ? 13.727 -4.742 0.649 1 94.81 357 ASP B O 1
ATOM 5720 N N . LEU B 1 358 ? 13.57 -4.527 -1.629 1 95.38 358 LEU B N 1
ATOM 5721 C CA . LEU B 1 358 ? 15.016 -4.352 -1.747 1 95.38 358 LEU B CA 1
ATOM 5722 C C . LEU B 1 358 ? 15.445 -2.988 -1.22 1 95.38 358 LEU B C 1
ATOM 5724 O O . LEU B 1 358 ? 14.906 -1.96 -1.639 1 95.38 358 LEU B O 1
ATOM 5728 N N . SER B 1 359 ? 16.312 -2.998 -0.269 1 87.88 359 SER B N 1
ATOM 5729 C CA . SER B 1 359 ? 16.906 -1.798 0.313 1 87.88 359 SER B CA 1
ATOM 5730 C C . SER B 1 359 ? 18.375 -2.01 0.63 1 87.88 359 SER B C 1
ATOM 5732 O O . SER B 1 359 ? 18.734 -2.93 1.369 1 87.88 359 SER B O 1
ATOM 5734 N N . ALA B 1 360 ? 19.234 -1.168 0.017 1 86.94 360 ALA B N 1
ATOM 5735 C CA . ALA B 1 360 ? 20.672 -1.2 0.237 1 86.94 360 ALA B CA 1
ATOM 5736 C C . ALA B 1 360 ? 21.234 -2.602 0.008 1 86.94 360 ALA B C 1
ATOM 5738 O O . ALA B 1 360 ? 21.984 -3.123 0.84 1 86.94 360 ALA B O 1
ATOM 5739 N N . GLY B 1 361 ? 20.719 -3.299 -0.963 1 92.75 361 GLY B N 1
ATOM 5740 C CA . GLY B 1 361 ? 21.281 -4.559 -1.425 1 92.75 361 GLY B CA 1
ATOM 5741 C C . GLY B 1 361 ? 20.719 -5.766 -0.699 1 92.75 361 GLY B C 1
ATOM 5742 O O . GLY B 1 361 ? 21.188 -6.891 -0.912 1 92.75 361 GLY B O 1
ATOM 5743 N N . ARG B 1 362 ? 19.766 -5.477 0.18 1 95.56 362 ARG B N 1
ATOM 5744 C CA . ARG B 1 362 ? 19.125 -6.57 0.909 1 95.56 362 ARG B CA 1
ATOM 5745 C C . ARG B 1 362 ? 17.609 -6.406 0.927 1 95.56 362 ARG B C 1
ATOM 5747 O O . ARG B 1 362 ? 17.094 -5.285 0.837 1 95.56 362 ARG B O 1
ATOM 5754 N N . PHE B 1 363 ? 16.969 -7.57 0.996 1 96.88 363 PHE B N 1
ATOM 5755 C CA . PHE B 1 363 ? 15.531 -7.488 1.194 1 96.88 363 PHE B CA 1
ATOM 5756 C C . PHE B 1 363 ? 15.195 -7.312 2.672 1 96.88 363 PHE B C 1
ATOM 5758 O O . PHE B 1 363 ? 15.641 -8.102 3.512 1 96.88 363 PHE B O 1
ATOM 5765 N N . VAL B 1 364 ? 14.414 -6.262 2.938 1 93.5 364 VAL B N 1
ATOM 5766 C CA . VAL B 1 364 ? 13.984 -5.961 4.301 1 93.5 364 VAL B CA 1
ATOM 5767 C C . VAL B 1 364 ? 12.461 -5.875 4.359 1 93.5 364 VAL B C 1
ATOM 5769 O O . VAL B 1 364 ? 11.812 -5.605 3.348 1 93.5 364 VAL B O 1
ATOM 5772 N N . LEU B 1 365 ? 11.961 -6.188 5.559 1 94.25 365 LEU B N 1
ATOM 5773 C CA . LEU B 1 365 ? 10.516 -6.082 5.734 1 94.25 365 LEU B CA 1
ATOM 5774 C C . LEU B 1 365 ? 10.047 -4.637 5.566 1 94.25 365 LEU B C 1
ATOM 5776 O O . LEU B 1 365 ? 10.391 -3.773 6.375 1 94.25 365 LEU B O 1
ATOM 5780 N N . GLY B 1 366 ? 9.281 -4.438 4.551 1 91.25 366 GLY B N 1
ATOM 5781 C CA . GLY B 1 366 ? 8.797 -3.096 4.273 1 91.25 366 GLY B CA 1
ATOM 5782 C C . GLY B 1 366 ? 7.406 -2.836 4.828 1 91.25 366 GLY B C 1
ATOM 5783 O O . GLY B 1 366 ? 7.164 -1.792 5.441 1 91.25 366 GLY B O 1
ATOM 5784 N N . SER B 1 367 ? 6.539 -3.812 4.59 1 91.75 367 SER B N 1
ATOM 5785 C CA . SER B 1 367 ? 5.156 -3.66 5.039 1 91.75 367 SER B CA 1
ATOM 5786 C C . SER B 1 367 ? 4.535 -5.008 5.379 1 91.75 367 SER B C 1
ATOM 5788 O O . SER B 1 367 ? 5.066 -6.055 5.004 1 91.75 367 SER B O 1
ATOM 5790 N N . HIS B 1 368 ? 3.539 -4.98 6.105 1 92.88 368 HIS B N 1
ATOM 5791 C CA . HIS B 1 368 ? 2.736 -6.18 6.305 1 92.88 368 HIS B CA 1
ATOM 5792 C C . HIS B 1 368 ? 1.249 -5.852 6.34 1 92.88 368 HIS B C 1
ATOM 5794 O O . HIS B 1 368 ? 0.864 -4.742 6.727 1 92.88 368 HIS B O 1
ATOM 5800 N N . PHE B 1 369 ? 0.48 -6.762 5.941 1 93.62 369 PHE B N 1
ATOM 5801 C CA . PHE B 1 369 ? -0.976 -6.707 5.887 1 93.62 369 PHE B CA 1
ATOM 5802 C C . PHE B 1 369 ? -1.591 -7.863 6.668 1 93.62 369 PHE B C 1
ATOM 5804 O O . PHE B 1 369 ? -1.15 -9.008 6.543 1 93.62 369 PHE B O 1
ATOM 5811 N N . ASN B 1 370 ? -2.578 -7.504 7.453 1 90.19 370 ASN B N 1
ATOM 5812 C CA . ASN B 1 370 ? -3.295 -8.523 8.211 1 90.19 370 ASN B CA 1
ATOM 5813 C C . ASN B 1 370 ? -4.668 -8.805 7.613 1 90.19 370 ASN B C 1
ATOM 5815 O O . ASN B 1 370 ? -5.555 -7.945 7.645 1 90.19 370 ASN B O 1
ATOM 5819 N N . LEU B 1 371 ? -4.816 -10.023 7.133 1 93.56 371 LEU B N 1
ATOM 5820 C CA . LEU B 1 371 ? -6.074 -10.453 6.531 1 93.56 371 LEU B CA 1
ATOM 5821 C C . LEU B 1 371 ? -6.828 -11.398 7.461 1 93.56 371 LEU B C 1
ATOM 5823 O O . LEU B 1 371 ? -6.215 -12.227 8.133 1 93.56 371 LEU B O 1
ATOM 5827 N N . SER B 1 372 ? -8.125 -11.227 7.496 1 90.12 372 SER B N 1
ATOM 5828 C CA . SER B 1 372 ? -8.93 -12.109 8.336 1 90.12 372 SER B CA 1
ATOM 5829 C C . SER B 1 372 ? -10.289 -12.383 7.707 1 90.12 372 SER B C 1
ATOM 5831 O O . SER B 1 372 ? -10.781 -11.586 6.91 1 90.12 372 SER B O 1
ATOM 5833 N N . TRP B 1 373 ? -10.734 -13.523 7.957 1 91.12 373 TRP B N 1
ATOM 5834 C CA . TRP B 1 373 ? -12.07 -13.953 7.543 1 91.12 373 TRP B CA 1
ATOM 5835 C C . TRP B 1 373 ? -12.898 -14.391 8.742 1 91.12 373 TRP B C 1
ATOM 5837 O O . TRP B 1 373 ? -12.367 -14.984 9.688 1 91.12 373 TRP B O 1
#

Nearest PDB structures (foldseek):
  2xmo-assembly2_B  TM=7.862E-01  e=4.978E-14  Listeria monocytogenes
  2hy1-assembly1_A-2  TM=7.777E-01  e=1.709E-14  Mycobacterium tuberculosis H37Rv
  2hyp-assembly1_A-2  TM=7.589E-01  e=1.430E-14  Mycobacterium tuberculosis H37Rv
  2hyo-assembly1_A-2  TM=7.701E-01  e=5.948E-14  Mycobacterium tuberculosis H37Rv
  3ib7-assembly1_A  TM=6.799E-01  e=3.485E-14  Mycobacterium tuberculosis